Protein 4KQD (pdb70)

B-factor: mean 27.86, std 11.09, range [12.79, 81.85]

Secondary structure (DSSP, 8-state):
--HHHHHHHHHTT-SS-EEEEETTS-EEEE-HHHHHHH-TT---HHHHHHH-SS-HHHHHHHHHHHT-S----EEEEEEEEETTEEEEEEEEEEEETTEEEEEEEEESEEEEE-/-HHHHHHHHHHT-SS-EEEEETTS-EEEE-HHHHHHH-TTS--HHHHHHH-HHHHHHHHHHHHHHHHT-TTEEEEEEEEEETTEEEEEEEEEEEETTEEEEEEEEEEGGGEEEEE-/-HHHHHHHHHTTSSS-EEEEETT--EEEE-HHHHHHT-TT---HHHHHHT-HHHHHHHHHHTTT--TT--S-EEEEEEEEETTEEEEEEEEEEEETTEEEEEEEEEE--/--HHHHHHHHHHT-SS-EEEEETTS-EEEE-HHHHHHH-TTS--HHHHHHH-HHHHHHHHHHHHHHHSTT----EEEEEEEETTEEEEEEEEEEEETTEEEEEEEEEEGGGEEE-

CATH classification: 3.30.450.20

Nearest PDB structures (foldseek):
  4kqd-assembly2_D  TM=8.932E-01  e=5.109E-17  Escherichia coli K-12
  4kqd-assembly2_C  TM=9.236E-01  e=4.089E-16  Escherichia coli K-12
  4ew7-assembly1_A-2  TM=6.986E-01  e=2.524E-05  Salmonella enterica subsp. enterica serovar Typhimurium str. 14028S
  3olo-assembly1_A  TM=5.684E-01  e=9.234E-03  Nostoc sp. PCC 7120 = FACHB-418
  3mfx-assembly1_A  TM=5.101E-01  e=8.748E-02  Shewanella oneidensis

Solvent-accessible surface area: 22658 Å² total; per-residue (Å²): 205,70,24,44,108,19,7,28,45,9,3,64,119,8,47,1,6,0,0,0,25,36,54,120,28,118,18,59,43,16,0,54,52,0,85,109,38,15,12,102,151,140,53,47,8,70,144,17,24,140,54,34,220,41,2,102,47,0,86,47,2,12,105,102,5,7,136,75,147,68,23,20,9,4,5,0,0,41,70,0,90,4,147,101,86,110,17,4,0,0,0,8,4,14,89,35,60,186,180,10,5,1,5,1,16,0,4,59,40,28,63,48,27,150,104,24,42,124,31,3,26,22,7,2,111,108,10,51,20,2,0,0,0,17,11,100,116,25,129,31,49,53,17,3,91,60,0,88,113,19,2,18,86,143,152,44,46,10,66,126,8,8,112,77,55,176,104,4,26,92,51,1,43,87,1,12,84,45,1,25,146,114,25,29,42,59,7,2,0,0,22,60,15,116,2,101,130,103,86,2,3,0,6,1,13,0,12,93,59,61,181,116,16,1,1,8,0,19,0,2,47,16,73,46,16,104,75,48,102,38,95,21,42,122,28,8,30,43,5,3,62,115,8,55,2,9,0,0,0,15,21,83,110,26,114,20,56,42,12,0,46,56,0,86,114,29,3,5,80,151,136,61,53,7,61,135,9,21,119,79,48,166,111,8,34,77,60,26,81,124,23,113,0,26,27,171,84,126,65,34,27,9,5,0,1,2,71,84,8,126,3,84,131,114,104,21,1,0,2,2,7,1,16,97,18,56,179,161,22,4,4,8,0,25,1,10,36,23,87,131,75,33,26,82,10,4,28,23,6,3,97,113,9,53,8,8,0,0,0,18,9,104,116,24,126,32,48,51,17,1,87,60,0,90,114,23,2,20,82,146,150,44,62,10,76,143,6,8,109,79,51,174,104,5,23,94,95,2,59,82,20,15,124,65,12,68,142,126,144,63,43,72,35,29,40,8,101,92,15,113,2,90,130,112,105,4,4,0,9,4,27,21,11,108,19,60,181,87,46,0,0,9,0,22,0,3,42,15,81,74,16,80,92,100

Structure (mmCIF, N/CA/C/O backbone):
data_4KQD
#
_entry.id   4KQD
#
_cell.length_a   95.228
_cell.length_b   95.228
_cell.length_c   102.041
_cell.angle_alpha   90.00
_cell.angle_beta   90.00
_cell.angle_gamma   120.00
#
_symmetry.space_group_name_H-M   'P 61'
#
loop_
_entity.id
_entity.type
_entity.pdbx_description
1 polymer 'Protein TraJ'
2 non-polymer 2,3-DIHYDROXY-1,4-DITHIOBUTANE
3 non-polymer 'DITHIANE DIOL'
4 non-polymer GLYCEROL
5 water water
#
loop_
_atom_site.group_PDB
_atom_site.id
_atom_site.type_symbol
_atom_site.label_atom_id
_atom_site.label_alt_id
_atom_site.label_comp_id
_atom_site.label_asym_id
_atom_site.label_entity_id
_atom_site.label_seq_id
_atom_site.pdbx_PDB_ins_code
_atom_site.Cartn_x
_atom_site.Cartn_y
_atom_site.Cartn_z
_atom_site.occupancy
_atom_site.B_iso_or_equiv
_atom_site.auth_seq_id
_atom_site.auth_comp_id
_atom_site.auth_asym_id
_atom_site.auth_atom_id
_atom_site.pdbx_PDB_model_num
ATOM 1 N N . ILE A 1 3 ? 103.194 26.406 55.008 1.00 48.66 12 ILE A N 1
ATOM 2 C CA . ILE A 1 3 ? 101.881 25.667 55.075 1.00 46.29 12 ILE A CA 1
ATOM 3 C C . ILE A 1 3 ? 100.633 26.529 54.766 1.00 47.88 12 ILE A C 1
ATOM 4 O O . ILE A 1 3 ? 99.554 25.983 54.506 1.00 55.63 12 ILE A O 1
ATOM 9 N N . ASP A 1 4 ? 100.771 27.855 54.796 1.00 47.14 13 ASP A N 1
ATOM 10 C CA . ASP A 1 4 ? 99.750 28.748 54.240 1.00 45.20 13 ASP A CA 1
ATOM 11 C C . ASP A 1 4 ? 99.594 28.513 52.743 1.00 37.08 13 ASP A C 1
ATOM 12 O O . ASP A 1 4 ? 100.588 28.328 52.061 1.00 39.02 13 ASP A O 1
ATOM 17 N N . LEU A 1 5 ? 98.368 28.562 52.227 1.00 34.54 14 LEU A N 1
ATOM 18 C CA . LEU A 1 5 ? 98.182 28.734 50.787 1.00 32.18 14 LEU A CA 1
ATOM 19 C C . LEU A 1 5 ? 98.885 30.015 50.370 1.00 29.08 14 LEU A C 1
ATOM 20 O O . LEU A 1 5 ? 99.631 30.032 49.392 1.00 27.72 14 LEU A O 1
ATOM 25 N N . LEU A 1 6 ? 98.655 31.092 51.124 1.00 28.23 15 LEU A N 1
ATOM 26 C CA . LEU A 1 6 ? 99.277 32.381 50.822 1.00 26.74 15 LEU A CA 1
ATOM 27 C C . LEU A 1 6 ? 100.812 32.271 50.753 1.00 25.84 15 LEU A C 1
ATOM 28 O O . LEU A 1 6 ? 101.433 32.793 49.835 1.00 27.48 15 LEU A O 1
ATOM 33 N N . GLU A 1 7 ? 101.414 31.566 51.702 1.00 27.46 16 GLU A N 1
ATOM 34 C CA . GLU A 1 7 ? 102.864 31.388 51.733 1.00 29.41 16 GLU A CA 1
ATOM 35 C C . GLU A 1 7 ? 103.382 30.584 50.532 1.00 27.16 16 GLU A C 1
ATOM 36 O O . GLU A 1 7 ? 104.390 30.942 49.929 1.00 26.18 16 GLU A O 1
ATOM 42 N N . ASN A 1 8 ? 102.698 29.499 50.199 1.00 25.90 17 ASN A N 1
ATOM 43 C CA . ASN A 1 8 ? 103.079 28.701 49.036 1.00 23.82 17 ASN A CA 1
ATOM 44 C C . ASN A 1 8 ? 102.938 29.509 47.739 1.00 22.30 17 ASN A C 1
ATOM 45 O O . ASN A 1 8 ? 103.805 29.433 46.866 1.00 22.13 17 ASN A O 1
ATOM 50 N N . LEU A 1 9 ? 101.844 30.262 47.605 1.00 22.11 18 LEU A N 1
ATOM 51 C CA . LEU A 1 9 ? 101.605 31.057 46.398 1.00 20.70 18 LEU A CA 1
ATOM 52 C C . LEU A 1 9 ? 102.645 32.163 46.263 1.00 19.76 18 LEU A C 1
ATOM 53 O O . LEU A 1 9 ? 103.150 32.419 45.173 1.00 19.86 18 LEU A O 1
ATOM 58 N N . THR A 1 10 ? 102.957 32.819 47.380 1.00 21.08 19 THR A N 1
ATOM 59 C CA . THR A 1 10 ? 103.994 33.835 47.406 1.00 21.78 19 THR A CA 1
ATOM 60 C C . THR A 1 10 ? 105.315 33.257 46.879 1.00 21.69 19 THR A C 1
ATOM 61 O O . THR A 1 10 ? 105.955 33.861 46.024 1.00 22.08 19 THR A O 1
ATOM 65 N N . ALA A 1 11 ? 105.687 32.064 47.356 1.00 21.75 20 ALA A N 1
ATOM 66 C CA . ALA A 1 11 ? 106.936 31.422 46.928 1.00 22.92 20 ALA A CA 1
ATOM 67 C C . ALA A 1 11 ? 106.955 31.114 45.429 1.00 22.64 20 ALA A C 1
ATOM 68 O O . ALA A 1 11 ? 107.976 31.271 44.775 1.00 25.84 20 ALA A O 1
ATOM 70 N N . VAL A 1 12 ? 105.829 30.661 44.896 1.00 21.42 21 VAL A N 1
ATOM 71 C CA . VAL A 1 12 ? 105.712 30.365 43.463 1.00 22.72 21 VAL A CA 1
ATOM 72 C C . VAL A 1 12 ? 105.930 31.618 42.596 1.00 22.36 21 VAL A C 1
ATOM 73 O O . VAL A 1 12 ? 106.658 31.586 41.597 1.00 23.97 21 VAL A O 1
ATOM 77 N N . ILE A 1 13 ? 105.310 32.729 42.977 1.00 21.12 22 ILE A N 1
ATOM 78 C CA . ILE A 1 13 ? 105.369 33.935 42.132 1.00 22.26 22 ILE A CA 1
ATOM 79 C C . ILE A 1 13 ? 106.553 34.854 42.393 1.00 22.09 22 ILE A C 1
ATOM 80 O O . ILE A 1 13 ? 106.832 35.715 41.569 1.00 22.22 22 ILE A O 1
ATOM 85 N N . GLN A 1 14 ? 107.270 34.655 43.499 1.00 23.01 23 GLN A N 1
ATOM 86 C CA . GLN A 1 14 ? 108.341 35.569 43.911 1.00 26.24 23 GLN A CA 1
ATOM 87 C C . GLN A 1 14 ? 109.309 36.002 42.800 1.00 26.24 23 GLN A C 1
ATOM 88 O O . GLN A 1 14 ? 109.552 37.203 42.618 1.00 27.90 23 GLN A O 1
ATOM 94 N N . ASP A 1 15 ? 109.868 35.031 42.079 1.00 27.29 24 ASP A N 1
ATOM 95 C CA . ASP A 1 15 ? 110.886 35.303 41.057 1.00 29.76 24 ASP A CA 1
ATOM 96 C C . ASP A 1 15 ? 110.426 34.828 39.682 1.00 29.80 24 ASP A C 1
ATOM 97 O O . ASP A 1 15 ? 111.224 34.536 38.797 1.00 33.73 24 ASP A O 1
ATOM 102 N N . TYR A 1 16 ? 109.113 34.800 39.512 1.00 29.69 25 TYR A N 1
ATOM 103 C CA . TYR A 1 16 ? 108.476 34.363 38.282 1.00 31.94 25 TYR A CA 1
ATOM 104 C C . TYR A 1 16 ? 108.568 35.565 37.311 1.00 31.35 25 TYR A C 1
ATOM 105 O O . TYR A 1 16 ? 108.548 36.714 37.754 1.00 32.62 25 TYR A O 1
ATOM 114 N N . PRO A 1 17 ? 108.729 35.318 35.996 1.00 31.58 26 PRO A N 1
ATOM 115 C CA . PRO A 1 17 ? 109.146 36.407 35.119 1.00 30.80 26 PRO A CA 1
ATOM 116 C C . PRO A 1 17 ? 108.019 37.290 34.587 1.00 30.85 26 PRO A C 1
ATOM 117 O O . PRO A 1 17 ? 108.191 37.920 33.551 1.00 36.07 26 PRO A O 1
ATOM 121 N N . ASN A 1 18 ? 106.893 37.345 35.303 1.00 25.82 27 ASN A N 1
ATOM 122 C CA . ASN A 1 18 ? 105.840 38.324 35.049 1.00 24.33 27 ASN A CA 1
ATOM 123 C C . ASN A 1 18 ? 105.633 39.098 36.346 1.00 21.31 27 ASN A C 1
ATOM 124 O O . ASN A 1 18 ? 105.706 38.498 37.420 1.00 20.31 27 ASN A O 1
ATOM 129 N N . PRO A 1 19 ? 105.342 40.417 36.261 1.00 18.48 28 PRO A N 1
ATOM 130 C CA . PRO A 1 19 ? 104.850 41.071 37.468 1.00 15.95 28 PRO A CA 1
ATOM 131 C C . PRO A 1 19 ? 103.610 40.355 37.990 1.00 15.04 28 PRO A C 1
ATOM 132 O O . PRO A 1 19 ? 102.749 39.938 37.198 1.00 15.64 28 PRO A O 1
ATOM 136 N N . ALA A 1 20 ? 103.530 40.220 39.301 1.00 14.33 29 ALA A N 1
ATOM 137 C CA . ALA A 1 20 ? 102.359 39.610 39.947 1.00 14.15 29 ALA A CA 1
ATOM 138 C C . ALA A 1 20 ? 102.238 40.126 41.363 1.00 14.52 29 ALA A C 1
ATOM 139 O O . ALA A 1 20 ? 103.248 40.465 42.012 1.00 15.46 29 ALA A O 1
ATOM 141 N N . CYS A 1 21 ? 101.002 40.206 41.840 1.00 14.44 30 CYS A N 1
ATOM 142 C CA . CYS A 1 21 ? 100.751 40.649 43.194 1.00 14.07 30 CYS A CA 1
ATOM 143 C C . CYS A 1 21 ? 99.534 39.936 43.753 1.00 14.04 30 CYS A C 1
ATOM 144 O O . CYS A 1 21 ? 98.669 39.440 43.013 1.00 14.85 30 CYS A O 1
ATOM 147 N N . ILE A 1 22 ? 99.454 39.976 45.067 1.00 14.63 31 ILE A N 1
ATOM 148 C CA . ILE A 1 22 ? 98.353 39.383 45.814 1.00 14.56 31 ILE A CA 1
ATOM 149 C C . ILE A 1 22 ? 97.739 40.454 46.697 1.00 15.43 31 ILE A C 1
ATOM 150 O O . ILE A 1 22 ? 98.460 41.195 47.358 1.00 16.70 31 ILE A O 1
ATOM 155 N N . ARG A 1 23 ? 96.409 40.546 46.647 1.00 15.73 32 ARG A N 1
ATOM 156 C CA . ARG A 1 23 ? 95.629 41.473 47.442 1.00 15.59 32 ARG A CA 1
ATOM 157 C C . ARG A 1 23 ? 94.702 40.670 48.345 1.00 16.47 32 ARG A C 1
ATOM 158 O O . ARG A 1 23 ? 94.277 39.557 48.004 1.00 17.28 32 ARG A O 1
ATOM 166 N N . ASP A 1 24 ? 94.375 41.231 49.497 1.00 17.04 33 ASP A N 1
ATOM 167 C CA . ASP A 1 24 ? 93.398 40.585 50.350 1.00 17.95 33 ASP A CA 1
ATOM 168 C C . ASP A 1 24 ? 91.989 41.023 49.940 1.00 18.57 33 ASP A C 1
ATOM 169 O O . ASP A 1 24 ? 91.810 41.798 49.010 1.00 17.97 33 ASP A O 1
ATOM 174 N N . GLU A 1 25 ? 90.999 40.467 50.617 1.00 19.50 34 GLU A N 1
ATOM 175 C CA . GLU A 1 25 ? 89.606 40.659 50.268 1.00 20.18 34 GLU A CA 1
ATOM 176 C C . GLU A 1 25 ? 89.137 42.095 50.492 1.00 20.85 34 GLU A C 1
ATOM 177 O O . GLU A 1 25 ? 88.112 42.506 49.956 1.00 22.74 34 GLU A O 1
ATOM 183 N N . THR A 1 26 ? 89.891 42.857 51.277 1.00 21.42 35 THR A N 1
ATOM 184 C CA . THR A 1 26 ? 89.554 44.246 51.525 1.00 22.32 35 THR A CA 1
ATOM 185 C C . THR A 1 26 ? 90.185 45.195 50.517 1.00 21.82 35 THR A C 1
ATOM 186 O O . THR A 1 26 ? 89.869 46.378 50.525 1.00 22.61 35 THR A O 1
ATOM 190 N N . GLY A 1 27 ? 91.096 44.695 49.685 1.00 20.60 36 GLY A N 1
ATOM 191 C CA . GLY A 1 27 ? 91.808 45.529 48.714 1.00 21.32 36 GLY A CA 1
ATOM 192 C C . GLY A 1 27 ? 93.195 45.994 49.118 1.00 22.02 36 GLY A C 1
ATOM 193 O O . GLY A 1 27 ? 93.784 46.842 48.456 1.00 27.25 36 GLY A O 1
ATOM 194 N N . LYS A 1 28 ? 93.726 45.447 50.192 1.00 19.98 37 LYS A N 1
ATOM 195 C CA . LYS A 1 28 ? 95.104 45.717 50.565 1.00 21.43 37 LYS A CA 1
ATOM 196 C C . LYS A 1 28 ? 96.069 44.860 49.759 1.00 19.84 37 LYS A C 1
ATOM 197 O O . LYS A 1 28 ? 95.837 43.658 49.602 1.00 20.59 37 LYS A O 1
ATOM 203 N N . PHE A 1 29 ? 97.163 45.458 49.281 1.00 20.59 38 PHE A N 1
ATOM 204 C CA . PHE A 1 29 ? 98.246 44.678 48.695 1.00 19.26 38 PHE A CA 1
ATOM 205 C C . PHE A 1 29 ? 98.962 43.951 49.813 1.00 21.03 38 PHE A C 1
ATOM 206 O O . PHE A 1 29 ? 99.430 44.588 50.744 1.00 26.93 38 PHE A O 1
ATOM 214 N N . ILE A 1 30 ? 99.018 42.623 49.752 1.00 19.11 39 ILE A N 1
ATOM 215 C CA . ILE A 1 30 ? 99.745 41.873 50.775 1.00 21.17 39 ILE A CA 1
ATOM 216 C C . ILE A 1 30 ? 101.099 41.333 50.311 1.00 21.53 39 ILE A C 1
ATOM 217 O O . ILE A 1 30 ? 101.966 41.064 51.145 1.00 23.45 39 ILE A O 1
ATOM 222 N N . PHE A 1 31 ? 101.297 41.223 49.001 1.00 18.81 40 PHE A N 1
ATOM 223 C CA . PHE A 1 31 ? 102.597 40.845 48.446 1.00 18.98 40 PHE A CA 1
ATOM 224 C C . PHE A 1 31 ? 102.706 41.253 46.982 1.00 16.69 40 PHE A C 1
ATOM 225 O O . PHE A 1 31 ? 101.770 41.059 46.213 1.00 17.37 40 PHE A O 1
ATOM 233 N N . CYS A 1 32 ? 103.849 41.821 46.602 1.00 17.06 41 CYS A N 1
ATOM 234 C CA . CYS A 1 32 ? 104.166 42.130 45.211 1.00 17.05 41 CYS A CA 1
ATOM 235 C C . CYS A 1 32 ? 105.491 41.459 44.887 1.00 17.21 41 CYS A C 1
ATOM 236 O O . CYS A 1 32 ? 106.426 41.570 45.666 1.00 19.41 41 CYS A O 1
ATOM 239 N N . ASN A 1 33 ? 105.580 40.743 43.763 1.00 16.47 42 ASN A N 1
ATOM 240 C CA . ASN A 1 33 ? 106.822 40.036 43.448 1.00 17.63 42 ASN A CA 1
ATOM 241 C C . ASN A 1 33 ? 107.928 40.967 42.944 1.00 19.36 42 ASN A C 1
ATOM 242 O O . ASN A 1 33 ? 107.716 42.160 42.755 1.00 18.55 42 ASN A O 1
ATOM 247 N N . THR A 1 34 ? 109.108 40.402 42.744 1.00 20.57 43 THR A N 1
ATOM 248 C CA . THR A 1 34 ? 110.256 41.186 42.346 1.00 21.89 43 THR A CA 1
ATOM 249 C C . THR A 1 34 ? 109.998 41.988 41.076 1.00 21.30 43 THR A C 1
ATOM 250 O O . THR A 1 34 ? 110.288 43.170 41.040 1.00 21.98 43 THR A O 1
ATOM 254 N N . LEU A 1 35 ? 109.466 41.348 40.050 1.00 20.47 44 LEU A N 1
ATOM 255 C CA . LEU A 1 35 ? 109.228 42.022 38.783 1.00 20.98 44 LEU A CA 1
ATOM 256 C C . LEU A 1 35 ? 108.168 43.116 38.914 1.00 19.54 44 LEU A C 1
ATOM 257 O O . LEU A 1 35 ? 108.211 44.097 38.184 1.00 21.25 44 LEU A O 1
ATOM 262 N N . PH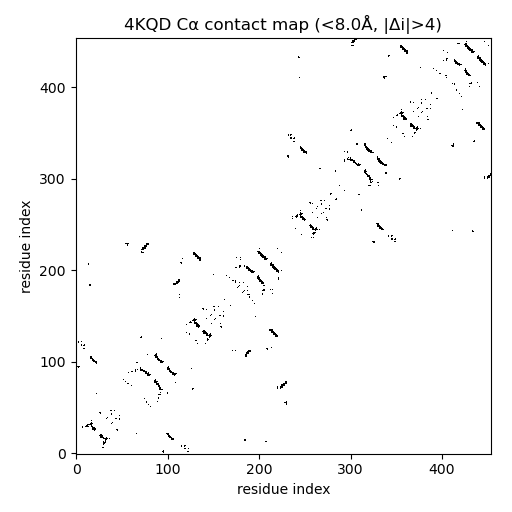E A 1 36 ? 107.203 42.935 39.816 1.00 18.05 45 PHE A N 1
ATOM 263 C CA . PHE A 1 36 ? 106.213 43.983 40.082 1.00 16.98 45 PHE A CA 1
ATOM 264 C C . PHE A 1 36 ? 106.913 45.234 40.626 1.00 17.79 45 PHE A C 1
ATOM 265 O O . PHE A 1 36 ? 106.696 46.351 40.148 1.00 19.41 45 PHE A O 1
ATOM 273 N N . HIS A 1 37 ? 107.757 45.046 41.623 1.00 19.10 46 HIS A N 1
ATOM 274 C CA . HIS A 1 37 ? 108.535 46.153 42.173 1.00 21.58 46 HIS A CA 1
ATOM 275 C C . HIS A 1 37 ? 109.353 46.836 41.078 1.00 21.79 46 HIS A C 1
ATOM 276 O O . HIS A 1 37 ? 109.321 48.066 40.951 1.00 23.07 46 HIS A O 1
ATOM 283 N N . GLU A 1 38 ? 110.042 46.040 40.264 1.00 22.48 47 GLU A N 1
ATOM 284 C CA . GLU A 1 38 ? 110.925 46.581 39.218 1.00 23.47 47 GLU A CA 1
ATOM 285 C C . GLU A 1 38 ? 110.186 47.315 38.102 1.00 24.24 47 GLU A C 1
ATOM 286 O O . GLU A 1 38 ? 110.676 48.344 37.601 1.00 28.15 47 GLU A O 1
ATOM 292 N N . SER A 1 39 ? 109.030 46.790 37.709 1.00 22.55 48 SER A N 1
ATOM 293 C CA . SER A 1 39 ? 108.245 47.343 36.607 1.00 21.06 48 SER A CA 1
ATOM 294 C C . SER A 1 39 ? 107.415 48.546 37.027 1.00 22.71 48 SER A C 1
ATOM 295 O O . SER A 1 39 ? 107.216 49.469 36.227 1.00 28.86 48 SER A O 1
ATOM 298 N N . PHE A 1 40 ? 106.939 48.536 38.270 1.00 20.52 49 PHE A N 1
ATOM 299 C CA . PHE A 1 40 ? 105.903 49.475 38.713 1.00 20.18 49 PHE A CA 1
ATOM 300 C C . PHE A 1 40 ? 106.252 50.342 39.920 1.00 23.85 49 PHE A C 1
ATOM 301 O O . PHE A 1 40 ? 105.748 51.457 40.021 1.00 30.89 49 PHE A O 1
ATOM 309 N N . LEU A 1 41 ? 107.057 49.830 40.850 1.00 25.08 50 LEU A N 1
ATOM 310 C CA . LEU A 1 41 ? 107.329 50.534 42.121 1.00 27.93 50 LEU A CA 1
ATOM 311 C C . LEU A 1 41 ? 108.777 51.016 42.177 0.50 28.58 50 LEU A C 1
ATOM 312 O O . LEU A 1 41 ? 109.478 50.843 43.168 0.50 27.21 50 LEU A O 1
ATOM 317 N N . THR A 1 42 ? 109.197 51.647 41.101 1.00 30.95 51 THR A N 1
ATOM 318 C CA . THR A 1 42 ? 110.599 52.061 40.933 0.50 34.99 51 THR A CA 1
ATOM 319 C C . THR A 1 42 ? 111.095 53.159 41.888 0.50 40.34 51 THR A C 1
ATOM 320 O O . THR A 1 42 ? 112.304 53.385 41.987 1.00 44.38 51 THR A O 1
ATOM 324 N N . GLN A 1 43 ? 110.179 53.828 42.584 1.00 42.18 52 GLN A N 1
ATOM 325 C CA A GLN A 1 43 ? 110.521 54.904 43.520 0.50 47.25 52 GLN A CA 1
ATOM 326 C CA B GLN A 1 43 ? 110.554 54.894 43.520 0.50 47.33 52 GLN A CA 1
ATOM 327 C C . GLN A 1 43 ? 110.289 54.470 44.967 1.00 50.16 52 GLN A C 1
ATOM 328 O O . GLN A 1 43 ? 110.273 55.306 45.878 1.00 46.27 52 GLN A O 1
ATOM 339 N N . ASP A 1 44 ? 110.100 53.164 45.173 1.00 50.45 53 ASP A N 1
ATOM 340 C CA . ASP A 1 44 ? 109.729 52.599 46.480 1.00 50.36 53 ASP A CA 1
ATOM 341 C C . ASP A 1 44 ? 108.414 53.173 47.028 1.00 47.45 53 ASP A C 1
ATOM 342 O O . ASP A 1 44 ? 108.186 53.181 48.240 1.00 49.57 53 ASP A O 1
ATOM 347 N N . GLN A 1 45 ? 107.552 53.645 46.128 1.00 46.35 54 GLN A N 1
ATOM 348 C CA . GLN A 1 45 ? 106.204 54.057 46.502 1.00 42.42 54 GLN A CA 1
ATOM 349 C C . GLN A 1 45 ? 105.399 52.811 46.801 0.50 36.85 54 GLN A C 1
ATOM 350 O O . GLN A 1 45 ? 105.731 51.720 46.341 0.50 29.54 54 GLN A O 1
ATOM 356 N N . SER A 1 46 ? 104.333 52.978 47.568 1.00 36.10 55 SER A N 1
ATOM 357 C CA . SER A 1 46 ? 103.465 51.863 47.899 1.00 31.91 55 SER A CA 1
ATOM 358 C C . SER A 1 46 ? 102.734 51.415 46.643 1.00 28.58 55 SER A C 1
ATOM 359 O O . SER A 1 46 ? 102.475 52.219 45.742 1.00 25.53 55 SER A O 1
ATOM 362 N N . ALA A 1 47 ? 102.404 50.126 46.580 1.00 25.92 56 ALA A N 1
ATOM 363 C CA . ALA A 1 47 ? 101.538 49.644 45.517 1.00 22.65 56 ALA A CA 1
ATOM 364 C C . ALA A 1 47 ? 100.190 50.364 45.578 1.00 20.89 56 ALA A C 1
ATOM 365 O O . ALA A 1 47 ? 99.569 50.615 44.552 1.00 19.59 56 ALA A O 1
ATOM 367 N N . GLU A 1 48 ? 99.746 50.714 46.783 1.00 23.42 57 GLU A N 1
ATOM 368 C CA . GLU A 1 48 ? 98.465 51.391 46.954 1.00 23.10 57 GLU A CA 1
ATOM 369 C C . GLU A 1 48 ? 98.434 52.746 46.205 1.00 21.59 57 GLU A C 1
ATOM 370 O O . GLU A 1 48 ? 97.490 53.037 45.471 1.00 20.18 57 GLU A O 1
ATOM 376 N N . LYS A 1 49 ? 99.468 53.559 46.350 1.00 22.99 58 LYS A N 1
ATOM 377 C CA . LYS A 1 49 ? 99.554 54.829 45.619 1.00 23.68 58 LYS A CA 1
ATOM 378 C C . LYS A 1 49 ? 99.667 54.648 44.091 1.00 21.67 58 LYS A C 1
ATOM 379 O O . LYS A 1 49 ? 99.083 55.410 43.308 1.00 21.61 58 LYS A O 1
ATOM 385 N N . TRP A 1 50 ? 100.416 53.640 43.665 1.00 19.23 59 TRP A N 1
ATOM 386 C CA . TRP A 1 50 ? 100.517 53.326 42.254 1.00 17.62 59 TRP A CA 1
ATOM 387 C C . TRP A 1 50 ? 99.145 52.999 41.682 1.00 17.94 59 TRP A C 1
ATOM 388 O O . TRP A 1 50 ? 98.774 53.488 40.611 1.00 18.63 59 TRP A O 1
ATOM 399 N N . LEU A 1 51 ? 98.376 52.180 42.402 1.00 17.40 60 LEU A N 1
ATOM 400 C CA . LEU A 1 51 ? 97.032 51.841 41.937 1.00 16.92 60 LEU A CA 1
ATOM 401 C C . LEU A 1 51 ? 96.166 53.094 41.788 1.00 18.25 60 LEU A C 1
ATOM 402 O O . LEU A 1 51 ? 95.471 53.257 40.787 1.00 18.51 60 LEU A O 1
ATOM 407 N N . LEU A 1 52 ? 96.198 53.965 42.790 1.00 19.01 61 LEU A N 1
ATOM 408 C CA . LEU A 1 52 ? 95.348 55.154 42.801 1.00 20.47 61 LEU A CA 1
ATOM 409 C C . LEU A 1 52 ? 95.622 56.086 41.626 1.00 21.57 61 LEU A C 1
ATOM 410 O O . LEU A 1 52 ? 94.721 56.808 41.185 1.00 23.07 61 LEU A O 1
ATOM 415 N N . SER A 1 53 ? 96.863 56.067 41.128 1.00 20.80 62 SER A N 1
ATOM 416 C CA . SER A 1 53 ? 97.263 56.896 40.004 1.00 20.88 62 SER A CA 1
ATOM 417 C C . SER A 1 53 ? 96.794 56.402 38.638 1.00 20.70 62 SER A C 1
ATOM 418 O O . SER A 1 53 ? 96.855 57.146 37.659 1.00 21.91 62 SER A O 1
ATOM 421 N N . GLN A 1 54 ? 96.368 55.152 38.548 1.00 20.15 63 GLN A N 1
ATOM 422 C CA . GLN A 1 54 ? 96.037 54.569 37.250 1.00 20.01 63 GLN A CA 1
ATOM 423 C C . GLN A 1 54 ? 94.699 55.061 36.727 1.00 20.06 63 GLN A C 1
ATOM 424 O O . GLN A 1 54 ? 93.691 54.935 37.390 1.00 24.52 63 GLN A O 1
ATOM 430 N N . ARG A 1 55 ? 94.706 55.575 35.509 1.00 20.44 64 ARG A N 1
ATOM 431 C CA . ARG A 1 55 ? 93.508 56.015 34.820 1.00 21.89 64 ARG A CA 1
ATOM 432 C C . ARG A 1 55 ? 92.852 54.964 33.954 1.00 21.39 64 ARG A C 1
ATOM 433 O O . ARG A 1 55 ? 91.721 55.170 33.507 1.00 22.36 64 ARG A O 1
ATOM 441 N N . ASP A 1 56 ? 93.531 53.842 33.700 1.00 19.00 65 ASP A N 1
ATOM 442 C CA . ASP A 1 56 ? 92.965 52.784 32.854 1.00 18.86 65 ASP A CA 1
ATOM 443 C C .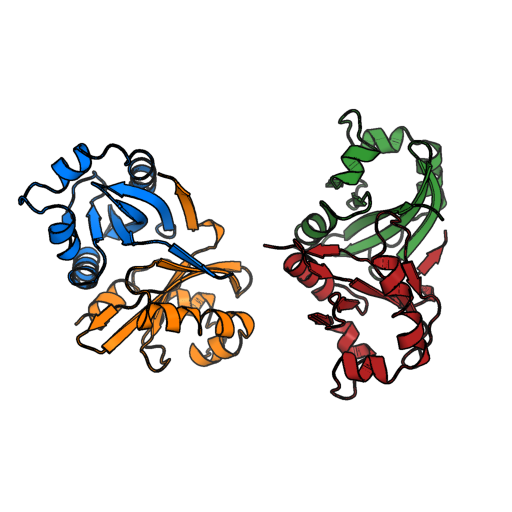 ASP A 1 56 ? 92.566 51.548 33.648 1.00 18.60 65 ASP A C 1
ATOM 444 O O . ASP A 1 56 ? 92.559 50.448 33.091 1.00 18.97 65 ASP A O 1
ATOM 449 N N . PHE A 1 57 ? 92.188 51.729 34.917 1.00 18.56 66 PHE A N 1
ATOM 450 C CA . PHE A 1 57 ? 91.891 50.600 35.817 1.00 17.99 66 PHE A CA 1
ATOM 451 C C . PHE A 1 57 ? 90.413 50.336 36.097 1.00 19.28 66 PHE A C 1
ATOM 452 O O . PHE A 1 57 ? 90.107 49.491 36.922 1.00 19.12 66 PHE A O 1
ATOM 460 N N . CYS A 1 58 ? 89.487 51.007 35.410 1.00 20.58 67 CYS A N 1
ATOM 461 C CA A CYS A 1 58 ? 88.063 50.853 35.687 0.50 21.67 67 CYS A CA 1
ATOM 462 C CA B CYS A 1 58 ? 88.098 50.838 35.804 0.50 21.91 67 CYS A CA 1
ATOM 463 C C . CYS A 1 58 ? 87.631 49.392 35.666 1.00 21.25 67 CYS A C 1
ATOM 464 O O . CYS A 1 58 ? 87.031 48.885 36.600 1.00 20.86 67 CYS A O 1
ATOM 469 N N . GLU A 1 59 ? 87.941 48.712 34.558 1.00 19.95 68 GLU A N 1
ATOM 470 C CA . GLU A 1 59 ? 87.536 47.309 34.406 1.00 21.13 68 GLU A CA 1
ATOM 471 C C . GLU A 1 59 ? 88.262 46.392 35.396 1.00 18.95 68 GLU A C 1
ATOM 472 O O . GLU A 1 59 ? 87.640 45.518 36.040 1.00 19.88 68 GLU A O 1
ATOM 478 N N . LEU A 1 60 ? 89.573 46.581 35.528 1.00 16.98 69 LEU A N 1
ATOM 479 C CA . LEU A 1 60 ? 90.354 45.783 36.475 1.00 16.62 69 LEU A CA 1
ATOM 480 C C . LEU A 1 60 ? 89.763 45.888 37.892 1.00 16.57 69 LEU A C 1
ATOM 481 O O . LEU A 1 60 ? 89.586 44.885 38.578 1.00 17.58 69 LEU A O 1
ATOM 486 N N . ILE A 1 61 ? 89.438 47.106 38.320 1.00 16.62 70 ILE A N 1
ATOM 487 C CA . ILE A 1 61 ? 88.888 47.316 39.647 1.00 17.60 70 ILE A CA 1
ATOM 488 C C . ILE A 1 61 ? 87.505 46.666 39.797 1.00 18.03 70 ILE A C 1
ATOM 489 O O . ILE A 1 61 ? 87.233 45.984 40.803 1.00 18.37 70 ILE A O 1
ATOM 494 N N . SER A 1 62 ? 86.650 46.843 38.787 1.00 17.90 71 SER A N 1
ATOM 495 C CA A SER A 1 62 ? 85.307 46.254 38.793 0.50 19.69 71 SER A CA 1
ATOM 496 C CA B SER A 1 62 ? 85.311 46.255 38.791 0.50 19.84 71 SER A CA 1
ATOM 497 C C . SER A 1 62 ? 85.365 44.738 38.892 1.00 19.82 71 SER A C 1
ATOM 498 O O . SER A 1 62 ? 84.666 44.130 39.720 1.00 21.03 71 SER A O 1
ATOM 503 N N . VAL A 1 63 ? 86.203 44.129 38.054 1.00 20.06 72 VAL A N 1
ATOM 504 C CA . VAL A 1 63 ? 86.364 42.674 38.031 1.00 20.36 72 VAL A CA 1
ATOM 505 C C . VAL A 1 63 ? 86.916 42.156 39.356 1.00 18.83 72 VAL A C 1
ATOM 506 O O . VAL A 1 63 ? 86.488 41.121 39.868 1.00 20.42 72 VAL A O 1
ATOM 510 N N . THR A 1 64 ? 87.873 42.878 39.911 1.00 17.86 73 THR A N 1
ATOM 511 C CA . THR A 1 64 ? 88.471 42.487 41.174 1.00 17.46 73 THR A CA 1
ATOM 512 C C . THR A 1 64 ? 87.481 42.512 42.322 1.00 17.68 73 THR A C 1
ATOM 513 O O . THR A 1 64 ? 87.518 41.636 43.169 1.00 18.90 73 THR A O 1
ATOM 517 N N . GLU A 1 65 ? 86.607 43.520 42.358 1.00 18.11 74 GLU A N 1
ATOM 518 C CA . GLU A 1 65 ? 85.610 43.603 43.415 1.00 19.31 74 GLU A CA 1
ATOM 519 C C . GLU A 1 65 ? 84.705 42.386 43.353 1.00 21.08 74 GLU A C 1
ATOM 520 O O . GLU A 1 65 ? 84.419 41.754 44.379 1.00 21.65 74 GLU A O 1
ATOM 526 N N . MET A 1 66 ? 84.253 42.044 42.151 1.00 22.24 75 MET A N 1
ATOM 527 C CA . MET A 1 66 ? 83.366 40.882 41.998 1.00 23.55 75 MET A CA 1
ATOM 528 C C . MET A 1 66 ? 84.075 39.600 42.465 1.00 22.95 75 MET A C 1
ATOM 529 O O . MET A 1 66 ? 83.512 38.791 43.196 1.00 25.42 75 MET A O 1
ATOM 534 N N . GLU A 1 67 ? 85.334 39.435 42.081 1.00 22.25 76 GLU A N 1
ATOM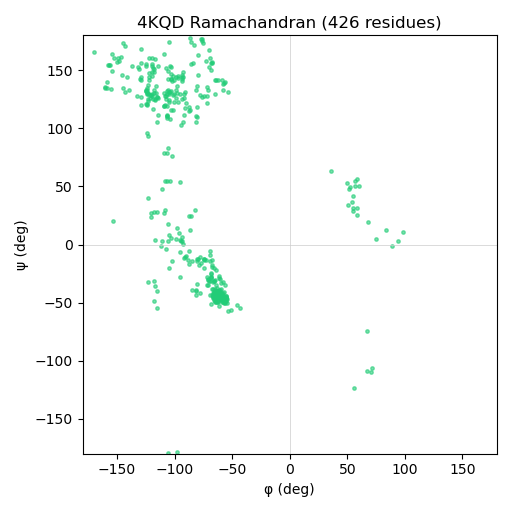 535 C CA . GLU A 1 67 ? 86.086 38.251 42.486 1.00 23.17 76 GLU A CA 1
ATOM 536 C C . GLU A 1 67 ? 86.410 38.205 43.979 1.00 22.28 76 GLU A C 1
ATOM 537 O O . GLU A 1 67 ? 86.470 37.113 44.567 1.00 23.87 76 GLU A O 1
ATOM 543 N N . ALA A 1 68 ? 86.600 39.373 44.593 1.00 21.46 77 ALA A N 1
ATOM 544 C CA . ALA A 1 68 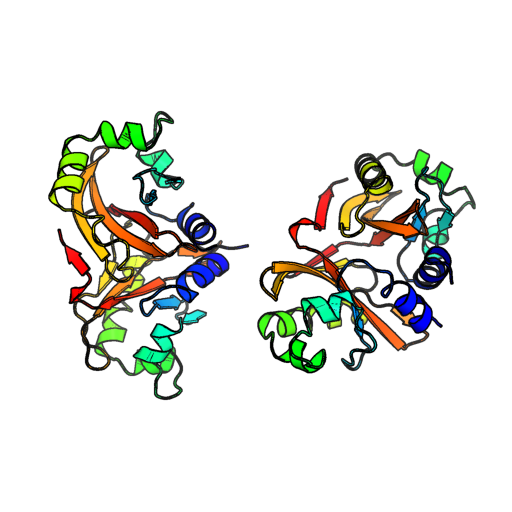? 86.951 39.439 46.007 1.00 21.81 77 ALA A CA 1
ATOM 545 C C . ALA A 1 68 ? 85.887 38.804 46.894 1.00 23.01 77 ALA A C 1
ATOM 546 O O . ALA A 1 68 ? 86.213 38.246 47.947 1.00 24.73 77 ALA A O 1
ATOM 548 N N . TYR A 1 69 ? 84.628 38.846 46.458 1.00 23.27 78 TYR A N 1
ATOM 549 C CA . TYR A 1 69 ? 83.524 38.313 47.260 1.00 25.51 78 TYR A CA 1
ATOM 550 C C . TYR A 1 69 ? 82.951 36.992 46.765 1.00 24.74 78 TYR A C 1
ATOM 551 O O . TYR A 1 69 ? 82.015 36.451 47.363 1.00 26.38 78 TYR A O 1
ATOM 560 N N . ARG A 1 70 ? 83.533 36.431 45.713 1.00 24.82 79 ARG A N 1
ATOM 561 C CA . ARG A 1 70 ? 83.030 35.149 45.184 1.00 26.97 79 ARG A CA 1
ATOM 562 C C . ARG A 1 70 ? 83.192 33.982 46.161 1.00 26.14 79 ARG A C 1
ATOM 563 O O . ARG A 1 70 ? 84.199 33.878 46.844 1.00 27.77 79 ARG A O 1
ATOM 571 N N . ASN A 1 71 ? 82.197 33.094 46.216 1.00 24.94 80 ASN A N 1
ATOM 572 C CA . ASN A 1 71 ? 82.279 31.913 47.070 0.50 26.01 80 ASN A CA 1
ATOM 573 C C . ASN A 1 71 ? 82.875 30.703 46.376 0.50 27.95 80 ASN A C 1
ATOM 574 O O . ASN A 1 71 ? 83.188 29.698 47.016 0.50 31.78 80 ASN A O 1
ATOM 579 N N . GLU A 1 72 ? 83.027 30.806 45.066 1.00 26.12 81 GLU A N 1
ATOM 580 C CA . GLU A 1 72 ? 83.683 29.769 44.289 1.00 28.33 81 GLU A CA 1
ATOM 581 C C . GLU A 1 72 ? 84.919 30.365 43.583 1.00 26.27 81 GLU A C 1
ATOM 582 O O . GLU A 1 72 ? 84.975 31.546 43.271 1.00 26.17 81 GLU A O 1
ATOM 588 N N . HIS A 1 73 ? 85.932 29.540 43.389 1.00 22.30 82 HIS A N 1
ATOM 589 C CA . HIS A 1 73 ? 87.289 30.010 43.071 1.00 21.02 82 HIS A CA 1
ATOM 590 C C . HIS A 1 73 ? 87.804 29.433 41.788 1.00 20.24 82 HIS A C 1
ATOM 591 O O . HIS A 1 73 ? 89.008 29.151 41.640 1.00 22.23 82 HIS A O 1
ATOM 598 N N . THR A 1 74 ? 86.903 29.352 40.817 1.00 22.03 83 THR A N 1
ATOM 599 C CA . THR A 1 74 ? 87.179 28.659 39.568 1.00 23.68 83 THR A CA 1
ATOM 600 C C . THR A 1 74 ? 87.158 29.561 38.339 1.00 23.23 83 THR A C 1
ATOM 601 O O . THR A 1 74 ? 87.315 29.066 37.229 1.00 25.57 83 THR A O 1
ATOM 605 N N . HIS A 1 75 ? 86.973 30.874 38.513 1.00 21.17 84 HIS A N 1
ATOM 606 C CA . HIS A 1 75 ? 86.884 31.764 37.367 1.00 22.45 84 HIS A CA 1
ATOM 607 C C . HIS A 1 75 ? 88.254 32.336 37.042 1.00 22.57 84 HIS A C 1
ATOM 608 O O . HIS A 1 75 ? 89.089 32.511 37.928 1.00 23.77 84 HIS A O 1
ATOM 615 N N . LEU A 1 76 ? 88.471 32.593 35.760 1.00 21.38 85 LEU A N 1
ATOM 616 C CA . LEU A 1 76 ? 89.625 33.354 35.306 1.00 20.84 85 LEU A CA 1
ATOM 617 C C . LEU A 1 76 ? 89.098 34.543 34.510 1.00 22.51 85 LEU A C 1
ATOM 618 O O . LEU A 1 76 ? 88.351 34.368 33.543 1.00 23.95 85 LEU A O 1
ATOM 623 N N . ASN A 1 77 ? 89.494 35.742 34.897 1.00 22.07 86 ASN A N 1
ATOM 624 C CA . ASN A 1 77 ? 89.099 36.937 34.181 1.00 22.77 86 ASN A CA 1
ATOM 625 C C . ASN A 1 77 ? 90.349 37.560 33.598 1.00 21.07 86 ASN A C 1
ATOM 626 O O . ASN A 1 77 ? 91.330 37.739 34.304 1.00 23.14 86 ASN A O 1
ATOM 631 N N . LEU A 1 78 ? 90.329 37.821 32.296 1.00 21.53 87 LEU A N 1
ATOM 632 C CA . LEU A 1 78 ? 91.436 38.442 31.608 1.00 21.57 87 LEU A CA 1
ATOM 633 C C . LEU A 1 78 ? 91.023 39.859 31.258 1.00 22.14 87 LEU A C 1
ATOM 634 O O . LEU A 1 78 ? 90.033 40.064 30.565 1.00 25.88 87 LEU A O 1
ATOM 639 N N . VAL A 1 79 ? 91.764 40.829 31.777 1.00 18.85 88 VAL A N 1
ATOM 640 C CA . VAL A 1 79 ? 91.511 42.228 31.487 1.00 18.74 88 VAL A CA 1
ATOM 641 C C . VAL A 1 79 ? 92.571 42.655 30.493 1.00 18.12 88 VAL A C 1
ATOM 642 O O . VAL A 1 79 ? 93.744 42.761 30.835 1.00 18.34 88 VAL A O 1
ATOM 646 N N . GLU A 1 80 ? 92.158 42.856 29.247 1.00 20.49 89 GLU A N 1
ATOM 647 C CA . GLU A 1 80 ? 93.097 42.938 28.144 1.00 22.24 89 GLU A CA 1
ATOM 648 C C . GLU A 1 80 ? 93.441 44.373 27.796 1.00 22.07 89 GLU A C 1
ATOM 649 O O . GLU A 1 80 ? 92.596 45.250 27.906 1.00 23.53 89 GLU A O 1
ATOM 655 N N . ASP A 1 81 ? 94.694 44.594 27.399 1.00 21.91 90 ASP A N 1
ATOM 656 C CA . ASP A 1 81 ? 95.127 45.893 26.884 1.00 23.46 90 ASP A CA 1
ATOM 657 C C . ASP A 1 81 ? 94.860 47.033 27.874 1.00 20.69 90 ASP A C 1
ATOM 658 O O . ASP A 1 81 ? 94.214 48.039 27.559 1.00 21.56 90 ASP A O 1
ATOM 663 N N . VAL A 1 82 ? 95.389 46.846 29.076 1.00 18.40 91 VAL A N 1
ATOM 664 C CA . VAL A 1 82 ? 95.419 47.869 30.115 1.00 17.86 91 VAL A CA 1
ATOM 665 C C . VAL A 1 82 ? 96.716 48.651 29.950 1.00 17.76 91 VAL A C 1
ATOM 666 O O . VAL A 1 82 ? 97.819 48.084 29.956 1.00 17.33 91 VAL A O 1
ATOM 670 N N . PHE A 1 83 ? 96.575 49.959 29.762 1.00 17.68 92 PHE A N 1
ATOM 671 C CA . PHE A 1 83 ? 97.718 50.833 29.507 1.00 17.69 92 PHE A CA 1
ATOM 672 C C . PHE A 1 83 ? 98.230 51.357 30.829 1.00 17.64 92 PHE A C 1
ATOM 673 O O . PHE A 1 83 ? 97.507 52.050 31.552 1.00 18.12 92 PHE A O 1
ATOM 681 N N . ILE A 1 84 ? 99.471 51.008 31.152 1.00 16.61 93 ILE A N 1
ATOM 682 C CA . ILE A 1 84 ? 100.124 51.460 32.372 1.00 16.88 93 ILE A CA 1
ATOM 683 C C . ILE A 1 84 ? 101.434 52.157 31.996 1.00 17.39 93 ILE A C 1
ATOM 684 O O . ILE A 1 84 ? 102.282 51.558 31.347 1.00 17.51 93 ILE A O 1
ATOM 689 N N . GLN A 1 85 ? 101.540 53.433 32.379 1.00 18.34 94 GLN A N 1
ATOM 690 C CA . GLN A 1 85 ? 102.694 54.304 32.122 1.00 18.71 94 GLN A CA 1
ATOM 691 C C . GLN A 1 85 ? 102.845 54.603 30.635 1.00 18.51 94 GLN A C 1
ATOM 692 O O . GLN A 1 85 ? 102.544 55.707 30.189 1.00 20.25 94 GLN A O 1
ATOM 698 N N . ASN A 1 86 ? 103.318 53.612 29.884 1.00 18.93 95 ASN A N 1
ATOM 699 C CA . ASN A 1 86 ? 103.581 53.759 28.458 1.00 19.48 95 ASN A CA 1
ATOM 700 C C . ASN A 1 86 ? 103.490 52.458 27.677 1.00 19.17 95 ASN A C 1
ATOM 701 O O . ASN A 1 86 ? 104.019 52.354 26.578 1.00 19.95 95 ASN A O 1
ATOM 706 N N . ARG A 1 87 ? 102.812 51.452 28.233 1.00 18.49 96 ARG A N 1
ATOM 707 C CA . ARG A 1 87 ? 102.667 50.195 27.513 1.00 19.01 96 ARG A CA 1
ATOM 708 C C . ARG A 1 87 ? 101.451 49.448 27.947 1.00 18.39 96 ARG A C 1
ATOM 709 O O . ARG A 1 87 ? 100.912 49.697 29.015 1.00 17.67 96 ARG A O 1
ATOM 717 N N . PHE A 1 88 ? 101.080 48.482 27.114 1.00 18.46 97 PHE A N 1
ATOM 718 C CA . PHE A 1 88 ? 99.927 47.639 27.371 1.00 17.56 97 PHE A CA 1
ATOM 719 C C . PHE A 1 88 ? 100.314 46.342 28.093 1.00 17.53 97 PHE A C 1
ATOM 720 O O . PHE A 1 88 ? 101.347 45.732 27.832 1.00 18.87 97 PHE A O 1
ATOM 728 N N . TRP A 1 89 ? 99.420 45.928 28.981 1.00 16.65 98 TRP A N 1
ATOM 729 C CA . TRP A 1 89 ? 99.478 44.653 29.685 1.00 16.63 98 TRP A CA 1
ATOM 730 C C . TRP A 1 89 ? 98.122 43.963 29.589 1.00 17.57 98 TRP A C 1
ATOM 731 O O . TRP A 1 89 ? 97.082 44.625 29.523 1.00 18.57 98 TRP A O 1
ATOM 742 N N . THR A 1 90 ? 98.140 42.633 29.614 1.00 17.22 99 THR A N 1
ATOM 743 C CA . THR A 1 90 ? 96.932 41.877 29.857 1.00 17.56 99 THR A CA 1
ATOM 744 C C . THR A 1 90 ? 97.062 41.322 31.272 1.00 16.28 99 THR A C 1
ATOM 745 O O . THR A 1 90 ? 98.104 40.751 31.640 1.00 18.31 99 THR A O 1
ATOM 749 N N . ILE A 1 91 ? 96.032 41.530 32.082 1.00 15.99 100 ILE A N 1
ATOM 750 C CA . ILE A 1 91 ? 96.092 41.187 33.493 1.00 15.83 100 ILE A CA 1
ATOM 751 C C . ILE A 1 91 ? 95.057 40.108 33.787 1.00 16.93 100 ILE A C 1
ATOM 752 O O . ILE A 1 91 ? 93.877 40.301 33.512 1.00 18.34 100 ILE A O 1
ATOM 757 N N . SER A 1 92 ? 95.507 38.986 34.343 1.00 16.68 101 SER A N 1
ATOM 758 C CA . SER A 1 92 ? 94.575 37.949 34.759 1.00 16.99 101 SER A CA 1
ATOM 759 C C . SER A 1 92 ? 94.251 38.158 36.221 1.00 16.70 101 SER A C 1
ATOM 760 O O . SER A 1 92 ? 95.084 38.608 36.998 1.00 16.64 101 SER A O 1
ATOM 763 N N . VAL A 1 93 ? 93.015 37.839 36.570 1.00 17.05 102 VAL A N 1
ATOM 764 C CA . VAL A 1 93 ? 92.513 38.015 37.911 1.00 16.86 102 VAL A CA 1
ATOM 765 C C . VAL A 1 93 ? 91.891 36.689 38.342 1.00 17.16 102 VAL A C 1
ATOM 766 O O . VAL A 1 93 ? 91.030 36.149 37.632 1.00 19.75 102 VAL A O 1
ATOM 770 N N . GLN A 1 94 ? 92.335 36.188 39.492 1.00 17.01 103 GLN A N 1
ATOM 771 C CA . GLN A 1 94 ? 91.892 34.902 40.047 1.00 18.16 103 GLN A CA 1
ATOM 772 C C . GLN A 1 94 ? 91.761 35.064 41.534 1.00 18.05 103 GLN A C 1
ATOM 773 O O . GLN A 1 94 ? 92.556 35.758 42.148 1.00 18.91 103 GLN A O 1
ATOM 779 N N . SER A 1 95 ? 90.763 34.397 42.109 1.00 21.55 104 SER A N 1
ATOM 780 C CA . SER A 1 95 ? 90.541 34.374 43.546 1.00 20.55 104 SER A CA 1
ATOM 781 C C . SER A 1 95 ? 90.985 32.994 44.075 1.00 21.93 104 SER A C 1
ATOM 782 O O . SER A 1 95 ? 90.780 31.954 43.419 1.00 25.87 104 SER A O 1
ATOM 785 N N . PHE A 1 96 ? 91.583 32.992 45.264 1.00 19.22 105 PHE A N 1
ATOM 786 C CA . PHE A 1 96 ? 91.983 31.773 45.948 1.00 20.48 105 PHE A CA 1
ATOM 787 C C . PHE A 1 96 ? 91.437 31.836 47.344 1.00 20.59 105 PHE A C 1
ATOM 788 O O . PHE A 1 96 ? 91.390 32.927 47.949 1.00 19.33 105 PHE A O 1
ATOM 796 N N . LEU A 1 97 ? 91.026 30.676 47.849 1.00 21.34 106 LEU A N 1
ATOM 797 C CA . LEU A 1 97 ? 90.632 30.563 49.229 1.00 22.23 106 LEU A CA 1
ATOM 798 C C . LEU A 1 97 ? 91.895 30.506 50.085 1.00 22.75 106 LEU A C 1
ATOM 799 O O . LEU A 1 97 ? 92.793 29.721 49.821 1.00 26.03 106 LEU A O 1
ATOM 804 N N . ASN A 1 98 ? 91.950 31.358 51.102 1.00 22.43 107 ASN A N 1
ATOM 805 C CA . ASN A 1 98 ? 92.990 31.303 52.120 1.00 23.92 107 ASN A CA 1
ATOM 806 C C . ASN A 1 98 ? 92.286 31.185 53.480 1.00 25.76 107 ASN A C 1
ATOM 807 O O . ASN A 1 98 ? 91.857 32.188 54.055 1.00 27.84 107 ASN A O 1
ATOM 812 N N . GLY A 1 99 ? 92.144 29.961 53.984 1.00 28.34 108 GLY A N 1
ATOM 813 C CA . GLY A 1 99 ? 91.308 29.717 55.172 1.00 31.59 108 GLY A CA 1
ATOM 814 C C . GLY A 1 99 ? 89.829 29.894 54.844 1.00 31.50 108 GLY A C 1
ATOM 815 O O . GLY A 1 99 ? 89.262 29.089 54.116 1.00 35.18 108 GLY A O 1
ATOM 816 N N . HIS A 1 100 ? 89.208 30.954 55.366 1.00 33.07 109 HIS A N 1
ATOM 817 C CA . HIS A 1 100 ? 87.801 31.274 55.060 1.00 33.16 109 HIS A CA 1
ATOM 818 C C . HIS A 1 100 ? 87.664 32.546 54.237 1.00 31.05 109 HIS A C 1
ATOM 819 O O . HIS A 1 100 ? 86.556 32.941 53.884 1.00 27.97 109 HIS A O 1
ATOM 826 N N . ARG A 1 101 ? 88.792 33.189 53.940 1.00 25.57 110 ARG A N 1
ATOM 827 C CA . ARG A 1 101 ? 88.786 34.457 53.231 1.00 26.02 110 ARG A CA 1
ATOM 828 C C . ARG A 1 101 ? 89.321 34.274 51.819 1.00 23.88 110 ARG A C 1
ATOM 829 O O . ARG A 1 101 ? 89.916 33.258 51.492 1.00 24.86 110 ARG A O 1
ATOM 837 N N . ASN A 1 102 ? 89.070 35.264 50.971 1.00 20.14 111 ASN A N 1
ATOM 838 C CA . ASN A 1 102 ? 89.589 35.249 49.624 1.00 18.83 111 ASN A CA 1
ATOM 839 C C . ASN A 1 102 ? 90.843 36.114 49.533 1.00 18.03 111 ASN A C 1
ATOM 840 O O . ASN A 1 102 ? 90.962 37.156 50.203 1.00 18.88 111 ASN A O 1
ATOM 845 N N . ILE A 1 103 ? 91.781 35.658 48.713 1.00 16.92 112 ILE A N 1
ATOM 846 C CA . ILE A 1 103 ? 92.870 36.504 48.241 1.00 17.87 112 ILE A CA 1
ATOM 847 C C . ILE A 1 103 ? 92.770 36.564 46.726 1.00 17.56 112 ILE A C 1
ATOM 848 O O . ILE A 1 103 ? 92.242 35.638 46.099 1.00 18.47 112 ILE A O 1
ATOM 853 N N . ILE A 1 104 ? 93.275 37.657 46.149 1.00 15.89 113 ILE A N 1
ATOM 854 C CA . ILE A 1 104 ? 93.146 37.914 44.726 1.00 15.70 113 ILE A CA 1
ATOM 855 C C . ILE A 1 104 ? 94.552 37.987 44.162 1.00 15.31 113 ILE A C 1
ATOM 856 O O . ILE A 1 104 ? 95.398 38.745 44.678 1.00 17.67 113 ILE A O 1
ATOM 861 N N . LEU A 1 105 ? 94.791 37.216 43.109 1.00 13.96 114 LEU A N 1
ATOM 862 C CA . LEU A 1 105 ? 96.061 37.225 42.377 1.00 13.45 114 LEU A CA 1
ATOM 863 C C . LEU A 1 105 ? 95.883 37.951 41.077 1.00 13.42 114 LEU A C 1
ATOM 864 O O . LEU A 1 105 ? 94.979 37.611 40.292 1.00 14.69 114 LEU A O 1
ATOM 869 N N . TRP A 1 106 ? 96.725 38.977 40.865 1.00 13.82 115 TRP A N 1
ATOM 870 C CA . TRP A 1 106 ? 96.871 39.624 39.572 1.00 13.77 115 TRP A CA 1
ATOM 871 C C . TRP A 1 106 ? 98.189 39.161 38.978 1.00 14.07 115 TRP A C 1
ATOM 872 O O . TRP A 1 106 ? 99.217 39.219 39.643 1.00 14.88 115 TRP A O 1
ATOM 883 N N . GLN A 1 107 ? 98.148 38.737 37.725 1.00 15.26 116 GLN A N 1
ATOM 884 C CA . GLN A 1 107 ? 99.345 38.425 36.964 1.00 15.82 116 GLN A CA 1
ATOM 885 C C . GLN A 1 107 ? 99.347 39.251 35.696 1.00 15.83 116 GLN A C 1
ATOM 886 O O . GLN A 1 107 ? 98.328 39.326 35.010 1.00 16.63 116 GLN A O 1
ATOM 892 N N . PHE A 1 108 ? 100.500 39.843 35.384 1.00 15.17 117 PHE A N 1
ATOM 893 C CA . PHE A 1 108 ? 100.623 40.810 34.298 1.00 15.22 117 PHE A CA 1
ATOM 894 C C . PHE A 1 108 ? 101.411 40.209 33.140 1.00 16.98 117 PHE A C 1
ATOM 895 O O . PHE A 1 108 ? 102.600 39.876 33.283 1.00 21.25 117 PHE A O 1
ATOM 903 N N . TYR A 1 109 ? 100.768 40.124 31.985 1.00 16.60 118 TYR A N 1
ATOM 904 C CA . TYR A 1 109 ? 101.348 39.536 30.793 1.00 18.37 118 TYR A CA 1
ATOM 905 C C . TYR A 1 109 ? 101.488 40.555 29.682 1.00 19.93 118 TYR A C 1
ATOM 906 O O . TYR A 1 109 ? 100.791 41.566 29.664 1.00 19.66 118 TYR A O 1
ATOM 915 N N . ASP A 1 110 ? 102.355 40.264 28.727 1.00 23.05 119 ASP A N 1
ATOM 916 C CA . ASP A 1 110 ? 102.465 41.094 27.536 1.00 27.02 119 ASP A CA 1
ATOM 917 C C . ASP A 1 110 ? 101.192 40.977 26.692 1.00 30.07 119 ASP A C 1
ATOM 918 O O . ASP A 1 110 ? 100.698 41.965 26.136 1.00 36.69 119 ASP A O 1
ATOM 923 N N . ALA A 1 111 ? 100.649 39.768 26.630 1.00 32.62 120 ALA A N 1
ATOM 924 C CA . ALA A 1 111 ? 99.422 39.495 25.884 1.00 34.19 120 ALA A CA 1
ATOM 925 C C . ALA A 1 111 ? 98.935 38.092 26.214 1.00 33.90 120 ALA A C 1
ATOM 926 O O . ALA A 1 111 ? 99.673 37.305 26.808 1.00 27.13 120 ALA A O 1
ATOM 928 N N . ALA A 1 112 ? 97.690 37.800 25.845 0.50 35.65 121 ALA A N 1
ATOM 929 C CA . ALA A 1 112 ? 97.168 36.439 25.889 1.00 37.23 121 ALA A CA 1
ATOM 930 C C . ALA A 1 112 ? 97.266 35.835 24.492 1.00 40.02 121 ALA A C 1
ATOM 931 O O . ALA A 1 112 ? 96.962 36.501 23.499 1.00 42.65 121 ALA A O 1
ATOM 933 N N . HIS A 1 113 ? 97.714 34.583 24.415 1.00 39.05 122 HIS A N 1
ATOM 934 C CA . HIS A 1 113 ? 97.783 33.858 23.153 1.00 41.56 122 HIS A CA 1
ATOM 935 C C . HIS A 1 113 ? 96.800 32.692 23.226 1.00 40.96 122 HIS A C 1
ATOM 936 O O . HIS A 1 113 ? 96.985 31.752 23.997 1.00 32.37 122 HIS A O 1
ATOM 943 N N . VAL A 1 114 ? 95.738 32.779 22.434 1.00 44.41 123 VAL A N 1
ATOM 944 C CA . VAL A 1 114 ? 94.673 31.781 22.446 1.00 45.48 123 VAL A CA 1
ATOM 945 C C . VAL A 1 114 ? 94.799 30.845 21.243 1.00 48.44 123 VAL A C 1
ATOM 946 O O . VAL A 1 114 ? 94.987 31.306 20.113 1.00 47.85 123 VAL A O 1
ATOM 950 N N . ARG A 1 115 ? 94.705 29.537 21.494 1.00 45.79 124 ARG A N 1
ATOM 951 C CA . ARG A 1 115 ? 94.594 28.541 20.425 1.00 46.48 124 ARG A CA 1
ATOM 952 C C . ARG A 1 115 ? 93.275 27.781 20.580 1.00 50.09 124 ARG A C 1
ATOM 953 O O . ARG A 1 115 ? 92.822 27.537 21.701 1.00 42.20 124 ARG A O 1
ATOM 961 N N . HIS A 1 116 ? 92.673 27.416 19.448 1.00 54.27 125 HIS A N 1
ATOM 962 C CA . HIS A 1 116 ? 91.388 26.711 19.419 1.00 52.14 125 HIS A CA 1
ATOM 963 C C . HIS A 1 116 ? 91.573 25.315 18.850 1.00 54.63 125 HIS A C 1
ATOM 964 O O . HIS A 1 116 ? 92.091 25.159 17.746 1.00 56.52 125 HIS A O 1
ATOM 971 N N . ASP B 1 4 ? 111.279 23.646 47.823 1.00 48.55 13 ASP B N 1
ATOM 972 C CA . ASP B 1 4 ? 111.571 24.212 46.476 1.00 44.21 13 ASP B CA 1
ATOM 973 C C . ASP B 1 4 ? 110.283 24.599 45.729 1.00 38.66 13 ASP B C 1
ATOM 974 O O . ASP B 1 4 ? 109.171 24.422 46.238 1.00 34.85 13 ASP B O 1
ATOM 979 N N . LEU B 1 5 ? 110.448 25.117 44.517 1.00 35.06 14 LEU B N 1
ATOM 980 C CA . LEU B 1 5 ? 109.325 25.542 43.688 1.00 31.50 14 LEU B CA 1
ATOM 981 C C . LEU B 1 5 ? 108.306 24.429 43.461 1.00 27.82 14 LEU B C 1
ATOM 982 O O . LEU B 1 5 ? 107.114 24.663 43.559 1.00 27.12 14 LEU B O 1
ATOM 987 N N . LEU B 1 6 ? 108.770 23.219 43.154 1.00 29.49 15 LEU B N 1
ATOM 988 C CA . LEU B 1 6 ? 107.848 22.118 42.914 1.00 26.33 15 LEU B CA 1
ATOM 989 C C . LEU B 1 6 ? 106.935 21.830 44.116 1.00 27.96 15 LEU B C 1
ATOM 990 O O . LEU B 1 6 ? 105.729 21.654 43.939 1.00 25.36 15 LEU B O 1
ATOM 995 N N . GLU B 1 7 ? 107.513 21.794 45.319 1.00 26.12 16 GLU B N 1
ATOM 996 C CA . GLU B 1 7 ? 106.744 21.566 46.544 1.00 29.03 16 GLU B CA 1
ATOM 997 C C . GLU B 1 7 ? 105.706 22.675 46.751 1.00 27.45 16 GLU B C 1
ATOM 998 O O . GLU B 1 7 ? 104.549 22.407 47.079 1.00 25.85 16 GLU B O 1
ATOM 1004 N N . ASN B 1 8 ? 106.122 23.916 46.544 1.00 25.52 17 ASN B N 1
ATOM 1005 C CA . ASN B 1 8 ? 105.208 25.044 46.721 1.00 24.05 17 ASN B CA 1
ATOM 1006 C C . ASN B 1 8 ? 104.081 25.008 45.705 1.00 22.18 17 ASN B C 1
ATOM 1007 O O . ASN B 1 8 ? 102.915 25.226 46.057 1.00 22.57 17 ASN B O 1
ATOM 1012 N N . LEU B 1 9 ? 104.424 24.753 44.440 1.00 20.68 18 LEU B N 1
ATOM 1013 C CA . LEU B 1 9 ? 103.418 24.709 43.385 1.00 20.72 18 LEU B CA 1
ATOM 1014 C C . LEU B 1 9 ? 102.441 23.556 43.606 1.00 21.53 18 LEU B C 1
ATOM 1015 O O . LEU B 1 9 ? 101.237 23.705 43.406 1.00 22.96 18 LEU B O 1
ATOM 1020 N N . THR B 1 10 ? 102.963 22.412 44.026 1.00 22.69 19 THR B N 1
ATOM 1021 C CA . THR B 1 10 ? 102.131 21.263 44.342 1.00 23.24 19 THR B CA 1
ATOM 1022 C C . THR B 1 10 ? 101.134 21.595 45.456 1.00 23.92 19 THR B C 1
ATOM 1023 O O . THR B 1 10 ? 99.949 21.280 45.346 1.00 25.17 19 THR B O 1
ATOM 1027 N N . ALA B 1 11 ? 101.616 22.259 46.503 1.00 24.15 20 ALA B N 1
ATOM 1028 C CA . ALA B 1 11 ? 100.760 22.679 47.618 1.00 24.97 20 ALA B CA 1
ATOM 1029 C C . ALA B 1 11 ? 99.644 23.597 47.137 1.00 24.17 20 ALA B C 1
ATOM 1030 O O . ALA B 1 11 ? 98.505 23.475 47.588 1.00 27.01 20 ALA B O 1
ATOM 1032 N N . VAL B 1 12 ? 99.960 24.529 46.240 1.00 22.45 21 VAL B N 1
ATOM 1033 C CA . VAL B 1 12 ? 98.942 25.433 45.725 1.00 23.08 21 VAL B CA 1
ATOM 1034 C C . VAL B 1 12 ? 97.888 24.644 44.957 1.00 24.40 21 VAL B C 1
ATOM 1035 O O . VAL B 1 12 ? 96.689 24.816 45.198 1.00 26.76 21 VAL B O 1
ATOM 1039 N N . ILE B 1 13 ? 98.334 23.782 44.046 1.00 23.97 22 ILE B N 1
ATOM 1040 C CA A ILE B 1 13 ? 97.485 23.022 43.122 0.50 24.33 22 ILE B CA 1
ATOM 1041 C CA B ILE B 1 13 ? 97.310 23.174 43.203 0.50 24.46 22 ILE B CA 1
ATOM 1042 C C . ILE B 1 13 ? 96.614 21.994 43.860 1.00 27.33 22 ILE B C 1
ATOM 1043 O O . ILE B 1 13 ? 95.520 21.641 43.436 1.00 28.42 22 ILE B O 1
ATOM 1052 N N . GLN B 1 14 ? 97.149 21.462 44.943 1.00 26.04 23 GLN B N 1
ATOM 1053 C CA . GLN B 1 14 ? 96.370 20.464 45.660 1.00 28.99 23 GLN B CA 1
ATOM 1054 C C . GLN B 1 14 ? 95.281 21.102 46.516 1.00 33.36 23 GLN B C 1
ATOM 1055 O O . GLN B 1 14 ? 94.387 20.412 46.993 0.50 31.78 23 GLN B O 1
ATOM 1061 N N . ASP B 1 15 ? 95.327 22.429 46.664 1.00 33.14 24 ASP B N 1
ATOM 1062 C CA A ASP B 1 15 ? 94.244 23.199 47.262 0.50 30.05 24 ASP B CA 1
ATOM 1063 C CA B ASP B 1 15 ? 94.223 23.172 47.254 0.50 30.34 24 ASP B CA 1
ATOM 1064 C C . ASP B 1 15 ? 93.466 23.942 46.182 1.00 31.11 24 ASP B C 1
ATOM 1065 O O . ASP B 1 15 ? 92.711 24.849 46.469 1.00 37.80 24 ASP B O 1
ATOM 1074 N N . TYR B 1 16 ? 93.660 23.545 44.933 1.00 33.34 25 TYR B N 1
ATOM 1075 C CA . TYR B 1 16 ? 93.058 24.251 43.829 1.00 29.55 25 TYR B CA 1
ATOM 1076 C C . TYR B 1 16 ? 91.744 23.593 43.367 1.00 29.03 25 TYR B C 1
ATOM 1077 O O . TYR B 1 16 ? 91.740 22.404 43.019 1.00 28.78 25 TYR B O 1
ATOM 1086 N N . PRO B 1 17 ? 90.626 24.355 43.369 1.00 25.09 26 PRO B N 1
ATOM 1087 C CA . PRO B 1 17 ? 89.316 23.749 43.091 1.00 24.09 26 PRO B CA 1
ATOM 1088 C C . PRO B 1 17 ? 88.949 23.545 41.620 1.00 23.64 26 PRO B C 1
ATOM 1089 O O . PRO B 1 17 ? 87.789 23.521 41.264 1.00 24.60 26 PRO B O 1
ATOM 1093 N N . ASN B 1 18 ? 89.925 23.330 40.748 1.00 25.90 27 ASN B N 1
ATOM 1094 C CA . ASN B 1 18 ? 89.575 22.698 39.496 1.00 24.80 27 ASN B CA 1
ATOM 1095 C C . ASN B 1 18 ? 90.715 21.786 39.121 1.00 22.18 27 ASN B C 1
ATOM 1096 O O . ASN B 1 18 ? 91.758 21.812 39.769 1.00 22.77 27 ASN B O 1
ATOM 1101 N N . PRO B 1 19 ? 90.502 20.971 38.091 1.00 20.31 28 PRO B N 1
ATOM 1102 C CA . PRO B 1 19 ? 91.579 20.086 37.668 1.00 18.88 28 PRO B CA 1
ATOM 1103 C C . PRO B 1 19 ? 92.847 20.852 37.321 1.00 16.56 28 PRO B C 1
ATOM 1104 O O . PRO B 1 19 ? 92.803 21.891 36.659 1.00 16.53 28 PRO B O 1
ATOM 1108 N N . ALA B 1 20 ? 93.982 20.305 37.744 1.00 16.10 29 ALA B N 1
ATOM 1109 C CA . ALA B 1 20 ? 95.270 20.888 37.405 1.00 14.57 29 ALA B CA 1
ATOM 1110 C C . ALA B 1 20 ? 96.334 19.819 37.530 1.00 14.82 29 ALA B C 1
ATOM 1111 O O . ALA B 1 20 ? 96.198 18.888 38.317 1.00 15.49 29 ALA B O 1
ATOM 1113 N N . CYS B 1 21 ? 97.409 20.001 36.783 1.00 15.19 30 CYS B N 1
ATOM 1114 C CA . CYS B 1 21 ? 98.525 19.072 36.834 1.00 15.21 30 CYS B CA 1
ATOM 1115 C C . CYS B 1 21 ? 99.826 19.795 36.546 1.00 15.26 30 CYS B C 1
ATOM 1116 O O . CYS B 1 21 ? 99.835 20.893 35.960 1.00 16.12 30 CYS B O 1
ATOM 1119 N N . ILE B 1 22 ? 100.910 19.155 36.964 1.00 15.56 31 ILE B N 1
ATOM 1120 C CA . ILE B 1 22 ? 102.272 19.663 36.793 1.00 15.51 31 ILE B CA 1
ATOM 1121 C C . ILE B 1 22 ? 103.056 18.651 35.966 1.00 15.56 31 ILE B C 1
ATOM 1122 O O . ILE B 1 22 ? 103.050 17.450 36.268 1.00 17.25 31 ILE B O 1
ATOM 1127 N N . ARG B 1 23 ? 103.691 19.151 34.912 1.00 16.47 32 ARG B N 1
ATOM 1128 C CA . ARG B 1 23 ? 104.542 18.359 34.033 1.00 17.19 32 ARG B CA 1
ATOM 1129 C C . ARG B 1 23 ? 105.957 18.900 34.029 1.00 17.79 32 ARG B C 1
ATOM 1130 O O . ARG B 1 23 ? 106.174 20.044 34.427 1.00 18.07 32 ARG B O 1
ATOM 1138 N N . ASP B 1 24 ? 106.912 18.075 33.616 1.00 20.02 33 ASP B N 1
ATOM 1139 C CA . ASP B 1 24 ? 108.275 18.555 33.365 1.00 21.24 33 ASP B CA 1
ATOM 1140 C C . ASP B 1 24 ? 108.549 18.643 31.845 1.00 21.25 33 ASP B C 1
ATOM 1141 O O . ASP B 1 24 ? 107.674 18.353 31.026 1.00 20.73 33 ASP B O 1
ATOM 1146 N N . GLU B 1 25 ? 109.766 19.050 31.506 1.00 21.43 34 GLU B N 1
ATOM 1147 C CA A GLU B 1 25 ? 110.176 19.264 30.115 0.50 21.69 34 GLU B CA 1
ATOM 1148 C CA B GLU B 1 25 ? 110.192 19.255 30.117 0.50 21.17 34 GLU B CA 1
ATOM 1149 C C . GLU B 1 25 ? 110.198 17.964 29.307 1.00 21.04 34 GLU B C 1
ATOM 1150 O O . GLU B 1 25 ? 110.254 17.998 28.073 1.00 23.01 34 GLU B O 1
ATOM 1161 N N . THR B 1 26 ? 110.165 16.834 30.005 1.00 21.10 35 THR B N 1
ATOM 1162 C CA . THR B 1 26 ? 110.233 15.510 29.361 1.00 22.00 35 THR B CA 1
ATOM 1163 C C . THR B 1 26 ? 108.870 14.903 29.042 1.00 21.45 35 THR B C 1
ATOM 1164 O O . THR B 1 26 ? 108.786 13.785 28.542 1.00 22.51 35 THR B O 1
ATOM 1168 N N . GLY B 1 27 ? 107.804 15.621 29.366 1.00 20.73 36 GLY B N 1
ATOM 1169 C CA . GLY B 1 27 ? 106.451 15.108 29.177 1.00 21.11 36 GLY B CA 1
ATOM 1170 C C . GLY B 1 27 ? 105.881 14.326 30.349 1.00 21.50 36 GLY B C 1
ATOM 1171 O O . GLY B 1 27 ? 104.735 13.862 30.300 1.00 25.95 36 GLY B O 1
ATOM 1172 N N . LYS B 1 28 ? 106.656 14.153 31.406 1.00 21.03 37 LYS B N 1
ATOM 1173 C CA . LYS B 1 28 ? 106.195 13.409 32.565 1.00 20.59 37 LYS B CA 1
ATOM 1174 C C . LYS B 1 28 ? 105.163 14.209 33.313 1.00 19.42 37 LYS B C 1
ATOM 1175 O O . LYS B 1 28 ? 105.349 15.407 33.533 1.00 19.73 37 LYS B O 1
ATOM 1181 N N . PHE B 1 29 ? 104.087 13.548 33.707 1.00 19.72 38 PHE B N 1
ATOM 1182 C CA . PHE B 1 29 ? 103.172 14.133 34.690 1.00 19.03 38 PHE B CA 1
ATOM 1183 C C . PHE B 1 29 ? 103.773 13.906 36.083 1.00 20.15 38 PHE B C 1
ATOM 1184 O O . PHE B 1 29 ? 103.804 12.774 36.577 1.00 24.56 38 PHE B O 1
ATOM 1192 N N . ILE B 1 30 ? 104.228 14.989 36.702 1.00 18.92 39 ILE B N 1
ATOM 1193 C CA A ILE B 1 30 ? 104.817 14.972 38.037 0.50 21.01 39 ILE B CA 1
ATOM 1194 C CA B ILE B 1 30 ? 104.830 14.954 38.041 0.50 20.98 39 ILE B CA 1
ATOM 1195 C C . ILE B 1 30 ? 103.736 14.857 39.104 1.00 20.88 39 ILE B C 1
ATOM 1196 O O . ILE B 1 30 ? 103.910 14.160 40.084 1.00 22.17 39 ILE B O 1
ATOM 1205 N N . PHE B 1 31 ? 102.623 15.552 38.916 1.00 18.93 40 PHE B N 1
ATOM 1206 C CA . PHE B 1 31 ? 101.555 15.580 39.905 1.00 18.56 40 PHE B CA 1
ATOM 1207 C C . PHE B 1 31 ? 100.243 15.979 39.246 1.00 17.38 40 PHE B C 1
ATOM 1208 O O . PHE B 1 31 ? 100.217 16.915 38.445 1.00 17.10 40 PHE B O 1
ATOM 1216 N N . CYS B 1 32 ? 99.173 15.261 39.577 1.00 17.98 41 CYS B N 1
ATOM 1217 C CA . CYS B 1 32 ? 97.823 15.616 39.144 1.00 18.03 41 CYS B CA 1
ATOM 1218 C C . CYS B 1 32 ? 96.981 15.750 40.395 1.00 17.67 41 CYS B C 1
ATOM 1219 O O . CYS B 1 32 ? 97.001 14.851 41.247 1.00 19.05 41 CYS B O 1
ATOM 1222 N N . ASN B 1 33 ? 96.233 16.849 40.527 1.00 16.57 42 ASN B N 1
ATOM 1223 C CA . ASN B 1 33 ? 95.456 17.048 41.761 1.00 17.23 42 ASN B CA 1
ATOM 1224 C C . ASN B 1 33 ? 94.211 16.162 41.811 1.00 17.76 42 ASN B C 1
ATOM 1225 O O . ASN B 1 33 ? 93.921 15.445 40.856 1.00 17.37 42 ASN B O 1
ATOM 1230 N N . THR B 1 34 ? 93.522 16.171 42.942 1.00 18.75 43 THR B N 1
ATOM 1231 C CA . THR B 1 34 ? 92.345 15.335 43.144 1.00 19.63 43 THR B CA 1
ATOM 1232 C C . THR B 1 34 ? 91.307 15.548 42.055 1.00 18.79 43 THR B C 1
ATOM 1233 O O . THR B 1 34 ? 90.762 14.600 41.494 1.00 18.65 43 THR B O 1
ATOM 1237 N N . LEU B 1 35 ? 91.018 16.800 41.741 1.00 17.89 44 LEU B N 1
ATOM 1238 C CA . LEU B 1 35 ? 89.981 17.045 40.748 1.00 18.47 44 LEU B CA 1
ATOM 1239 C C . LEU B 1 35 ? 90.360 16.606 39.330 1.00 17.72 44 LEU B C 1
ATOM 1240 O O . LEU B 1 35 ? 89.493 16.248 38.532 1.00 18.76 44 LEU B O 1
ATOM 1245 N N . PHE B 1 36 ? 91.656 16.616 39.017 1.00 16.95 45 PHE B N 1
ATOM 1246 C CA . PHE B 1 36 ? 92.128 16.079 37.756 1.00 16.82 45 PHE B CA 1
ATOM 1247 C C . PHE B 1 36 ? 91.841 14.569 37.709 1.00 17.42 45 PHE B C 1
ATOM 1248 O O . PHE B 1 36 ? 91.317 14.057 36.722 1.00 18.75 45 PHE B O 1
ATOM 1256 N N . HIS B 1 37 ? 92.154 13.864 38.788 1.00 17.82 46 HIS B N 1
ATOM 1257 C CA . HIS B 1 37 ? 91.813 12.441 38.871 1.00 19.09 46 HIS B CA 1
ATOM 1258 C C . HIS B 1 37 ? 90.328 12.185 38.709 1.00 19.70 46 HIS B C 1
ATOM 1259 O O . HIS B 1 37 ? 89.913 11.320 37.931 1.00 20.49 46 HIS B O 1
ATOM 1266 N N . GLU B 1 38 ? 89.519 12.936 39.452 1.00 20.07 47 GLU B N 1
ATOM 1267 C CA . GLU B 1 38 ? 88.071 12.697 39.448 1.00 21.52 47 GLU B CA 1
ATOM 1268 C C . GLU B 1 38 ? 87.423 13.061 38.107 1.00 21.60 47 GLU B C 1
ATOM 1269 O O . GLU B 1 38 ? 86.423 12.457 37.717 1.00 23.89 47 GLU B O 1
ATOM 1275 N N . SER B 1 39 ? 87.990 14.020 37.387 1.00 21.51 48 SER B N 1
ATOM 1276 C CA . SER B 1 39 ? 87.398 14.456 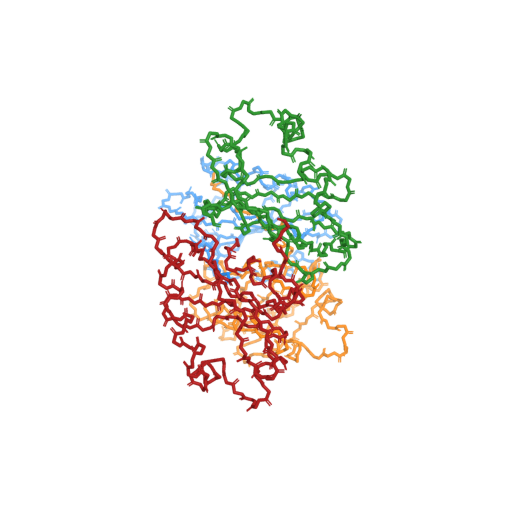36.118 1.00 22.32 48 SER B CA 1
ATOM 1277 C C . SER B 1 39 ? 87.831 13.571 34.964 1.00 23.36 48 SER B C 1
ATOM 1278 O O . SER B 1 39 ? 87.028 13.262 34.090 1.00 26.03 48 SER B O 1
ATOM 1281 N N . PHE B 1 40 ? 89.100 13.165 34.974 1.00 21.83 49 PHE B N 1
ATOM 1282 C CA . PHE B 1 40 ? 89.734 12.557 33.809 1.00 22.27 49 PHE B CA 1
ATOM 1283 C C . PHE B 1 40 ? 90.218 11.123 33.988 1.00 24.00 49 PHE B C 1
ATOM 1284 O O . PHE B 1 40 ? 90.251 10.358 33.014 1.00 29.21 49 PHE B O 1
ATOM 1292 N N . LEU B 1 41 ? 90.636 10.756 35.198 1.00 23.88 50 LEU B N 1
ATOM 1293 C CA . LEU B 1 41 ? 91.304 9.479 35.409 1.00 24.57 50 LEU B CA 1
ATOM 1294 C C . LEU B 1 41 ? 90.383 8.484 36.123 1.00 27.21 50 LEU B C 1
ATOM 1295 O O . LEU B 1 41 ? 90.734 7.938 37.150 1.00 30.33 50 LEU B O 1
ATOM 1300 N N . THR B 1 42 ? 89.207 8.273 35.540 1.00 29.30 51 THR B N 1
ATOM 1301 C CA . THR B 1 42 ? 88.148 7.432 36.120 1.00 31.90 51 THR B CA 1
ATOM 1302 C C . THR B 1 42 ? 88.144 5.994 35.590 1.00 35.27 51 THR B C 1
ATOM 1303 O O . THR B 1 42 ? 87.214 5.235 35.861 1.00 37.94 51 THR B O 1
ATOM 1307 N N . GLN B 1 43 ? 89.182 5.619 34.848 1.00 35.11 52 GLN B N 1
ATOM 1308 C CA . GLN B 1 43 ? 89.348 4.227 34.398 1.00 40.80 52 GLN B CA 1
ATOM 1309 C C . GLN B 1 43 ? 90.589 3.599 35.014 1.00 40.40 52 GLN B C 1
ATOM 1310 O O . GLN B 1 43 ? 91.183 2.703 34.418 1.00 42.73 52 GLN B O 1
ATOM 1316 N N . ASP B 1 44 ? 90.982 4.073 36.192 1.00 42.43 53 ASP B N 1
ATOM 1317 C CA . ASP B 1 44 ? 92.233 3.662 36.833 1.00 43.91 53 ASP B CA 1
ATOM 1318 C C . ASP B 1 44 ? 93.432 3.773 35.881 0.50 41.98 53 ASP B C 1
ATOM 1319 O O . ASP B 1 44 ? 94.366 2.973 35.948 0.50 40.88 53 ASP B O 1
ATOM 1324 N N . GLN B 1 45 ? 93.402 4.774 35.003 1.00 38.16 54 GLN B N 1
ATOM 1325 C CA . GLN B 1 45 ? 94.440 4.943 33.996 1.00 34.03 54 GLN B CA 1
ATOM 1326 C C . GLN B 1 45 ? 95.397 6.068 34.393 1.00 31.29 54 GLN B C 1
ATOM 1327 O O . GLN B 1 45 ? 95.034 6.988 35.137 1.00 31.74 54 GLN B O 1
ATOM 1333 N N . SER B 1 46 ? 96.626 5.960 33.907 1.00 28.99 55 SER B N 1
ATOM 1334 C CA . SER B 1 46 ? 97.634 6.989 34.098 1.00 26.53 55 SER B CA 1
ATOM 1335 C C . SER B 1 46 ? 97.260 8.244 33.317 1.00 24.72 55 SER B C 1
ATOM 1336 O O . SER B 1 46 ? 96.525 8.190 32.323 1.00 23.78 55 SER B O 1
ATOM 1339 N N . ALA B 1 47 ? 97.782 9.380 33.761 1.00 23.83 56 ALA B N 1
ATOM 1340 C CA . ALA B 1 47 ? 97.575 10.626 33.046 1.00 22.00 56 ALA B CA 1
ATOM 1341 C C . ALA B 1 47 ? 98.116 10.556 31.612 1.00 21.00 56 ALA B C 1
ATOM 1342 O O . ALA B 1 47 ? 97.492 11.080 30.691 1.00 20.33 56 ALA B O 1
ATOM 1344 N N . GLU B 1 48 ? 99.251 9.889 31.415 1.00 21.13 57 GLU B N 1
ATOM 1345 C CA . GLU B 1 48 ? 99.812 9.785 30.074 1.00 22.41 57 GLU B CA 1
ATOM 1346 C C . GLU B 1 48 ? 98.875 8.973 29.183 1.00 22.94 57 GLU B C 1
ATOM 1347 O O . GLU B 1 48 ? 98.616 9.354 28.045 1.00 23.14 57 GLU B O 1
ATOM 1353 N N . LYS B 1 49 ? 98.350 7.860 29.690 1.00 23.45 58 LYS B N 1
ATOM 1354 C CA . LYS B 1 49 ? 97.450 7.048 28.873 1.00 26.78 58 LYS B CA 1
ATOM 1355 C C . LYS B 1 49 ? 96.192 7.828 28.527 1.00 25.01 58 LYS B C 1
ATOM 1356 O O . LYS B 1 49 ? 95.709 7.786 27.403 1.00 25.07 58 LYS B O 1
ATOM 1362 N N . TRP B 1 50 ? 95.659 8.560 29.499 1.00 22.64 59 TRP B N 1
ATOM 1363 C CA . TRP B 1 50 ? 94.536 9.443 29.241 1.00 22.87 59 TRP B CA 1
ATOM 1364 C C . TRP B 1 50 ? 94.843 10.453 28.144 1.00 22.82 59 TRP B C 1
ATOM 1365 O O . TRP B 1 50 ? 94.065 10.653 27.219 1.00 23.17 59 TRP B O 1
ATOM 1376 N N . LEU B 1 51 ? 95.985 11.107 28.261 1.00 21.36 60 LEU B N 1
ATOM 1377 C CA . LEU B 1 51 ? 96.339 12.142 27.312 1.00 21.10 60 LEU B CA 1
ATOM 1378 C C . LEU B 1 51 ? 96.409 11.584 25.907 1.00 21.73 60 LEU B C 1
ATOM 1379 O O . LEU B 1 51 ? 95.848 12.159 24.978 1.00 22.52 60 LEU B O 1
ATOM 1384 N N . LEU B 1 52 ? 97.082 10.448 25.765 1.00 22.44 61 LEU B N 1
ATOM 1385 C CA . LEU B 1 52 ? 97.263 9.825 24.457 1.00 23.09 61 LEU B CA 1
ATOM 1386 C C . LEU B 1 52 ? 95.950 9.329 23.842 1.00 26.22 61 LEU B C 1
ATOM 1387 O O . LEU B 1 52 ? 95.872 9.149 22.631 1.00 28.64 61 LEU B O 1
ATOM 1392 N N . SER B 1 53 ? 94.935 9.130 24.681 1.00 25.73 62 SER B N 1
ATOM 1393 C CA . SER B 1 53 ? 93.598 8.705 24.229 1.00 28.84 62 SER B CA 1
ATOM 1394 C C . SER B 1 53 ? 92.757 9.858 23.692 1.00 30.07 62 SER B C 1
ATOM 1395 O O . SER B 1 53 ? 91.723 9.638 23.059 1.00 32.98 62 SER B O 1
ATOM 1398 N N . GLN B 1 54 ? 93.199 11.083 23.974 1.00 30.76 63 GLN B N 1
ATOM 1399 C CA . GLN B 1 54 ? 92.491 12.300 23.579 1.00 33.96 63 GLN B CA 1
ATOM 1400 C C . GLN B 1 54 ? 93.269 12.922 22.429 1.00 32.86 63 GLN B C 1
ATOM 1401 O O . GLN B 1 54 ? 94.046 13.866 22.615 1.00 30.47 63 GLN B O 1
ATOM 1407 N N . ARG B 1 55 ? 93.074 12.363 21.241 1.00 34.01 64 ARG B N 1
ATOM 1408 C CA . ARG B 1 55 ? 93.866 12.733 20.071 1.00 35.28 64 ARG B CA 1
ATOM 1409 C C . ARG B 1 55 ? 93.928 14.233 19.817 1.00 34.92 64 ARG B C 1
ATOM 1410 O O . ARG B 1 55 ? 95.009 14.797 19.728 1.00 32.83 64 ARG B O 1
ATOM 1418 N N . ASP B 1 56 ? 92.767 14.872 19.679 1.00 33.75 65 ASP B N 1
ATOM 1419 C CA . ASP B 1 56 ? 92.743 16.272 19.267 1.00 34.53 65 ASP B CA 1
ATOM 1420 C C . ASP B 1 56 ? 93.346 17.163 20.338 1.00 29.43 65 ASP B C 1
ATOM 1421 O O . ASP B 1 56 ? 94.104 18.077 20.033 1.00 30.83 65 ASP B O 1
ATOM 1426 N N . PHE B 1 57 ? 93.017 16.873 21.589 1.00 28.90 66 PHE B N 1
ATOM 1427 C CA . PHE B 1 57 ? 93.526 17.633 22.709 1.00 27.66 66 PHE B CA 1
ATOM 1428 C C . PHE B 1 57 ? 95.034 17.446 22.859 1.00 25.27 66 PHE B C 1
ATOM 1429 O O . PHE B 1 57 ? 95.768 18.398 23.094 1.00 22.45 66 PHE B O 1
ATOM 1437 N N . CYS B 1 58 ? 95.496 16.211 22.749 1.00 24.59 67 CYS B N 1
ATOM 1438 C CA . CYS B 1 58 ? 96.930 15.962 22.878 1.00 22.68 67 CYS B CA 1
ATOM 1439 C C . CYS B 1 58 ? 97.709 16.753 21.838 1.00 22.98 67 CYS B C 1
ATOM 1440 O O . CYS B 1 58 ? 98.720 17.362 22.151 1.00 23.22 67 CYS B O 1
ATOM 1443 N N . GLU B 1 59 ? 97.230 16.734 20.600 1.00 25.55 68 GLU B N 1
ATOM 1444 C CA . GLU B 1 59 ? 97.862 17.469 19.509 1.00 29.38 68 GLU B CA 1
ATOM 1445 C C . GLU B 1 59 ? 97.903 18.983 19.807 1.00 28.58 68 GLU B C 1
ATOM 1446 O O . GLU B 1 59 ? 98.918 19.635 19.612 1.00 28.68 68 GLU B O 1
ATOM 1452 N N . LEU B 1 60 ? 96.809 19.523 20.334 1.00 27.90 69 LEU B N 1
ATOM 1453 C CA . LEU B 1 60 ? 96.738 20.943 20.675 1.00 28.17 69 LEU B CA 1
ATOM 1454 C C . LEU B 1 60 ? 97.633 21.327 21.844 1.00 24.15 69 LEU B C 1
ATOM 1455 O O . LEU B 1 60 ? 98.395 22.285 21.756 1.00 25.11 69 LEU B O 1
ATOM 1460 N N . ILE B 1 61 ? 97.519 20.600 22.947 1.00 23.12 70 ILE B N 1
ATOM 1461 C CA . ILE B 1 61 ? 98.232 20.979 24.168 1.00 23.84 70 ILE B CA 1
ATOM 1462 C C . ILE B 1 61 ? 99.740 20.722 24.028 1.00 24.43 70 ILE B C 1
ATOM 1463 O O . ILE B 1 61 ? 100.550 21.411 24.638 1.00 23.98 70 ILE B O 1
ATOM 1468 N N . SER B 1 62 ? 100.112 19.745 23.208 1.00 24.52 71 SER B N 1
ATOM 1469 C CA A SER B 1 62 ? 101.524 19.450 22.953 0.50 24.71 71 SER B CA 1
ATOM 1470 C CA B SER B 1 62 ? 101.527 19.471 22.977 0.50 25.07 71 SER B CA 1
ATOM 1471 C C . SER B 1 62 ? 102.228 20.682 22.383 1.00 25.33 71 SER B C 1
ATOM 1472 O O . SER B 1 62 ? 103.294 21.080 22.860 1.00 25.60 71 SER B O 1
ATOM 1477 N N . VAL B 1 63 ? 101.623 21.287 21.366 1.00 27.29 72 VAL B N 1
ATOM 1478 C CA . VAL B 1 63 ? 102.175 22.488 20.729 1.00 28.19 72 VAL B CA 1
ATOM 1479 C C . VAL B 1 63 ? 102.097 23.698 21.666 1.00 26.60 72 VAL B C 1
ATOM 1480 O O . VAL B 1 63 ? 103.048 24.454 21.787 1.00 26.23 72 VAL B O 1
ATOM 1484 N N . THR B 1 64 ? 100.964 23.871 22.344 1.00 26.10 73 THR B N 1
ATOM 1485 C CA . THR B 1 64 ? 100.821 24.984 23.272 1.00 26.28 73 THR B CA 1
ATOM 1486 C C . THR B 1 64 ? 101.850 24.911 24.381 1.00 24.74 73 THR B C 1
ATOM 1487 O O . THR B 1 64 ? 102.443 25.912 24.755 1.00 23.32 73 THR B O 1
ATOM 1491 N N . GLU B 1 65 ? 102.066 23.711 24.901 1.00 23.65 74 GLU B N 1
ATOM 1492 C CA . GLU B 1 65 ? 103.011 23.539 25.974 1.00 24.27 74 GLU B CA 1
ATOM 1493 C C . GLU B 1 65 ? 104.430 23.876 25.501 1.00 23.98 74 GLU B C 1
ATOM 1494 O O . GLU B 1 65 ? 105.179 24.534 26.211 1.00 24.72 74 GLU B O 1
ATOM 1500 N N . MET B 1 66 ? 104.787 23.483 24.284 1.00 25.31 75 MET B N 1
ATOM 1501 C CA . MET B 1 66 ? 106.113 23.801 23.766 1.00 27.95 75 MET B CA 1
ATOM 1502 C C . MET B 1 66 ? 106.267 25.316 23.578 1.00 28.60 75 MET B C 1
ATOM 1503 O O . MET B 1 66 ? 107.289 25.900 23.943 1.00 29.37 75 MET B O 1
ATOM 1508 N N . GLU B 1 67 ? 105.229 25.963 23.060 1.00 30.08 76 GLU B N 1
ATOM 1509 C CA . GLU B 1 67 ? 105.226 27.430 22.939 1.00 30.34 76 GLU B CA 1
ATOM 1510 C C . GLU B 1 67 ? 105.331 28.146 24.291 1.00 27.48 76 GLU B C 1
ATOM 1511 O O . GLU B 1 67 ? 106.033 29.158 24.430 1.00 29.27 76 GLU B O 1
ATOM 1517 N N . ALA B 1 68 ? 104.645 27.608 25.288 1.00 24.35 77 ALA B N 1
ATOM 1518 C CA . ALA B 1 68 ? 104.576 28.216 26.601 1.00 26.69 77 ALA B CA 1
ATOM 1519 C C . ALA B 1 68 ? 105.914 28.237 27.297 1.00 28.17 77 ALA B C 1
ATOM 1520 O O . ALA B 1 68 ? 106.289 29.240 27.874 1.00 29.71 77 ALA B O 1
ATOM 1522 N N . TYR B 1 69 ? 106.635 27.123 27.267 1.00 30.21 78 TYR B N 1
ATOM 1523 C CA . TYR B 1 69 ? 107.812 27.015 28.112 1.00 31.51 78 TYR B CA 1
ATOM 1524 C C . TYR B 1 69 ? 109.083 27.398 27.351 1.00 30.49 78 TYR B C 1
ATOM 1525 O O . TYR B 1 69 ? 110.044 27.902 27.948 1.00 34.95 78 TYR B O 1
ATOM 1534 N N . ARG B 1 70 ? 109.081 27.215 26.033 1.00 32.05 79 ARG B N 1
ATOM 1535 C CA . ARG B 1 70 ? 110.252 27.575 25.221 1.00 35.85 79 ARG B CA 1
ATOM 1536 C C . ARG B 1 70 ? 110.314 29.068 24.877 1.00 38.45 79 ARG B C 1
ATOM 1537 O O . ARG B 1 70 ? 111.391 29.662 24.874 0.50 37.84 79 ARG B O 1
ATOM 1545 N N . ASN B 1 71 ? 109.155 29.654 24.586 1.00 38.87 80 ASN B N 1
ATOM 1546 C CA . ASN B 1 71 ? 109.059 30.987 23.989 1.00 41.66 80 ASN B CA 1
ATOM 1547 C C . ASN B 1 71 ? 108.407 32.014 24.888 1.00 44.49 80 ASN B C 1
ATOM 1548 O O . ASN B 1 71 ? 108.959 33.089 25.147 1.00 50.23 80 ASN B O 1
ATOM 1553 N N . GLU B 1 72 ? 107.204 31.662 25.331 1.00 43.23 81 GLU B N 1
ATOM 1554 C CA . GLU B 1 72 ? 106.189 32.623 25.740 0.50 39.35 81 GLU B CA 1
ATOM 1555 C C . GLU B 1 72 ? 105.980 32.628 27.256 0.50 40.40 81 GLU B C 1
ATOM 1556 O O . GLU B 1 72 ? 104.850 32.476 27.725 1.00 41.58 81 GLU B O 1
ATOM 1562 N N . HIS B 1 73 ? 107.067 32.816 28.012 1.00 44.93 82 HIS B N 1
ATOM 1563 C CA . HIS B 1 73 ? 107.011 32.830 29.497 1.00 40.20 82 HIS B CA 1
ATOM 1564 C C . HIS B 1 73 ? 106.269 34.040 30.055 1.00 38.52 82 HIS B C 1
ATOM 1565 O O . HIS B 1 73 ? 105.754 33.988 31.185 1.00 36.81 82 HIS B O 1
ATOM 1572 N N . THR B 1 74 ? 106.240 35.122 29.274 1.00 35.94 83 THR B N 1
ATOM 1573 C CA . THR B 1 74 ? 105.499 36.332 29.628 1.00 34.25 83 THR B CA 1
ATOM 1574 C C . THR B 1 74 ? 104.170 36.505 28.875 1.00 32.42 83 THR B C 1
ATOM 1575 O O . THR B 1 74 ? 103.506 37.540 29.008 1.00 31.44 83 THR B O 1
ATOM 1579 N N . HIS B 1 75 ? 103.783 35.509 28.084 1.00 30.49 84 HIS B N 1
ATOM 1580 C CA . HIS B 1 75 ? 102.484 35.526 27.425 1.00 30.48 84 HIS B CA 1
ATOM 1581 C C . HIS B 1 75 ? 101.572 34.534 28.126 1.00 26.90 84 HIS B C 1
ATOM 1582 O O . HIS B 1 75 ? 102.032 33.528 28.663 1.00 27.24 84 HIS B O 1
ATOM 1589 N N . LEU B 1 76 ? 100.282 34.824 28.124 1.00 26.38 85 LEU B N 1
ATOM 1590 C CA . LEU B 1 76 ? 99.312 33.913 28.698 1.00 27.05 85 LEU B CA 1
ATOM 1591 C C . LEU B 1 76 ? 98.914 32.948 27.594 1.00 26.14 85 LEU B C 1
ATOM 1592 O O . LEU B 1 76 ? 98.388 33.362 26.567 0.50 26.52 85 LEU B O 1
ATOM 1597 N N . ASN B 1 77 ? 99.188 31.665 27.816 1.00 22.03 86 ASN B N 1
ATOM 1598 C CA . ASN B 1 77 ? 98.936 30.629 26.852 1.00 23.34 86 ASN B CA 1
ATOM 1599 C C . ASN B 1 77 ? 97.687 29.841 27.221 1.00 23.41 86 ASN B C 1
ATOM 1600 O O . ASN B 1 77 ? 97.652 29.191 28.268 1.00 23.28 86 ASN B O 1
ATOM 1605 N N . LEU B 1 78 ? 96.668 29.929 26.367 1.00 24.35 87 LEU B N 1
ATOM 1606 C CA . LEU B 1 78 ? 95.398 29.250 26.593 1.00 24.15 87 LEU B CA 1
ATOM 1607 C C . LEU B 1 78 ? 95.050 28.312 25.451 1.00 25.17 87 LEU B C 1
ATOM 1608 O O . LEU B 1 78 ? 95.268 28.627 24.280 1.00 28.88 87 LEU B O 1
ATOM 1613 N N . VAL B 1 79 ? 94.488 27.163 25.811 1.00 24.37 88 VAL B N 1
ATOM 1614 C CA . VAL B 1 79 ? 93.796 26.300 24.864 1.00 26.13 88 VAL B CA 1
ATOM 1615 C C . VAL B 1 79 ? 92.314 26.461 25.190 1.00 26.28 88 VAL B C 1
ATOM 1616 O O . VAL B 1 79 ? 91.867 26.056 26.251 1.00 26.01 88 VAL B O 1
ATOM 1620 N N . GLU B 1 80 ? 91.560 27.089 24.297 1.00 28.05 89 GLU B N 1
ATOM 1621 C CA . GLU B 1 80 ? 90.191 27.494 24.617 1.00 30.58 89 GLU B CA 1
ATOM 1622 C C . GLU B 1 80 ? 89.124 26.578 24.018 1.00 31.20 89 GLU B C 1
ATOM 1623 O O . GLU B 1 80 ? 89.244 26.133 22.874 1.00 32.02 89 GLU B O 1
ATOM 1629 N N . ASP B 1 81 ? 88.082 26.327 24.808 1.00 31.03 90 ASP B N 1
ATOM 1630 C CA . ASP B 1 81 ? 86.845 25.677 24.345 1.00 32.40 90 ASP B CA 1
ATOM 1631 C C . ASP B 1 81 ? 87.082 24.284 23.779 1.00 30.99 90 ASP B C 1
ATOM 1632 O O . ASP B 1 81 ? 86.624 23.968 22.675 1.00 35.09 90 ASP B O 1
ATOM 1637 N N . VAL B 1 82 ? 87.798 23.459 24.539 1.00 29.84 91 VAL B N 1
ATOM 1638 C CA . VAL B 1 82 ? 88.117 22.096 24.116 1.00 30.50 91 VAL B CA 1
ATOM 1639 C C . VAL B 1 82 ? 87.186 21.122 24.828 1.00 29.36 91 VAL B C 1
ATOM 1640 O O . VAL B 1 82 ? 87.039 21.167 26.047 1.00 27.27 91 VAL B O 1
ATOM 1644 N N . PHE B 1 83 ? 86.547 20.249 24.050 1.00 30.05 92 PHE B N 1
ATOM 1645 C CA . PHE B 1 83 ? 85.652 19.249 24.600 1.00 32.25 92 PHE B CA 1
ATOM 1646 C C . PHE B 1 83 ? 86.449 18.063 25.147 1.00 30.59 92 PHE B C 1
ATOM 1647 O O . PHE B 1 83 ? 87.185 17.408 24.409 1.00 32.42 92 PHE B O 1
ATOM 1655 N N . ILE B 1 84 ? 86.317 17.821 26.450 1.00 30.74 93 ILE B N 1
ATOM 1656 C CA . ILE B 1 84 ? 86.882 16.648 27.117 1.00 31.81 93 ILE B CA 1
ATOM 1657 C C . ILE B 1 84 ? 85.905 16.161 28.195 1.00 34.60 93 ILE B C 1
ATOM 1658 O O . ILE B 1 84 ? 85.427 16.954 29.017 1.00 37.91 93 ILE B O 1
ATOM 1663 N N . GLN B 1 85 ? 85.621 14.865 28.209 1.00 39.61 94 GLN B N 1
ATOM 1664 C CA . GLN B 1 85 ? 84.774 14.257 29.252 1.00 45.98 94 GLN B CA 1
ATOM 1665 C C . GLN B 1 85 ? 83.422 14.965 29.427 1.00 47.52 94 GLN B C 1
ATOM 1666 O O . GLN B 1 85 ? 83.017 15.322 30.539 1.00 49.95 94 GLN B O 1
ATOM 1672 N N . ASN B 1 86 ? 82.733 15.177 28.313 1.00 48.82 95 ASN B N 1
ATOM 1673 C CA . ASN B 1 86 ? 81.377 15.723 28.321 1.00 51.22 95 ASN B CA 1
ATOM 1674 C C . ASN B 1 86 ? 81.266 17.185 28.777 1.00 49.28 95 ASN B C 1
ATOM 1675 O O . ASN B 1 86 ? 80.190 17.639 29.140 1.00 50.02 95 ASN B O 1
ATOM 1680 N N . ARG B 1 87 ? 82.369 17.933 28.741 1.00 43.77 96 ARG B N 1
ATOM 1681 C CA . ARG B 1 87 ? 82.299 19.375 28.995 1.00 43.37 96 ARG B CA 1
ATOM 1682 C C . ARG B 1 87 ? 83.354 20.126 28.204 1.00 38.35 96 ARG B C 1
ATOM 1683 O O . ARG B 1 87 ? 84.337 19.534 27.764 1.00 33.35 96 ARG B O 1
ATOM 1691 N N . PHE B 1 88 ? 83.109 21.418 27.998 1.00 34.87 97 PHE B N 1
ATOM 1692 C CA . PHE B 1 88 ? 84.070 22.298 27.352 1.00 32.47 97 PHE B CA 1
ATOM 1693 C C . PHE B 1 88 ? 84.963 22.954 28.392 1.00 29.91 97 PHE B C 1
ATOM 1694 O O . PHE B 1 88 ? 84.478 23.519 29.385 1.00 30.59 97 PHE B O 1
ATOM 1702 N N . TRP B 1 89 ? 86.268 22.864 28.149 1.00 25.78 98 TRP B N 1
ATOM 1703 C CA . TRP B 1 89 ? 87.266 23.410 29.053 1.00 23.97 98 TRP B CA 1
ATOM 1704 C C . TRP B 1 89 ? 88.100 24.460 28.359 1.00 23.79 98 TRP B C 1
ATOM 1705 O O . TRP B 1 89 ? 88.276 24.429 27.141 1.00 26.21 98 TRP B O 1
ATOM 1716 N N . THR B 1 90 ? 88.657 25.355 29.155 1.00 22.48 99 THR B N 1
ATOM 1717 C CA . THR B 1 90 ? 89.750 26.213 28.720 1.00 23.05 99 THR B CA 1
ATOM 1718 C C . THR B 1 90 ? 90.938 26.000 29.671 1.00 22.04 99 THR B C 1
ATOM 1719 O O . THR B 1 90 ? 90.780 26.021 30.896 1.00 21.93 99 THR B O 1
ATOM 1723 N N . ILE B 1 91 ? 92.111 25.774 29.088 1.00 19.68 100 ILE B N 1
ATOM 1724 C CA . ILE B 1 91 ? 93.287 25.361 29.843 1.00 19.81 100 ILE B CA 1
ATOM 1725 C C . ILE B 1 91 ? 94.373 26.435 29.735 1.00 19.12 100 ILE B C 1
ATOM 1726 O O . ILE B 1 91 ? 94.747 26.830 28.637 1.00 19.51 100 ILE B O 1
ATOM 1731 N N . SER B 1 92 ? 94.863 26.913 30.872 1.00 17.63 101 SER B N 1
ATOM 1732 C CA . SER B 1 92 ? 96.041 27.788 30.870 1.00 17.87 101 SER B CA 1
ATOM 1733 C C . SER B 1 92 ? 97.282 26.950 31.083 1.00 17.77 101 SER B C 1
ATOM 1734 O O . SER B 1 92 ? 97.273 26.007 31.863 1.00 18.50 101 SER B O 1
ATOM 1737 N N . VAL B 1 93 ? 98.341 27.296 30.367 1.00 18.47 102 VAL B N 1
ATOM 1738 C CA . VAL B 1 93 ? 99.610 26.589 30.444 1.00 18.22 102 VAL B CA 1
ATOM 1739 C C . VAL B 1 93 ? 100.691 27.610 30.788 1.00 18.53 102 VAL B C 1
ATOM 1740 O O . VAL B 1 93 ? 100.892 28.584 30.051 1.00 21.38 102 VAL B O 1
ATOM 1744 N N . GLN B 1 94 ? 101.364 27.383 31.913 1.00 17.79 103 GLN B N 1
ATOM 1745 C CA A GLN B 1 94 ? 102.411 28.300 32.400 0.50 18.41 103 GLN B CA 1
ATOM 1746 C CA B GLN B 1 94 ? 102.398 28.292 32.416 0.50 18.54 103 GLN B CA 1
ATOM 1747 C C . GLN B 1 94 ? 103.644 27.520 32.839 1.00 19.03 103 GLN B C 1
ATOM 1748 O O . GLN B 1 94 ? 103.546 26.491 33.503 1.00 21.27 103 GLN B O 1
ATOM 1759 N N . SER B 1 95 ? 104.824 28.026 32.489 1.00 18.61 104 SER B N 1
ATOM 1760 C CA A SER B 1 95 ? 106.052 27.389 32.930 0.50 19.82 104 SER B CA 1
ATOM 1761 C CA B SER B 1 95 ? 106.069 27.399 32.902 0.50 19.91 104 SER B CA 1
ATOM 1762 C C . SER B 1 95 ? 106.712 28.179 34.049 1.00 19.23 104 SER B C 1
ATOM 1763 O O . SER B 1 95 ? 106.626 29.410 34.104 1.00 19.72 104 SER B O 1
ATOM 1768 N N . PHE B 1 96 ? 107.355 27.448 34.945 1.00 21.07 105 PHE B N 1
ATOM 1769 C CA . PHE B 1 96 ? 108.056 28.005 36.081 1.00 22.06 105 PHE B CA 1
ATOM 1770 C C . PHE B 1 96 ? 109.450 27.392 36.086 1.00 23.77 105 PHE B C 1
ATOM 1771 O O . PHE B 1 96 ? 109.637 26.228 35.737 1.00 26.43 105 PHE B O 1
ATOM 1779 N N . LEU B 1 97 ? 110.445 28.195 36.437 1.00 22.80 106 LEU B N 1
ATOM 1780 C CA . LEU B 1 97 ? 111.822 27.721 36.459 1.00 24.39 106 LEU B CA 1
ATOM 1781 C C . LEU B 1 97 ? 112.314 27.512 37.877 1.00 27.14 106 LEU B C 1
ATOM 1782 O O . LEU B 1 97 ? 112.124 28.363 38.752 1.00 29.99 106 LEU B O 1
ATOM 1787 N N . ASN B 1 98 ? 112.932 26.362 38.099 1.00 29.49 107 ASN B N 1
ATOM 1788 C CA . ASN B 1 98 ? 113.825 26.170 39.232 1.00 31.20 107 ASN B CA 1
ATOM 1789 C C . ASN B 1 98 ? 115.203 25.939 38.622 1.00 30.33 107 ASN B C 1
ATOM 1790 O O . ASN B 1 98 ? 115.450 24.888 38.048 1.00 30.65 107 ASN B O 1
ATOM 1795 N N . GLY B 1 99 ? 116.082 26.940 38.703 1.00 30.60 108 GLY B N 1
ATOM 1796 C CA . GLY B 1 99 ? 117.291 26.948 37.888 1.00 28.99 108 GLY B CA 1
ATOM 1797 C C . GLY B 1 99 ? 116.908 26.832 36.423 1.00 27.45 108 GLY B C 1
ATOM 1798 O O . GLY B 1 99 ? 116.111 27.632 35.924 1.00 25.92 108 GLY B O 1
ATOM 1799 N N . HIS B 1 100 ? 117.434 25.813 35.743 1.00 25.47 109 HIS B N 1
ATOM 1800 C CA . HIS B 1 100 ? 117.120 25.601 34.335 1.00 24.10 109 HIS B CA 1
ATOM 1801 C C . HIS B 1 100 ? 116.046 24.545 34.113 1.00 24.99 109 HIS B C 1
ATOM 1802 O O . HIS B 1 100 ? 115.751 24.215 32.975 1.00 25.21 109 HIS B O 1
ATOM 1809 N N . ARG B 1 101 ? 115.468 24.041 35.201 1.00 25.98 110 ARG B N 1
ATOM 1810 C CA . ARG B 1 101 ? 114.444 23.003 35.148 1.00 27.05 110 ARG B CA 1
ATOM 1811 C C . ARG B 1 101 ? 113.077 23.668 34.977 1.00 26.44 110 ARG B C 1
ATOM 1812 O O . ARG B 1 101 ? 112.647 24.403 35.865 1.00 24.98 110 ARG B O 1
ATOM 1820 N N . ASN B 1 102 ? 112.413 23.424 33.840 1.00 25.52 111 ASN B N 1
ATOM 1821 C CA . ASN B 1 102 ? 111.063 23.929 33.626 1.00 24.87 111 ASN B CA 1
ATOM 1822 C C . ASN B 1 102 ? 110.056 23.014 34.298 1.00 26.40 111 ASN B C 1
ATOM 1823 O O . ASN B 1 102 ? 110.135 21.789 34.166 1.00 30.19 111 ASN B O 1
ATOM 1828 N N . ILE B 1 103 ? 109.143 23.644 35.021 1.00 25.53 112 ILE B N 1
ATOM 1829 C CA . ILE B 1 103 ? 108.017 23.004 35.683 1.00 26.26 112 ILE B CA 1
ATOM 1830 C C . ILE B 1 103 ? 106.775 23.628 35.068 1.00 25.08 112 ILE B C 1
ATOM 1831 O O . ILE B 1 103 ? 106.543 24.840 35.240 0.50 22.17 112 ILE B O 1
ATOM 1836 N N . ILE B 1 104 ? 105.962 22.811 34.391 1.00 20.32 113 ILE B N 1
ATOM 1837 C CA . ILE B 1 104 ? 104.868 23.320 33.578 1.00 18.79 113 ILE B CA 1
ATOM 1838 C C . ILE B 1 104 ? 103.526 23.026 34.248 1.00 16.73 113 ILE B C 1
ATOM 1839 O O . ILE B 1 104 ? 103.253 21.899 34.619 1.00 17.05 113 ILE B O 1
ATOM 1844 N N . LEU B 1 105 ? 102.707 24.058 34.410 1.00 15.46 114 LEU B N 1
ATOM 1845 C CA . LEU B 1 105 ? 101.394 23.928 35.045 1.00 14.64 114 LEU B CA 1
ATOM 1846 C C . LEU B 1 105 ? 100.289 23.984 33.998 1.00 14.82 114 LEU B C 1
ATOM 1847 O O . LEU B 1 105 ? 100.248 24.914 33.203 1.00 16.32 114 LEU B O 1
ATOM 1852 N N . TRP B 1 106 ? 99.380 23.009 34.031 1.00 14.59 115 TRP B N 1
ATOM 1853 C CA . TRP B 1 106 ? 98.108 23.086 33.298 1.00 15.15 115 TRP B CA 1
ATOM 1854 C C . TRP B 1 106 ? 96.997 23.316 34.305 1.00 15.59 115 TRP B C 1
ATOM 1855 O O . TRP B 1 106 ? 96.885 22.559 35.268 1.00 16.12 115 TRP B O 1
ATOM 1866 N N . GLN B 1 107 ? 96.206 24.370 34.100 1.00 16.13 116 GLN B N 1
ATOM 1867 C CA . GLN B 1 107 ? 95.039 24.655 34.931 1.00 16.25 116 GLN B CA 1
ATOM 1868 C C . GLN B 1 107 ? 93.807 24.615 34.054 1.00 16.59 116 GLN B C 1
ATOM 1869 O O . GLN B 1 107 ? 93.745 25.339 33.069 1.00 17.49 116 GLN B O 1
ATOM 1875 N N . PHE B 1 108 ? 92.832 23.791 34.439 1.00 17.05 117 PHE B N 1
ATOM 1876 C CA . PHE B 1 108 ? 91.606 23.577 33.664 1.00 18.02 117 PHE B CA 1
ATOM 1877 C C . PHE B 1 108 ? 90.491 24.423 34.240 1.00 20.41 117 PHE B C 1
ATOM 1878 O O . PHE B 1 108 ? 90.194 24.318 35.419 1.00 23.62 117 PHE B O 1
ATOM 1886 N N . TYR B 1 109 ? 89.865 25.229 33.389 1.00 19.72 118 TYR B N 1
ATOM 1887 C CA . TYR B 1 109 ? 88.686 25.991 33.753 1.00 21.64 118 TYR B CA 1
ATOM 1888 C C . TYR B 1 109 ? 87.516 25.560 32.896 1.00 22.56 118 TYR B C 1
ATOM 1889 O O . TYR B 1 109 ? 87.710 25.161 31.758 1.00 22.16 118 TYR B O 1
ATOM 1898 N N . ASP B 1 110 ? 86.292 25.610 33.427 1.00 25.18 119 ASP B N 1
ATOM 1899 C CA A ASP B 1 110 ? 85.096 25.533 32.589 0.50 27.03 119 ASP B CA 1
ATOM 1900 C CA B ASP B 1 110 ? 85.135 25.513 32.558 0.50 27.07 119 ASP B CA 1
ATOM 1901 C C . ASP B 1 110 ? 85.227 26.648 31.562 1.00 26.35 119 ASP B C 1
ATOM 1902 O O . ASP B 1 110 ? 85.518 27.773 31.932 1.00 26.39 119 ASP B O 1
ATOM 1911 N N . ALA B 1 111 ? 85.012 26.341 30.283 1.00 26.50 120 ALA B N 1
ATOM 1912 C CA . ALA B 1 111 ? 85.214 27.341 29.234 1.00 27.28 120 ALA B CA 1
ATOM 1913 C C . ALA B 1 111 ? 84.369 28.605 29.482 1.00 28.52 120 ALA B C 1
ATOM 1914 O O . ALA B 1 111 ? 84.826 29.717 29.208 1.00 31.22 120 ALA B O 1
ATOM 1916 N N . ALA B 1 112 ? 83.170 28.433 30.039 1.00 29.17 121 ALA B N 1
ATOM 1917 C CA . ALA B 1 112 ? 82.287 29.560 30.364 1.00 32.49 121 ALA B CA 1
ATOM 1918 C C . ALA B 1 112 ? 82.767 30.378 31.565 1.00 32.62 121 ALA B C 1
ATOM 1919 O O . ALA B 1 112 ? 82.261 31.472 31.801 1.00 36.76 121 ALA B O 1
ATOM 1921 N N . HIS B 1 113 ? 83.730 29.846 32.316 1.00 30.84 122 HIS B N 1
ATOM 1922 C CA . HIS B 1 113 ? 84.292 30.536 33.485 1.00 30.32 122 HIS B CA 1
ATOM 1923 C C . HIS B 1 113 ? 85.558 31.342 33.170 1.00 28.41 122 HIS B C 1
ATOM 1924 O O . HIS B 1 113 ? 86.163 31.910 34.075 1.00 27.02 122 HIS B O 1
ATOM 1931 N N . VAL B 1 114 ? 85.964 31.381 31.899 1.00 27.95 123 VAL B N 1
ATOM 1932 C CA . VAL B 1 114 ? 87.051 32.263 31.465 1.00 28.08 123 VAL B CA 1
ATOM 1933 C C . VAL B 1 114 ? 86.462 33.431 30.668 1.00 31.73 123 VAL B C 1
ATOM 1934 O O . VAL B 1 114 ? 85.826 33.222 29.624 1.00 35.66 123 VAL B O 1
ATOM 1938 N N . ARG B 1 115 ? 86.670 34.654 31.161 1.00 31.01 124 ARG B N 1
ATOM 1939 C CA . ARG B 1 115 ? 86.075 35.846 30.553 1.00 34.28 124 ARG B CA 1
ATOM 1940 C C . ARG B 1 115 ? 87.171 36.783 30.055 1.00 35.54 124 ARG B C 1
ATOM 1941 O O . ARG B 1 115 ? 88.125 37.035 30.773 1.00 30.79 124 ARG B O 1
ATOM 1949 N N . HIS B 1 116 ? 87.024 37.275 28.826 1.00 37.96 125 HIS B N 1
ATOM 1950 C CA . HIS B 1 116 ? 87.896 38.306 28.260 1.00 41.14 125 HIS B CA 1
ATOM 1951 C C . HIS B 1 116 ? 87.175 39.645 28.288 1.00 46.01 125 HIS B C 1
ATOM 1952 O O . HIS B 1 116 ? 85.971 39.711 28.046 1.00 49.04 125 HIS B O 1
ATOM 1959 N N . LYS B 1 117 ? 87.905 40.719 28.563 1.00 46.69 126 LYS B N 1
ATOM 1960 C CA . LYS B 1 117 ? 87.313 42.057 28.514 1.00 50.51 126 LYS B CA 1
ATOM 1961 C C . LYS B 1 117 ? 88.373 43.127 28.350 1.00 48.40 126 LYS B C 1
ATOM 1962 O O . LYS B 1 117 ? 89.416 43.046 28.963 1.00 40.44 126 LYS B O 1
ATOM 1968 N N . ASP B 1 118 ? 88.097 44.138 27.528 1.00 53.72 127 ASP B N 1
ATOM 1969 C CA . ASP B 1 118 ? 89.038 45.252 27.357 1.00 58.22 127 ASP B CA 1
ATOM 1970 C C . ASP B 1 118 ? 89.066 46.095 28.643 1.00 59.70 127 ASP B C 1
ATOM 1971 O O . ASP B 1 118 ? 88.212 45.933 29.520 1.00 59.34 127 ASP B O 1
ATOM 1976 N N . SER B 1 119 ? 90.046 46.987 28.757 1.00 56.16 128 SER B N 1
ATOM 1977 C CA . SER B 1 119 ? 90.201 47.812 29.961 1.00 51.82 128 SER B CA 1
ATOM 1978 C C . SER B 1 119 ? 89.056 48.825 30.106 1.00 52.65 128 SER B C 1
ATOM 1979 O O . SER B 1 119 ? 88.770 49.311 31.207 1.00 48.81 128 SER B O 1
ATOM 1982 N N . ASP C 1 4 ? 74.216 20.224 22.641 1.00 39.41 13 ASP C N 1
ATOM 1983 C CA . ASP C 1 4 ? 73.377 19.131 22.070 1.00 36.73 13 ASP C CA 1
ATOM 1984 C C . ASP C 1 4 ? 73.168 19.322 20.564 1.00 30.42 13 ASP C C 1
ATOM 1985 O O . ASP C 1 4 ? 73.619 20.312 19.982 1.00 31.79 13 ASP C O 1
ATOM 1990 N N . LEU C 1 5 ? 72.490 18.364 19.943 1.00 28.12 14 LEU C N 1
ATOM 1991 C CA . LEU C 1 5 ? 72.305 18.354 18.503 1.00 25.16 14 LEU C CA 1
ATOM 1992 C C . LEU C 1 5 ? 71.587 19.613 18.035 1.00 22.68 14 LEU C C 1
ATOM 1993 O O . LEU C 1 5 ? 71.964 20.200 17.028 1.00 22.72 14 LEU C O 1
ATOM 1998 N N . LEU C 1 6 ? 70.558 20.026 18.766 1.00 21.58 15 LEU C N 1
ATOM 1999 C CA . LEU C 1 6 ? 69.825 21.234 18.409 1.00 20.72 15 LEU C CA 1
ATOM 2000 C C . LEU C 1 6 ? 70.731 22.462 18.302 1.00 20.07 15 LEU C C 1
ATOM 2001 O O . LEU C 1 6 ? 70.649 23.211 17.325 1.00 20.66 15 LEU C O 1
ATOM 2006 N N . GLU C 1 7 ? 71.592 22.669 19.293 1.00 22.50 16 GLU C N 1
ATOM 2007 C CA A GLU C 1 7 ? 72.509 23.809 19.285 0.50 23.36 16 GLU C CA 1
ATOM 2008 C CA B GLU C 1 7 ? 72.515 23.805 19.289 0.50 23.37 16 GLU C CA 1
ATOM 2009 C C . GLU C 1 7 ? 73.450 23.743 18.086 1.00 21.59 16 GLU C C 1
ATOM 2010 O O . GLU C 1 7 ? 73.682 24.747 17.422 1.00 22.46 16 GLU C O 1
ATOM 2021 N N . ASN C 1 8 ? 73.999 22.556 17.813 1.00 20.62 17 ASN C N 1
ATOM 2022 C CA . ASN C 1 8 ? 74.876 22.391 16.652 1.00 19.34 17 ASN C CA 1
ATOM 2023 C C . ASN C 1 8 ? 74.153 22.621 15.323 1.00 17.95 17 ASN C C 1
ATOM 2024 O O . ASN C 1 8 ? 74.672 23.302 14.441 1.00 18.59 17 ASN C O 1
ATOM 2029 N N . LEU C 1 9 ? 72.970 22.033 15.174 1.00 16.94 18 LEU C N 1
ATOM 2030 C CA . LEU C 1 9 ? 72.195 22.183 13.955 1.00 17.22 18 LEU C CA 1
ATOM 2031 C C . LEU C 1 9 ? 71.782 23.655 13.718 1.00 16.97 18 LEU C C 1
ATOM 2032 O O . LEU C 1 9 ? 71.874 24.165 12.600 1.00 16.57 18 LEU C O 1
ATOM 2037 N N . THR C 1 10 ? 71.343 24.325 14.779 1.00 17.26 19 THR C N 1
ATOM 2038 C CA . THR C 1 10 ? 70.980 25.738 14.727 1.00 17.44 19 THR C CA 1
ATOM 2039 C C . THR C 1 10 ? 72.154 26.542 14.217 1.00 17.35 19 THR C C 1
ATOM 2040 O O . THR C 1 10 ? 71.994 27.370 13.326 1.00 17.94 19 THR C O 1
ATOM 2044 N N . ALA C 1 11 ? 73.344 26.259 14.748 1.00 17.82 20 ALA C N 1
ATOM 2045 C CA . ALA C 1 11 ? 74.537 26.995 14.330 1.00 18.98 20 ALA C CA 1
ATOM 2046 C C . ALA C 1 11 ? 74.877 26.781 12.847 1.00 18.93 20 ALA C C 1
ATOM 2047 O O . ALA C 1 11 ? 75.297 27.708 12.164 1.00 21.62 20 ALA C O 1
ATOM 2049 N N . VAL C 1 12 ? 74.677 25.569 12.347 1.00 18.14 21 VAL C N 1
ATOM 2050 C CA . VAL C 1 12 ? 74.938 25.275 10.939 1.00 18.65 21 VAL C CA 1
ATOM 2051 C C . VAL C 1 12 ? 73.989 26.032 10.014 1.00 18.06 21 VAL C C 1
ATOM 2052 O O . VAL C 1 12 ? 74.420 26.642 9.039 1.00 21.22 21 VAL C O 1
ATOM 2056 N N . ILE C 1 13 ? 72.696 26.004 10.316 1.00 16.85 22 ILE C N 1
ATOM 2057 C CA . ILE C 1 13 ? 71.733 26.599 9.401 1.00 16.66 22 ILE C CA 1
ATOM 2058 C C . ILE C 1 13 ? 71.534 28.104 9.585 1.00 17.30 22 ILE C C 1
ATOM 2059 O O . ILE C 1 13 ? 70.988 28.743 8.697 1.00 17.50 22 ILE C O 1
ATOM 2064 N N . GLN C 1 14 ? 72.002 28.670 10.699 1.00 17.70 23 GLN C N 1
ATOM 2065 C CA . GLN C 1 14 ? 71.740 30.078 11.030 1.00 19.92 23 GLN C CA 1
ATOM 2066 C C . GLN C 1 14 ? 71.904 31.021 9.836 1.00 20.41 23 GLN C C 1
ATOM 2067 O O . GLN C 1 14 ? 70.991 31.783 9.508 1.00 21.00 23 GLN C O 1
ATOM 2073 N N . ASP C 1 15 ? 73.069 30.980 9.195 1.00 20.92 24 ASP C N 1
ATOM 2074 C CA . ASP C 1 15 ? 73.372 31.900 8.103 1.00 23.84 24 ASP C CA 1
ATOM 2075 C C . ASP C 1 15 ? 73.664 31.160 6.792 1.00 25.30 24 ASP C C 1
ATOM 2076 O O . ASP C 1 15 ? 74.307 31.705 5.887 1.00 28.11 24 ASP C O 1
ATOM 2081 N N . TYR C 1 16 ? 73.155 29.933 6.676 1.00 25.63 25 TYR C N 1
ATOM 2082 C CA . TYR C 1 16 ? 73.439 29.114 5.497 1.00 25.51 25 TYR C CA 1
ATOM 2083 C C . TYR C 1 16 ? 72.461 29.528 4.376 1.00 26.38 25 TYR C C 1
ATOM 2084 O O . TYR C 1 16 ? 71.577 30.345 4.605 1.00 27.34 25 TYR C O 1
ATOM 2093 N N . PRO C 1 17 ? 72.664 29.023 3.142 1.00 28.01 26 PRO C N 1
ATOM 2094 C CA . PRO C 1 17 ? 72.066 29.775 2.031 1.00 26.94 26 PRO C CA 1
ATOM 2095 C C . PRO C 1 17 ? 70.612 29.489 1.617 1.00 24.51 26 PRO C C 1
ATOM 2096 O O . PRO C 1 17 ? 70.191 29.941 0.558 1.00 25.21 26 PRO C O 1
ATOM 2100 N N . ASN C 1 18 ? 69.870 28.757 2.445 1.00 23.22 27 ASN C N 1
ATOM 2101 C CA . ASN C 1 18 ? 68.438 28.476 2.230 1.00 20.00 27 ASN C CA 1
ATOM 2102 C C . ASN C 1 18 ? 67.636 28.972 3.438 1.00 17.57 27 ASN C C 1
ATOM 2103 O O . ASN C 1 18 ? 68.146 28.903 4.546 1.00 18.15 27 ASN C O 1
ATOM 2108 N N . PRO C 1 19 ? 66.380 29.438 3.249 1.00 16.87 28 PRO C N 1
ATOM 2109 C CA . PRO C 1 19 ? 65.520 29.491 4.456 1.00 15.43 28 PRO C CA 1
ATOM 2110 C C . PRO C 1 19 ? 65.382 28.099 5.052 1.00 14.10 28 PRO C C 1
ATOM 2111 O O . PRO C 1 19 ? 65.279 27.105 4.314 1.00 14.41 28 PRO C O 1
ATOM 2115 N N . ALA C 1 20 ? 65.391 28.031 6.372 1.00 13.74 29 ALA C N 1
ATOM 2116 C CA . ALA C 1 20 ? 65.255 26.767 7.077 1.00 13.09 29 ALA C CA 1
ATOM 2117 C C . ALA C 1 20 ? 64.729 27.001 8.477 1.00 13.33 29 ALA C C 1
ATOM 2118 O O . ALA C 1 20 ? 64.937 28.057 9.070 1.00 13.56 29 ALA C O 1
ATOM 2120 N N . CYS C 1 21 ? 64.084 25.992 9.027 1.00 13.83 30 CYS C N 1
ATOM 2121 C CA . CYS C 1 21 ? 63.551 26.095 10.371 1.00 14.10 30 CYS C CA 1
ATOM 2122 C C . CYS C 1 21 ? 63.475 24.727 11.034 1.00 13.83 30 CYS C C 1
ATOM 2123 O O . CYS C 1 21 ? 63.519 23.694 10.356 1.00 14.54 30 CYS C O 1
ATOM 2126 N N . ILE C 1 22 ? 63.396 24.758 12.366 1.00 14.25 31 ILE C N 1
ATOM 2127 C CA . ILE C 1 22 ? 63.364 23.571 13.201 1.00 14.60 31 ILE C CA 1
ATOM 2128 C C . ILE C 1 22 ? 62.089 23.628 14.042 1.00 15.37 31 ILE C C 1
ATOM 2129 O O . ILE C 1 22 ? 61.776 24.645 14.679 1.00 16.78 31 ILE C O 1
ATOM 2134 N N . ARG C 1 23 ? 61.356 22.522 14.015 1.00 15.94 32 ARG C N 1
ATOM 2135 C CA . ARG C 1 23 ? 60.115 22.366 14.756 1.00 16.63 32 ARG C CA 1
ATOM 2136 C C . ARG C 1 23 ? 60.227 21.233 15.764 1.00 18.10 32 ARG C C 1
ATOM 2137 O O . ARG C 1 23 ? 60.985 20.293 15.559 1.00 20.11 32 ARG C O 1
ATOM 2145 N N . ASP C 1 24 ? 59.477 21.325 16.855 1.00 18.82 33 ASP C N 1
ATOM 2146 C CA . ASP C 1 24 ? 59.402 20.216 17.813 1.00 19.62 33 ASP C CA 1
ATOM 2147 C C . ASP C 1 24 ? 58.161 19.359 17.580 1.00 21.58 33 ASP C C 1
ATOM 2148 O O . ASP C 1 24 ? 57.409 19.585 16.639 1.00 22.64 33 ASP C O 1
ATOM 2153 N N . GLU C 1 25 ? 57.983 18.345 18.428 1.00 23.72 34 GLU C N 1
ATOM 2154 C CA . GLU C 1 25 ? 56.881 17.397 18.321 1.00 25.04 34 GLU C CA 1
ATOM 2155 C C . GLU C 1 25 ? 55.514 17.991 18.647 1.00 25.14 34 GLU C C 1
ATOM 2156 O O . GLU C 1 25 ? 54.492 17.318 18.507 1.00 28.49 34 GLU C O 1
ATOM 2162 N N . THR C 1 26 ? 55.479 19.244 19.104 1.00 22.22 35 THR C N 1
ATOM 2163 C CA . THR C 1 26 ? 54.214 19.951 19.303 1.00 21.43 35 THR C CA 1
ATOM 2164 C C . THR C 1 26 ? 53.846 20.818 18.099 1.00 18.86 35 THR C C 1
ATOM 2165 O O . THR C 1 26 ? 52.743 21.356 18.045 1.00 20.01 35 THR C O 1
ATOM 2169 N N . GLY C 1 27 ? 54.753 20.924 17.134 1.00 19.04 36 GLY C N 1
ATOM 2170 C CA . GLY C 1 27 ? 54.592 21.806 15.989 1.00 18.21 36 GLY C CA 1
ATOM 2171 C C . GLY C 1 27 ? 55.010 23.241 16.263 1.00 18.52 36 GLY C C 1
ATOM 2172 O O . GLY C 1 27 ? 54.702 24.130 15.482 1.00 19.87 36 GLY C O 1
ATOM 2173 N N . LYS C 1 28 ? 55.689 23.473 17.380 1.00 18.31 37 LYS C N 1
ATOM 2174 C CA A LYS C 1 28 ? 56.260 24.774 17.670 0.50 18.83 37 LYS C CA 1
ATOM 2175 C CA B LYS C 1 28 ? 56.256 24.779 17.664 0.50 18.84 37 LYS C CA 1
ATOM 2176 C C . LYS C 1 28 ? 57.487 24.965 16.790 1.00 17.89 37 LYS C C 1
ATOM 2177 O O . LYS C 1 28 ? 58.294 24.034 16.645 1.00 18.47 37 LYS C O 1
ATOM 2188 N N . PHE C 1 29 ? 57.628 26.149 16.214 1.00 16.93 38 PHE C N 1
ATOM 2189 C CA . PHE C 1 29 ? 58.838 26.502 15.510 1.00 16.48 38 PHE C CA 1
ATOM 2190 C C . PHE C 1 29 ? 59.827 26.945 16.582 1.00 17.86 38 PHE C C 1
ATOM 2191 O O . PHE C 1 29 ? 59.689 28.033 17.159 1.00 20.26 38 PHE C O 1
ATOM 2199 N N . ILE C 1 30 ? 60.813 26.100 16.878 1.00 16.85 39 ILE C N 1
ATOM 2200 C CA . ILE C 1 30 ? 61.734 26.433 17.958 1.00 18.35 39 ILE C CA 1
ATOM 2201 C C . ILE C 1 30 ? 62.905 27.261 17.476 1.00 17.53 39 ILE C C 1
ATOM 2202 O O . ILE C 1 30 ? 63.603 27.881 18.286 1.00 20.87 39 ILE C O 1
ATOM 2207 N N . PHE C 1 31 ? 63.127 27.276 16.165 1.00 17.55 40 PHE C N 1
ATOM 2208 C CA . PHE C 1 31 ? 64.167 28.121 15.563 1.00 16.93 40 PHE C CA 1
ATOM 2209 C C . PHE C 1 31 ? 63.905 28.329 14.076 1.00 15.97 40 PHE C C 1
ATOM 2210 O O . PHE C 1 31 ? 63.620 27.376 13.355 1.00 15.79 40 PHE C O 1
ATOM 2218 N N . CYS C 1 32 ? 64.031 29.574 13.623 1.00 16.07 41 CYS C N 1
ATOM 2219 C CA . CYS C 1 32 ? 63.964 29.896 12.200 1.00 16.00 41 CYS C CA 1
ATOM 2220 C C . CYS C 1 32 ? 65.252 30.655 11.867 1.00 15.57 41 CYS C C 1
ATOM 2221 O O . CYS C 1 32 ? 65.638 31.539 12.619 1.00 17.45 41 CYS C O 1
ATOM 2224 N N . ASN C 1 33 ? 65.928 30.285 10.775 1.00 15.21 42 ASN C N 1
ATOM 2225 C CA . ASN C 1 33 ? 67.209 30.909 10.450 1.00 15.45 42 ASN C CA 1
ATOM 2226 C C . ASN C 1 33 ? 67.038 32.315 9.869 1.00 17.37 42 ASN C C 1
ATOM 2227 O O . ASN C 1 33 ? 65.922 32.792 9.694 1.00 17.13 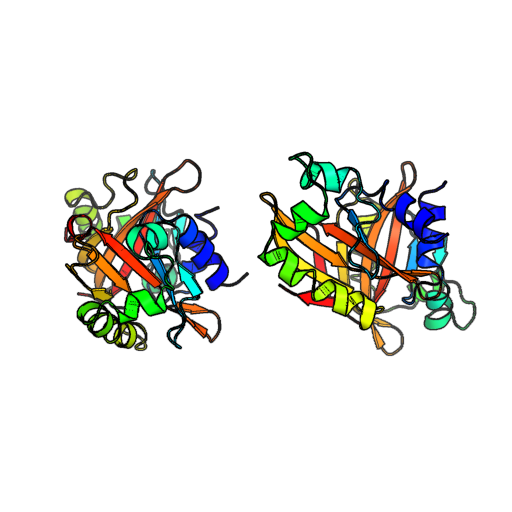42 ASN C O 1
ATOM 2232 N N . THR C 1 34 ? 68.160 32.974 9.601 1.00 18.12 43 THR C N 1
ATOM 2233 C CA . THR C 1 34 ? 68.145 34.355 9.128 1.00 19.65 43 THR C CA 1
ATOM 2234 C C . THR C 1 34 ? 67.307 34.487 7.856 1.00 19.28 43 THR C C 1
ATOM 2235 O O . THR C 1 34 ? 66.438 35.349 7.776 1.00 19.88 43 THR C O 1
ATOM 2239 N N . LEU C 1 35 ? 67.570 33.630 6.870 1.00 18.72 44 LEU C N 1
ATOM 2240 C CA . LEU C 1 35 ? 66.858 33.721 5.589 1.00 18.87 44 LEU C CA 1
ATOM 2241 C C . LEU C 1 35 ? 65.368 33.420 5.729 1.00 17.76 44 LEU C C 1
ATOM 2242 O O . LEU C 1 35 ? 64.551 33.984 5.000 1.00 18.82 44 LEU C O 1
ATOM 2247 N N . PHE C 1 36 ? 65.007 32.561 6.675 1.00 16.24 45 PHE C N 1
ATOM 2248 C CA . PHE C 1 36 ? 63.588 32.308 6.957 1.00 15.72 45 PHE C CA 1
ATOM 2249 C C . PHE C 1 36 ? 62.937 33.584 7.489 1.00 16.47 45 PHE C C 1
ATOM 2250 O O . PHE C 1 36 ? 61.890 33.998 6.996 1.00 17.84 45 PHE C O 1
ATOM 2258 N N . HIS C 1 37 ? 63.568 34.232 8.473 1.00 17.26 46 HIS C N 1
ATOM 2259 C CA . HIS C 1 37 ? 63.047 35.516 8.974 1.00 17.94 46 HIS C CA 1
ATOM 2260 C C . HIS C 1 37 ? 62.945 36.580 7.876 1.00 19.42 46 HIS C C 1
ATOM 2261 O O . HIS C 1 37 ? 61.940 37.284 7.790 1.00 22.33 46 HIS C O 1
ATOM 2268 N N . GLU C 1 38 ? 63.993 36.707 7.060 1.00 20.62 47 GLU C N 1
ATOM 2269 C CA . GLU C 1 38 ? 64.044 37.746 6.031 1.00 22.43 47 GLU C CA 1
ATOM 2270 C C . GLU C 1 38 ? 63.066 37.466 4.891 1.00 21.47 47 GLU C C 1
ATOM 2271 O O . GLU C 1 38 ? 62.519 38.405 4.298 1.00 25.63 47 GLU C O 1
ATOM 2277 N N . SER C 1 39 ? 62.878 36.190 4.564 1.00 21.06 48 SER C N 1
ATOM 2278 C CA . SER C 1 39 ? 62.019 35.807 3.440 1.00 21.37 48 SER C CA 1
ATOM 2279 C C . SER C 1 39 ? 60.539 35.787 3.799 1.00 20.59 48 SER C C 1
ATOM 2280 O O . SER C 1 39 ? 59.700 36.249 3.018 1.00 22.68 48 SER C O 1
ATOM 2283 N N . PHE C 1 40 ? 60.224 35.238 4.964 1.00 19.97 49 PHE C N 1
ATOM 2284 C CA . PHE C 1 40 ? 58.859 34.893 5.320 1.00 19.91 49 PHE C CA 1
ATOM 2285 C C . PHE C 1 40 ? 58.308 35.699 6.491 1.00 18.81 49 PHE C C 1
ATOM 2286 O O . PHE C 1 40 ? 57.143 36.040 6.500 1.00 22.39 49 PHE C O 1
ATOM 2294 N N . LEU C 1 41 ? 59.124 35.952 7.512 1.00 19.21 50 LEU C N 1
ATOM 2295 C CA . LEU C 1 41 ? 58.632 36.638 8.719 1.00 20.13 50 LEU C CA 1
ATOM 2296 C C . LEU C 1 41 ? 58.915 38.147 8.637 1.00 22.18 50 LEU C C 1
ATOM 2297 O O . LEU C 1 41 ? 59.476 38.751 9.558 1.00 24.31 50 LEU C O 1
ATOM 2302 N N . THR C 1 42 ? 58.466 38.750 7.544 1.00 23.45 51 THR C N 1
ATOM 2303 C CA . THR C 1 42 ? 58.861 40.124 7.209 1.00 26.29 51 THR C CA 1
ATOM 2304 C C . THR C 1 42 ? 58.180 41.183 8.076 1.00 29.22 51 THR C C 1
ATOM 2305 O O . THR C 1 42 ? 58.581 42.345 8.053 1.00 34.70 51 THR C O 1
ATOM 2309 N N . GLN C 1 43 ? 57.144 40.793 8.817 1.00 29.09 52 GLN C N 1
ATOM 2310 C CA . GLN C 1 43 ? 56.477 41.684 9.766 1.00 32.10 52 GLN C CA 1
ATOM 2311 C C . GLN C 1 43 ? 56.846 41.333 11.215 1.00 32.64 52 GLN C C 1
ATOM 2312 O O . GLN C 1 43 ? 56.162 41.747 12.151 1.00 33.54 52 GLN C O 1
ATOM 2318 N N . ASP C 1 44 ? 57.932 40.575 11.382 1.00 31.20 53 ASP C N 1
ATOM 2319 C CA . ASP C 1 44 ? 58.393 40.105 12.692 1.00 31.31 53 ASP C CA 1
ATOM 2320 C C . ASP C 1 44 ? 57.292 39.355 13.453 1.00 30.04 53 ASP C C 1
ATOM 2321 O O . ASP C 1 44 ? 57.234 39.377 14.685 1.00 34.24 53 ASP C O 1
ATOM 2326 N N . GLN C 1 45 ? 56.431 38.687 12.691 1.00 26.96 54 GLN C N 1
ATOM 2327 C CA . GLN C 1 45 ? 55.383 37.847 13.237 1.00 24.93 54 GLN C CA 1
ATOM 2328 C C . GLN C 1 45 ? 55.968 36.491 13.641 1.00 23.39 54 GLN C C 1
ATOM 2329 O O . GLN C 1 45 ? 57.072 36.115 13.209 1.00 23.88 54 GLN C O 1
ATOM 2335 N N . SER C 1 46 ? 55.232 35.753 14.463 1.00 21.90 55 SER C N 1
ATOM 2336 C CA . SER C 1 46 ? 55.675 34.418 14.821 1.00 21.06 55 SER C CA 1
ATOM 2337 C C . SER C 1 46 ? 55.552 33.496 13.614 1.00 19.47 55 SER C C 1
ATOM 2338 O O . SER C 1 46 ? 54.705 33.686 12.739 1.00 19.07 55 SER C O 1
ATOM 2341 N N . ALA C 1 47 ? 56.387 32.478 13.590 1.00 19.38 56 ALA C N 1
ATOM 2342 C CA . ALA C 1 47 ? 56.329 31.491 12.521 1.00 17.26 56 ALA C CA 1
ATOM 2343 C C . ALA C 1 47 ? 55.007 30.724 12.555 1.00 17.57 56 ALA C C 1
ATOM 2344 O O . ALA C 1 47 ? 54.504 30.308 11.520 1.00 16.88 56 ALA C O 1
ATOM 2346 N N . GLU C 1 48 ? 54.436 30.562 13.741 1.00 17.94 57 GLU C N 1
ATOM 2347 C CA . GLU C 1 48 ? 53.161 29.841 13.868 1.00 18.62 57 GLU C CA 1
ATOM 2348 C C . GLU C 1 48 ? 52.045 30.633 13.199 1.00 19.09 57 GLU C C 1
ATOM 2349 O O . GLU C 1 48 ? 51.241 30.079 12.431 1.00 18.25 57 GLU C O 1
ATOM 2355 N N . LYS C 1 49 ? 52.001 31.936 13.475 1.00 20.19 58 LYS C N 1
ATOM 2356 C CA . LYS C 1 49 ? 51.015 32.822 12.842 1.00 22.05 58 LYS C CA 1
ATOM 2357 C C . LYS C 1 49 ? 51.260 32.879 11.332 1.00 20.49 58 LYS C C 1
ATOM 2358 O O . LYS C 1 49 ? 50.322 32.805 10.535 1.00 20.82 58 LYS C O 1
ATOM 2364 N N . TRP C 1 50 ? 52.525 32.973 10.928 1.00 18.95 59 TRP C N 1
ATOM 2365 C CA . TRP C 1 50 ? 52.858 32.900 9.511 1.00 18.44 59 TRP C CA 1
ATOM 2366 C C . TRP C 1 50 ? 52.299 31.619 8.878 1.00 16.65 59 TRP C C 1
ATOM 2367 O O . TRP C 1 50 ? 51.658 31.675 7.838 1.00 16.81 59 TRP C O 1
ATOM 2378 N N . LEU C 1 51 ? 52.560 30.463 9.488 1.00 15.92 60 LEU C N 1
ATOM 2379 C CA . LEU C 1 51 ? 52.116 29.195 8.902 1.00 15.38 60 LEU C CA 1
ATOM 2380 C C . LEU C 1 51 ? 50.599 29.155 8.750 1.00 16.36 60 LEU C C 1
ATOM 2381 O O . LEU C 1 51 ? 50.075 28.762 7.704 1.00 16.96 60 LEU C O 1
ATOM 2386 N N . LEU C 1 52 ? 49.901 29.563 9.800 1.00 17.71 61 LEU C N 1
ATOM 2387 C CA . LEU C 1 52 ? 48.448 29.539 9.781 1.00 18.07 61 LEU C CA 1
ATOM 2388 C C . LEU C 1 52 ? 47.872 30.445 8.688 1.00 19.85 61 LEU C C 1
ATOM 2389 O O . LEU C 1 52 ? 46.759 30.190 8.215 1.00 25.03 61 LEU C O 1
ATOM 2394 N N . SER C 1 53 ? 48.605 31.493 8.303 1.00 19.85 62 SER C N 1
ATOM 2395 C CA . SER C 1 53 ? 48.152 32.390 7.230 1.00 20.58 62 SER C CA 1
ATOM 2396 C C . SER C 1 53 ? 48.281 31.756 5.837 1.00 21.17 62 SER C C 1
ATOM 2397 O O . SER C 1 53 ? 47.732 32.282 4.874 1.00 23.88 62 SER C O 1
ATOM 2400 N N . GLN C 1 54 ? 48.998 30.636 5.755 1.00 21.57 63 GLN C N 1
ATOM 2401 C CA . GLN C 1 54 ? 49.293 29.918 4.509 1.00 21.70 63 GLN C CA 1
ATOM 2402 C C . GLN C 1 54 ? 48.364 28.712 4.458 1.00 21.24 63 GLN C C 1
ATOM 2403 O O . GLN C 1 54 ? 48.756 27.589 4.746 1.00 19.47 63 GLN C O 1
ATOM 2409 N N . ARG C 1 55 ? 47.106 28.964 4.133 1.00 22.50 64 ARG C N 1
ATOM 2410 C CA . ARG C 1 55 ? 46.065 27.945 4.185 1.00 23.71 64 ARG C CA 1
ATOM 2411 C C . ARG C 1 55 ? 46.344 26.716 3.335 1.00 22.40 64 ARG C C 1
ATOM 2412 O O . ARG C 1 55 ? 46.190 25.579 3.806 1.00 21.38 64 ARG C O 1
ATOM 2420 N N . ASP C 1 56 ? 46.682 26.932 2.068 1.00 22.44 65 ASP C N 1
ATOM 2421 C CA . ASP C 1 56 ? 46.902 25.820 1.157 1.00 22.33 65 ASP C CA 1
ATOM 2422 C C . ASP C 1 56 ? 48.177 25.062 1.519 1.00 21.14 65 ASP C C 1
ATOM 2423 O O . ASP C 1 56 ? 48.265 23.859 1.320 1.00 22.52 65 ASP C O 1
ATOM 2428 N N . PHE C 1 57 ? 49.166 25.764 2.061 1.00 19.74 66 PHE C N 1
ATOM 2429 C CA . PHE C 1 57 ? 50.374 25.102 2.556 1.00 19.02 66 PHE C CA 1
ATOM 2430 C C . PHE C 1 57 ? 50.032 24.223 3.757 1.00 18.04 66 PHE C C 1
ATOM 2431 O O . PHE C 1 57 ? 50.465 23.079 3.829 1.00 18.36 66 PHE C O 1
ATOM 2439 N N . CYS C 1 58 ? 49.225 24.746 4.681 1.00 18.30 67 CYS C N 1
ATOM 2440 C CA . CYS C 1 58 ? 48.714 23.926 5.794 1.00 17.81 67 CYS C CA 1
ATOM 2441 C C . CYS C 1 58 ? 47.986 22.666 5.308 1.00 18.47 67 CYS C C 1
ATOM 2442 O O . CYS C 1 58 ? 48.212 21.586 5.856 1.00 18.96 67 CYS C O 1
ATOM 2445 N N . GLU C 1 59 ? 47.116 22.811 4.304 1.00 19.31 68 GLU C N 1
ATOM 2446 C CA . GLU C 1 59 ? 46.423 21.664 3.704 1.00 19.87 68 GLU C CA 1
ATOM 2447 C C . GLU C 1 59 ? 47.418 20.649 3.150 1.00 19.84 68 GLU C C 1
ATOM 2448 O O . GLU C 1 59 ? 47.272 19.446 3.363 1.00 21.26 68 GLU C O 1
ATOM 2454 N N . LEU C 1 60 ? 48.437 21.136 2.448 1.00 19.70 69 LEU C N 1
ATOM 2455 C CA . LEU C 1 60 ? 49.462 20.260 1.906 1.00 20.90 69 LEU C CA 1
ATOM 2456 C C . LEU C 1 60 ? 50.175 19.473 3.018 1.00 20.38 69 LEU C C 1
ATOM 2457 O O . LEU C 1 60 ? 50.334 18.260 2.923 1.00 20.76 69 LEU C O 1
ATOM 2462 N N . ILE C 1 61 ? 50.587 20.173 4.068 1.00 19.31 70 ILE C N 1
ATOM 2463 C CA . ILE C 1 61 ? 51.281 19.525 5.189 1.00 19.78 70 ILE C CA 1
ATOM 2464 C C . ILE C 1 61 ? 50.397 18.429 5.790 1.00 19.36 70 ILE C C 1
ATOM 2465 O O . ILE C 1 61 ? 50.850 17.298 6.060 1.00 20.11 70 ILE C O 1
ATOM 2470 N N . SER C 1 62 ? 49.130 18.773 5.989 1.00 20.17 71 SER C N 1
ATOM 2471 C CA . SER C 1 62 ? 48.136 17.879 6.592 1.00 20.36 71 SER C CA 1
ATOM 2472 C C . SER C 1 62 ? 47.920 16.623 5.754 1.00 21.89 71 SER C C 1
ATOM 2473 O O . SER C 1 62 ? 48.008 15.498 6.264 1.00 22.94 71 SER C O 1
ATOM 2476 N N . VAL C 1 63 ? 47.636 16.813 4.469 1.00 22.56 72 VAL C N 1
ATOM 2477 C CA . VAL C 1 63 ? 47.314 15.684 3.588 1.00 25.10 72 VAL C CA 1
ATOM 2478 C C . VAL C 1 63 ? 48.528 14.814 3.245 1.00 25.41 72 VAL C C 1
ATOM 2479 O O . VAL C 1 63 ? 48.397 13.593 3.112 1.00 28.48 72 VAL C O 1
ATOM 2483 N N . THR C 1 64 ? 49.703 15.427 3.113 1.00 25.73 73 THR C N 1
ATOM 2484 C CA . THR C 1 64 ? 50.925 14.684 2.775 1.00 25.52 73 THR C CA 1
ATOM 2485 C C . THR C 1 64 ? 51.523 13.962 3.975 1.00 25.18 73 THR C C 1
ATOM 2486 O O . THR C 1 64 ? 52.348 13.074 3.802 1.00 26.07 73 THR C O 1
ATOM 2490 N N . GLU C 1 65 ? 51.131 14.346 5.188 1.00 25.08 74 GLU C N 1
ATOM 2491 C CA . GLU C 1 65 ? 51.692 13.720 6.396 1.00 25.17 74 GLU C CA 1
ATOM 2492 C C . GLU C 1 65 ? 53.198 13.839 6.355 1.00 25.08 74 GLU C C 1
ATOM 2493 O O . GLU C 1 65 ? 53.911 12.898 6.685 1.00 25.34 74 GLU C O 1
ATOM 2499 N N . MET C 1 66 ? 53.695 15.006 5.940 1.00 26.09 75 MET C N 1
ATOM 2500 C CA . MET C 1 66 ? 55.129 15.122 5.682 1.00 25.47 75 MET C CA 1
ATOM 2501 C C . MET C 1 66 ? 55.991 15.019 6.944 1.00 25.78 75 MET C C 1
ATOM 2502 O O . MET C 1 66 ? 57.203 14.746 6.840 1.00 26.18 75 MET C O 1
ATOM 2507 N N . GLU C 1 67 ? 55.387 15.232 8.115 1.00 23.52 76 GLU C N 1
ATOM 2508 C CA . GLU C 1 67 ? 56.078 15.047 9.403 1.00 22.53 76 GLU C CA 1
ATOM 2509 C C . GLU C 1 67 ? 55.832 13.714 10.108 1.00 24.01 76 GLU C C 1
ATOM 2510 O O . GLU C 1 67 ? 56.174 13.546 11.287 1.00 26.02 76 GLU C O 1
ATOM 2516 N N . ALA C 1 68 ? 55.277 12.747 9.382 1.00 24.34 77 ALA C N 1
ATOM 2517 C CA . ALA C 1 68 ? 54.995 11.435 9.951 1.00 26.12 77 ALA C CA 1
ATOM 2518 C C . ALA C 1 68 ? 56.268 10.667 10.281 1.00 25.92 77 ALA C C 1
ATOM 2519 O O . ALA C 1 68 ? 57.329 10.947 9.718 1.00 26.12 77 ALA C O 1
ATOM 2521 N N . TYR C 1 69 ? 56.133 9.728 11.216 1.00 27.01 78 TYR C N 1
ATOM 2522 C CA . TYR C 1 69 ? 57.194 8.785 11.612 1.00 29.92 78 TYR C CA 1
ATOM 2523 C C . TYR C 1 69 ? 58.464 9.470 12.124 1.00 28.73 78 TYR C C 1
ATOM 2524 O O . TYR C 1 69 ? 59.565 9.236 11.613 1.00 27.61 78 TYR C O 1
ATOM 2533 N N . ARG C 1 70 ? 58.305 10.306 13.151 1.00 29.05 79 ARG C N 1
ATOM 2534 C CA . ARG C 1 70 ? 59.402 11.122 13.678 1.00 27.53 79 ARG C CA 1
ATOM 2535 C C . ARG C 1 70 ? 60.490 10.325 14.393 1.00 26.04 79 ARG C C 1
ATOM 2536 O O . ARG C 1 70 ? 61.588 10.845 14.602 1.00 26.59 79 ARG C O 1
ATOM 2544 N N . ASN C 1 71 ? 60.219 9.062 14.733 1.00 26.42 80 ASN C N 1
ATOM 2545 C CA . ASN C 1 71 ? 61.272 8.196 15.265 1.00 26.32 80 ASN C CA 1
ATOM 2546 C C . ASN C 1 71 ? 62.174 7.633 14.183 1.00 26.70 80 ASN C C 1
ATOM 2547 O O . ASN C 1 71 ? 63.229 7.067 14.489 0.50 22.35 80 ASN C O 1
ATOM 2552 N N . GLU C 1 72 ? 61.753 7.775 12.930 1.00 26.54 81 GLU C N 1
ATOM 2553 C CA . GLU C 1 72 ? 62.534 7.316 11.807 1.00 26.98 81 GLU C CA 1
ATOM 2554 C C . GLU C 1 72 ? 63.367 8.487 11.290 1.00 24.42 81 GLU C C 1
ATOM 2555 O O . GLU C 1 72 ? 62.872 9.365 10.588 1.00 25.72 81 GLU C O 1
ATOM 2561 N N . HIS C 1 73 ? 64.653 8.480 11.638 1.00 21.99 82 HIS C N 1
ATOM 2562 C CA . HIS C 1 73 ? 65.529 9.609 11.389 1.00 20.81 82 HIS C CA 1
ATOM 2563 C C . HIS C 1 73 ? 66.319 9.550 10.090 1.00 19.24 82 HIS C C 1
ATOM 2564 O O . HIS C 1 73 ? 67.128 10.460 9.808 1.00 20.37 82 HIS C O 1
ATOM 2571 N N . THR C 1 74 ? 66.097 8.520 9.288 1.00 19.75 83 THR C N 1
ATOM 2572 C CA . THR C 1 74 ? 66.879 8.316 8.073 1.00 21.18 83 THR C CA 1
ATOM 2573 C C . THR C 1 74 ? 66.162 8.730 6.811 1.00 21.62 83 THR C C 1
ATOM 2574 O O . THR C 1 74 ? 66.788 8.862 5.776 1.00 23.76 83 THR C O 1
ATOM 2578 N N . HIS C 1 75 ? 64.853 8.942 6.869 1.00 21.40 84 HIS C N 1
ATOM 2579 C CA . HIS C 1 75 ? 64.131 9.298 5.655 1.00 21.56 84 HIS C CA 1
ATOM 2580 C C . HIS C 1 75 ? 64.172 10.792 5.392 1.00 20.01 84 HIS C C 1
ATOM 2581 O O . HIS C 1 75 ? 64.311 11.596 6.316 1.00 20.44 84 HIS C O 1
ATOM 2588 N N . LEU C 1 76 ? 64.014 11.126 4.117 1.00 19.56 85 LEU C N 1
ATOM 2589 C CA . LEU C 1 76 ? 63.851 12.492 3.647 1.00 18.80 85 LEU C CA 1
ATOM 2590 C C . LEU C 1 76 ? 62.570 12.596 2.843 1.00 19.84 85 LEU C C 1
ATOM 2591 O O . LEU C 1 76 ? 62.404 11.892 1.855 1.00 21.47 85 LEU C O 1
ATOM 2596 N N . ASN C 1 77 ? 61.655 13.450 3.291 1.00 18.33 86 ASN C N 1
ATOM 2597 C CA . ASN C 1 77 ? 60.427 13.741 2.528 1.00 18.74 86 ASN C CA 1
ATOM 2598 C C . ASN C 1 77 ? 60.603 15.037 1.759 1.00 18.71 86 ASN C C 1
ATOM 2599 O O . ASN C 1 77 ? 61.107 16.015 2.305 1.00 18.58 86 ASN C O 1
ATOM 2604 N N . LEU C 1 78 ? 60.230 15.025 0.480 1.00 20.77 87 LEU C N 1
ATOM 2605 C CA . LEU C 1 78 ? 60.291 16.217 -0.361 1.00 21.49 87 LEU C CA 1
ATOM 2606 C C . LEU C 1 78 ? 58.909 16.616 -0.808 1.00 22.19 87 LEU C C 1
ATOM 2607 O O . LEU C 1 78 ? 58.112 15.773 -1.229 1.00 24.68 87 LEU C O 1
ATOM 2612 N N . VAL C 1 79 ? 58.634 17.910 -0.743 1.00 21.93 88 VAL C N 1
ATOM 2613 C CA . VAL C 1 79 ? 57.384 18.444 -1.274 1.00 23.02 88 VAL C CA 1
ATOM 2614 C C . VAL C 1 79 ? 57.791 19.496 -2.290 1.00 21.76 88 VAL C C 1
ATOM 2615 O O . VAL C 1 79 ? 58.562 20.407 -1.986 1.00 21.78 88 VAL C O 1
ATOM 2619 N N . GLU C 1 80 ? 57.322 19.324 -3.513 1.00 22.15 89 GLU C N 1
ATOM 2620 C CA . GLU C 1 80 ? 57.821 20.111 -4.634 1.00 24.87 89 GLU C CA 1
ATOM 2621 C C . GLU C 1 80 ? 56.798 21.143 -5.103 1.00 24.37 89 GLU C C 1
ATOM 2622 O O . GLU C 1 80 ? 55.603 20.950 -4.947 1.00 24.11 89 GLU C O 1
ATOM 2628 N N . ASP C 1 81 ? 57.293 22.244 -5.659 1.00 24.27 90 ASP C N 1
ATOM 2629 C CA . ASP C 1 81 ? 56.438 23.271 -6.261 1.00 25.43 90 ASP C CA 1
ATOM 2630 C C . ASP C 1 81 ? 55.394 23.816 -5.284 1.00 21.78 90 ASP C C 1
ATOM 2631 O O . ASP C 1 81 ? 54.210 23.903 -5.591 1.00 25.80 90 ASP C O 1
ATOM 2636 N N . VAL C 1 82 ? 55.870 24.210 -4.110 1.00 19.10 91 VAL C N 1
ATOM 2637 C CA . VAL C 1 82 ? 55.045 24.813 -3.081 1.00 18.31 91 VAL C CA 1
ATOM 2638 C C . VAL C 1 82 ? 55.127 26.344 -3.261 1.00 17.72 91 VAL C C 1
ATOM 2639 O O . VAL C 1 82 ? 56.216 26.917 -3.265 1.00 17.56 91 VAL C O 1
ATOM 2643 N N . PHE C 1 83 ? 53.971 26.996 -3.386 1.00 17.88 92 PHE C N 1
ATOM 2644 C CA . PHE C 1 83 ? 53.900 28.440 -3.673 1.00 17.12 92 PHE C CA 1
ATOM 2645 C C . PHE C 1 83 ? 53.825 29.240 -2.376 1.00 16.92 92 PHE C C 1
ATOM 2646 O O . PHE C 1 83 ? 52.848 29.121 -1.617 1.00 19.15 92 PHE C O 1
ATOM 2654 N N . ILE C 1 84 ? 54.889 29.983 -2.075 1.00 17.15 93 ILE C N 1
ATOM 2655 C CA . ILE C 1 84 ? 55.009 30.726 -0.832 1.00 17.13 93 ILE C CA 1
ATOM 2656 C C . ILE C 1 84 ? 55.754 32.036 -1.139 1.00 17.33 93 ILE C C 1
ATOM 2657 O O . ILE C 1 84 ? 56.772 32.019 -1.831 1.00 17.17 93 ILE C O 1
ATOM 2662 N N . GLN C 1 85 ? 55.252 33.159 -0.619 1.00 17.58 94 GLN C N 1
ATOM 2663 C CA . GLN C 1 85 ? 55.935 34.444 -0.745 1.00 18.62 94 GLN C CA 1
ATOM 2664 C C . GLN C 1 85 ? 56.290 34.727 -2.210 1.00 19.12 94 GLN C C 1
ATOM 2665 O O . GLN C 1 85 ? 57.428 35.100 -2.553 1.00 20.39 94 GLN C O 1
ATOM 2671 N N . ASN C 1 86 ? 55.290 34.530 -3.081 1.00 18.35 95 ASN C N 1
ATOM 2672 C CA . ASN C 1 86 ? 55.366 34.926 -4.493 1.00 19.37 95 ASN C CA 1
ATOM 2673 C C . ASN C 1 86 ? 56.237 34.026 -5.378 1.00 18.55 95 ASN C C 1
ATOM 2674 O O . ASN C 1 86 ? 56.431 34.338 -6.539 1.00 18.96 95 ASN C O 1
ATOM 2679 N N . ARG C 1 87 ? 56.761 32.931 -4.840 1.00 19.32 96 ARG C N 1
ATOM 2680 C CA . ARG C 1 87 ? 57.556 32.030 -5.667 1.00 20.28 96 ARG C CA 1
ATOM 2681 C C . ARG C 1 87 ? 57.370 30.574 -5.279 1.00 19.35 96 ARG C C 1
ATOM 2682 O O . ARG C 1 87 ? 56.696 30.257 -4.303 1.00 17.66 96 ARG C O 1
ATOM 2690 N N . PHE C 1 88 ? 57.961 29.690 -6.083 1.00 19.62 97 PHE C N 1
ATOM 2691 C CA . PHE C 1 88 ? 57.847 28.253 -5.856 1.00 18.94 97 PHE C CA 1
ATOM 2692 C C . PHE C 1 88 ? 59.087 27.719 -5.182 1.00 18.67 97 PHE C C 1
ATOM 2693 O O . PHE C 1 88 ? 60.208 28.129 -5.504 1.00 20.37 97 PHE C O 1
ATOM 2701 N N . TRP C 1 89 ? 58.863 26.784 -4.264 1.00 17.69 98 TRP C N 1
ATOM 2702 C CA . TRP C 1 89 ? 59.901 26.185 -3.453 1.00 17.98 98 TRP C CA 1
ATOM 2703 C C . TRP C 1 89 ? 59.777 24.673 -3.465 1.00 18.28 98 TRP C C 1
ATOM 2704 O O . TRP C 1 89 ? 58.681 24.133 -3.632 1.00 19.02 98 TRP C O 1
ATOM 2715 N N . THR C 1 90 ? 60.908 24.001 -3.269 1.00 19.04 99 THR C N 1
ATOM 2716 C CA . THR C 1 90 ? 60.917 22.604 -2.882 1.00 19.33 99 THR C CA 1
ATOM 2717 C C . THR C 1 90 ? 61.334 22.587 -1.424 1.00 17.86 99 THR C C 1
ATOM 2718 O O . THR C 1 90 ? 62.280 23.275 -1.038 1.00 18.44 99 THR C O 1
ATOM 2722 N N . ILE C 1 91 ? 60.597 21.851 -0.605 1.00 16.80 100 ILE C N 1
ATOM 2723 C CA . ILE C 1 91 ? 60.887 21.785 0.816 1.00 16.18 100 ILE C CA 1
ATOM 2724 C C . ILE C 1 91 ? 61.272 20.355 1.161 1.00 15.99 100 ILE C C 1
ATOM 2725 O O . ILE C 1 91 ? 60.557 19.423 0.792 1.00 17.46 100 ILE C O 1
ATOM 2730 N N . SER C 1 92 ? 62.394 20.181 1.864 1.00 16.29 101 SER C N 1
ATOM 2731 C CA . SER C 1 92 ? 62.739 18.876 2.432 1.00 16.63 101 SER C CA 1
ATOM 2732 C C . SER C 1 92 ? 62.451 18.857 3.913 1.00 15.59 101 SER C C 1
ATOM 2733 O O . SER C 1 92 ? 62.580 19.876 4.575 1.00 16.01 101 SER C O 1
ATOM 2736 N N . VAL C 1 93 ? 62.059 17.682 4.406 1.00 15.43 102 VAL C N 1
ATOM 2737 C CA . VAL C 1 93 ? 61.677 17.471 5.787 1.00 16.37 102 VAL C CA 1
ATOM 2738 C C . VAL C 1 93 ? 62.384 16.210 6.297 1.00 16.88 102 VAL C C 1
ATOM 2739 O O . VAL C 1 93 ? 62.267 15.143 5.686 1.00 18.51 102 VAL C O 1
ATOM 2743 N N . GLN C 1 94 ? 63.076 16.334 7.428 1.00 17.09 103 GLN C N 1
ATOM 2744 C CA . GLN C 1 94 ? 63.742 15.200 8.067 1.00 17.61 103 GLN C CA 1
ATOM 2745 C C . GLN C 1 94 ? 63.706 15.354 9.579 1.00 17.78 103 GLN C C 1
ATOM 2746 O O . GLN C 1 94 ? 63.754 16.484 10.090 1.00 18.26 103 GLN C O 1
ATOM 2752 N N . SER C 1 95 ? 63.598 14.216 10.280 1.00 18.16 104 SER C N 1
ATOM 2753 C CA . SER C 1 95 ? 63.572 14.177 11.733 1.00 17.87 104 SER C CA 1
ATOM 2754 C C . SER C 1 95 ? 64.972 13.872 12.250 1.00 18.53 104 SER C C 1
ATOM 2755 O O . SER C 1 95 ? 65.686 13.071 11.658 1.00 21.04 104 SER C O 1
ATOM 2758 N N . PHE C 1 96 ? 65.333 14.494 13.364 1.00 18.43 105 PHE C N 1
ATOM 2759 C CA . PHE C 1 96 ? 66.599 14.257 14.036 1.00 18.92 105 PHE C CA 1
ATOM 2760 C C . PHE C 1 96 ? 66.351 13.980 15.513 1.00 19.19 105 PHE C C 1
ATOM 2761 O O . PHE C 1 96 ? 65.495 14.604 16.125 1.00 19.94 105 PHE C O 1
ATOM 2769 N N . LEU C 1 97 ? 67.098 13.050 16.089 1.00 19.47 106 LEU C N 1
ATOM 2770 C CA . LEU C 1 97 ? 67.092 12.862 17.525 1.00 21.39 106 LEU C CA 1
ATOM 2771 C C . LEU C 1 97 ? 67.876 13.985 18.195 1.00 20.70 106 LEU C C 1
ATOM 2772 O O . LEU C 1 97 ? 69.020 14.254 17.832 1.00 23.58 106 LEU C O 1
ATOM 2777 N N . ASN C 1 98 ? 67.254 14.637 19.172 1.00 22.05 107 ASN C N 1
ATOM 2778 C CA . ASN C 1 98 ? 67.904 15.662 19.977 1.00 24.84 107 ASN C CA 1
ATOM 2779 C C . ASN C 1 98 ? 67.808 15.268 21.444 1.00 28.47 107 ASN C C 1
ATOM 2780 O O . ASN C 1 98 ? 66.820 15.572 22.107 1.00 30.32 107 ASN C O 1
ATOM 2785 N N . GLY C 1 99 ? 68.830 14.594 21.951 1.00 31.96 108 GLY C N 1
ATOM 2786 C CA . GLY C 1 99 ? 68.789 14.084 23.313 1.00 33.25 108 GLY C CA 1
ATOM 2787 C C . GLY C 1 99 ? 67.738 12.995 23.397 1.00 33.65 108 GLY C C 1
ATOM 2788 O O . GLY C 1 99 ? 67.924 11.905 22.853 1.00 38.43 108 GLY C O 1
ATOM 2789 N N . HIS C 1 100 ? 66.625 13.295 24.061 1.00 35.56 109 HIS C N 1
ATOM 2790 C CA . HIS C 1 100 ? 65.541 12.331 24.225 1.00 38.43 109 HIS C CA 1
ATOM 2791 C C . HIS C 1 100 ? 64.323 12.663 23.373 1.00 34.96 109 HIS C C 1
ATOM 2792 O O . HIS C 1 100 ? 63.363 11.908 23.367 1.00 40.86 109 HIS C O 1
ATOM 2799 N N . ARG C 1 101 ? 64.349 13.790 22.661 1.00 30.58 110 ARG C N 1
ATOM 2800 C CA A ARG C 1 101 ? 63.206 14.227 21.868 0.50 29.58 110 ARG C CA 1
ATOM 2801 C CA B ARG C 1 101 ? 63.204 14.220 21.865 0.50 29.63 110 ARG C CA 1
ATOM 2802 C C . ARG C 1 101 ? 63.568 14.287 20.391 1.00 24.72 110 ARG C C 1
ATOM 2803 O O . ARG C 1 101 ? 64.743 14.364 20.034 1.00 28.82 110 ARG C O 1
ATOM 2818 N N . ASN C 1 102 ? 62.547 14.248 19.541 1.00 24.79 111 ASN C N 1
ATOM 2819 C CA . ASN C 1 102 ? 62.715 14.443 18.107 1.00 21.80 111 ASN C CA 1
ATOM 2820 C C . ASN C 1 102 ? 62.487 15.894 17.731 1.00 19.81 111 ASN C C 1
ATOM 2821 O O . ASN C 1 102 ? 61.593 16.545 18.287 1.00 22.03 111 ASN C O 1
ATOM 2826 N N . ILE C 1 103 ? 63.273 16.381 16.775 1.00 18.61 112 ILE C N 1
ATOM 2827 C CA . ILE C 1 103 ? 63.064 17.677 16.148 1.00 18.88 112 ILE C CA 1
ATOM 2828 C C . ILE C 1 103 ? 62.980 17.483 14.634 1.00 18.49 112 ILE C C 1
ATOM 2829 O O . ILE C 1 103 ? 63.497 16.499 14.087 1.00 19.88 112 ILE C O 1
ATOM 2834 N N . ILE C 1 104 ? 62.313 18.415 13.957 1.00 17.09 113 ILE C N 1
ATOM 2835 C CA . ILE C 1 104 ? 62.070 18.313 12.529 1.00 16.51 113 ILE C CA 1
ATOM 2836 C C . ILE C 1 104 ? 62.728 19.506 11.842 1.00 15.78 113 ILE C C 1
ATOM 2837 O O . ILE C 1 104 ? 62.510 20.657 12.253 1.00 15.63 113 ILE C O 1
ATOM 2842 N N . LEU C 1 105 ? 63.524 19.231 10.808 1.00 15.88 114 LEU C N 1
ATOM 2843 C CA . LEU C 1 105 ? 64.175 20.265 10.013 1.00 15.05 114 LEU C CA 1
ATOM 2844 C C . LEU C 1 105 ? 63.481 20.428 8.665 1.00 14.51 114 LEU C C 1
ATOM 2845 O O . LEU C 1 105 ? 63.349 19.460 7.922 1.00 15.83 114 LEU C O 1
ATOM 2850 N N . TRP C 1 106 ? 63.021 21.644 8.373 1.00 14.83 115 TRP C N 1
ATOM 2851 C CA . TRP C 1 106 ? 62.532 22.022 7.047 1.00 13.90 115 TRP C CA 1
ATOM 2852 C C . TRP C 1 106 ? 63.600 22.863 6.365 1.00 13.93 115 TRP C C 1
ATOM 2853 O O . TRP C 1 106 ? 64.106 23.810 6.979 1.00 14.31 115 TRP C O 1
ATOM 2864 N N . GLN C 1 107 ? 63.924 22.522 5.117 1.00 14.40 116 GLN C N 1
ATOM 2865 C CA . GLN C 1 107 ? 64.859 23.312 4.286 1.00 15.19 116 GLN C CA 1
ATOM 2866 C C . GLN C 1 107 ? 64.141 23.688 3.017 1.00 15.10 116 GLN C C 1
ATOM 2867 O O . GLN C 1 107 ? 63.506 22.839 2.404 1.00 15.59 116 GLN C O 1
ATOM 2873 N N . PHE C 1 108 ? 64.246 24.963 2.635 1.00 14.79 117 PHE C N 1
ATOM 2874 C CA . PHE C 1 108 ? 63.515 25.535 1.512 1.00 14.47 117 PHE C CA 1
ATOM 2875 C C . PHE C 1 108 ? 64.469 25.812 0.368 1.00 16.30 117 PHE C C 1
ATOM 2876 O O . PHE C 1 108 ? 65.408 26.595 0.505 1.00 20.24 117 PHE C O 1
ATOM 2884 N N . TYR C 1 109 ? 64.225 25.173 -0.763 1.00 16.90 118 TYR C N 1
ATOM 2885 C CA . TYR C 1 109 ? 65.077 25.303 -1.922 1.00 18.39 118 TYR C CA 1
ATOM 2886 C C . TYR C 1 109 ? 64.338 25.968 -3.059 1.00 19.34 118 TYR C C 1
ATOM 2887 O O . TYR C 1 109 ? 63.123 25.877 -3.181 1.00 20.35 118 TYR C O 1
ATOM 2896 N N . ASP C 1 110 ? 65.084 26.626 -3.926 1.00 22.93 119 ASP C N 1
ATOM 2897 C CA . ASP C 1 110 ? 64.492 27.197 -5.120 1.00 26.50 119 ASP C CA 1
ATOM 2898 C C . ASP C 1 110 ? 63.990 26.047 -5.983 1.00 28.27 119 ASP C C 1
ATOM 2899 O O . ASP C 1 110 ? 64.721 25.089 -6.215 1.00 30.54 119 ASP C O 1
ATOM 2904 N N . ALA C 1 111 ? 62.737 26.120 -6.429 1.00 28.99 120 ALA C N 1
ATOM 2905 C CA . ALA C 1 111 ? 62.117 25.010 -7.162 1.00 34.01 120 ALA C CA 1
ATOM 2906 C C . ALA C 1 111 ? 62.756 24.837 -8.549 1.00 39.09 120 ALA C C 1
ATOM 2907 O O . ALA C 1 111 ? 63.406 25.765 -9.034 1.00 44.36 120 ALA C O 1
ATOM 2909 N N . ALA C 1 112 ? 62.605 23.673 -9.192 1.00 44.75 121 ALA C N 1
ATOM 2910 C CA . ALA C 1 112 ? 61.877 22.498 -8.670 1.00 46.13 121 ALA C CA 1
ATOM 2911 C C . ALA C 1 112 ? 62.838 21.369 -8.301 1.00 50.68 121 ALA C C 1
ATOM 2912 O O . ALA C 1 112 ? 62.764 20.806 -7.203 1.00 55.59 121 ALA C O 1
ATOM 2914 N N . ILE D 1 3 ? 83.242 29.240 17.903 1.00 51.07 12 ILE D N 1
ATOM 2915 C CA . ILE D 1 3 ? 83.306 27.821 17.402 1.00 47.19 12 ILE D CA 1
ATOM 2916 C C . ILE D 1 3 ? 82.578 27.753 16.054 1.00 47.11 12 ILE D C 1
ATOM 2917 O O . ILE D 1 3 ? 81.390 28.080 15.950 1.00 48.58 12 ILE D O 1
ATOM 2922 N N . ASP D 1 4 ? 83.313 27.344 15.023 1.00 42.44 13 ASP D N 1
ATOM 2923 C CA . ASP D 1 4 ? 82.910 27.631 13.661 1.00 37.04 13 ASP D CA 1
ATOM 2924 C C . ASP D 1 4 ? 81.944 26.613 13.075 1.00 32.12 13 ASP D C 1
ATOM 2925 O O . ASP D 1 4 ? 81.628 25.591 13.698 1.00 30.90 13 ASP D O 1
ATOM 2930 N N . LEU D 1 5 ? 81.466 26.927 11.877 1.00 28.10 14 LEU D N 1
ATOM 2931 C CA . LEU D 1 5 ? 80.477 26.106 11.200 1.00 24.47 14 LEU D CA 1
ATOM 2932 C C . LEU D 1 5 ? 80.968 24.670 11.004 1.00 22.51 14 LEU D C 1
ATOM 2933 O O . LEU D 1 5 ? 80.196 23.725 11.183 1.00 21.04 14 LEU D O 1
ATOM 2938 N N . LEU D 1 6 ? 82.227 24.494 10.626 1.00 22.09 15 LEU D N 1
ATOM 2939 C CA . LEU D 1 6 ? 82.761 23.152 10.415 1.00 21.27 15 LEU D CA 1
ATOM 2940 C C . LEU D 1 6 ? 82.671 22.282 11.679 1.00 20.90 15 LEU D C 1
ATOM 2941 O O . LEU D 1 6 ? 82.280 21.111 11.600 1.00 21.88 15 LEU D O 1
ATOM 2946 N N . GLU D 1 7 ? 83.013 22.849 12.836 1.00 22.31 16 GLU D N 1
ATOM 2947 C CA . GLU D 1 7 ? 82.931 22.114 14.103 1.00 23.27 16 GLU D CA 1
ATOM 2948 C C . GLU D 1 7 ? 81.480 21.732 14.405 1.00 21.63 16 GLU D C 1
ATOM 2949 O O . GLU D 1 7 ? 81.199 20.616 14.835 1.00 21.07 16 GLU D O 1
ATOM 2955 N N . ASN D 1 8 ? 80.559 22.663 14.176 1.00 20.40 17 ASN D N 1
ATOM 2956 C CA . ASN D 1 8 ? 79.143 22.394 14.391 1.00 19.47 17 ASN D CA 1
ATOM 2957 C C . ASN D 1 8 ? 78.605 21.347 13.425 1.00 17.86 17 ASN D C 1
ATOM 2958 O O . ASN D 1 8 ? 77.878 20.441 13.829 1.00 18.25 17 ASN D O 1
ATOM 2963 N N . LEU D 1 9 ? 79.006 21.444 12.160 1.00 17.29 18 LEU D N 1
ATOM 2964 C CA . LEU D 1 9 ? 78.562 20.503 11.151 1.00 16.62 18 LEU D CA 1
ATOM 2965 C C . LEU D 1 9 ? 79.103 19.098 11.428 1.00 16.70 18 LEU D C 1
ATOM 2966 O O . LEU D 1 9 ? 78.381 18.116 11.291 1.00 17.66 18 LEU D O 1
ATOM 2971 N N . THR D 1 10 ? 80.353 19.010 11.851 1.00 17.60 19 THR D N 1
ATOM 2972 C CA . THR D 1 10 ? 80.935 17.730 12.220 1.00 17.55 19 THR D CA 1
ATOM 2973 C C . THR D 1 10 ? 80.156 17.122 13.389 1.00 18.60 19 THR D C 1
ATOM 2974 O O . THR D 1 10 ? 79.877 15.916 13.386 1.00 20.14 19 THR D O 1
ATOM 2978 N N . ALA D 1 11 ? 79.810 17.941 14.382 1.00 18.93 20 ALA D N 1
ATOM 2979 C CA . ALA D 1 11 ? 79.035 17.442 15.532 1.00 18.71 20 ALA D CA 1
ATOM 2980 C C . ALA D 1 11 ? 77.689 16.879 15.093 1.00 19.10 20 ALA D C 1
ATOM 2981 O O . ALA D 1 11 ? 77.234 15.856 15.625 1.00 21.25 20 ALA D O 1
ATOM 2983 N N . VAL D 1 12 ? 77.039 17.536 14.128 1.00 18.34 21 VAL D N 1
ATOM 2984 C CA . VAL D 1 12 ? 75.764 17.057 13.603 1.00 17.88 21 VAL D CA 1
ATOM 2985 C C . VAL D 1 12 ? 75.951 15.692 12.921 1.00 18.17 21 VAL D C 1
ATOM 2986 O O . VAL D 1 12 ? 75.222 14.730 13.204 1.00 19.51 21 VAL D O 1
ATOM 2990 N N . ILE D 1 13 ? 76.944 15.632 12.044 1.00 17.65 22 ILE D N 1
ATOM 2991 C CA . ILE D 1 13 ? 77.169 14.491 11.162 1.00 18.32 22 ILE D CA 1
ATOM 2992 C C . ILE D 1 13 ? 77.669 13.275 11.934 1.00 19.57 22 ILE D C 1
ATOM 2993 O O . ILE D 1 13 ? 77.365 12.127 11.575 1.00 19.50 22 ILE D O 1
ATOM 2998 N N . GLN D 1 14 ? 78.398 13.521 13.016 1.00 21.11 23 GLN D N 1
ATOM 2999 C CA . GLN D 1 14 ? 78.920 12.419 13.805 1.00 23.29 23 GLN D CA 1
ATOM 3000 C C . GLN D 1 14 ? 77.801 11.673 14.513 1.00 23.04 23 GLN D C 1
ATOM 3001 O O . GLN D 1 14 ? 77.936 10.482 14.783 1.00 25.84 23 GLN D O 1
ATOM 3007 N N . ASP D 1 15 ? 76.676 12.341 14.748 1.00 22.84 24 ASP D N 1
ATOM 3008 C CA . ASP D 1 15 ? 75.525 11.698 15.360 1.00 26.17 24 ASP D CA 1
ATOM 3009 C C . ASP D 1 15 ? 74.395 11.523 14.350 1.00 23.72 24 ASP D C 1
ATOM 3010 O O . ASP D 1 15 ? 73.234 11.456 14.728 1.00 29.14 24 ASP D O 1
ATOM 3015 N N . TYR D 1 16 ? 74.744 11.429 13.069 1.00 21.11 25 TYR D N 1
ATOM 3016 C CA . TYR D 1 16 ? 73.755 11.345 11.992 1.00 20.01 25 TYR D CA 1
ATOM 3017 C C . TYR D 1 16 ? 73.599 9.879 11.535 1.00 19.51 25 TYR D C 1
ATOM 3018 O O . TYR D 1 16 ? 74.592 9.212 11.286 1.00 19.04 25 TYR D O 1
ATOM 3027 N N . PRO D 1 17 ? 72.356 9.362 11.446 1.00 18.69 26 PRO D N 1
ATOM 3028 C CA . PRO D 1 17 ? 72.137 7.921 11.207 1.00 19.56 26 PRO D CA 1
ATOM 3029 C C . PRO D 1 17 ? 72.098 7.455 9.743 1.00 19.41 26 PRO D C 1
ATOM 3030 O O . PRO D 1 17 ? 71.516 6.408 9.438 1.00 20.26 26 PRO D O 1
ATOM 3034 N N . ASN D 1 18 ? 72.736 8.215 8.855 1.00 21.27 27 ASN D N 1
ATOM 3035 C CA . ASN D 1 18 ? 72.971 7.798 7.479 1.00 21.36 27 ASN D CA 1
ATOM 3036 C C . ASN D 1 18 ? 74.485 8.019 7.228 1.00 18.39 27 ASN D C 1
ATOM 3037 O O . ASN D 1 18 ? 75.107 8.825 7.925 1.00 18.30 27 ASN D O 1
ATOM 3042 N N . PRO D 1 19 ? 75.083 7.300 6.256 1.00 16.85 28 PRO D N 1
ATOM 3043 C CA . PRO D 1 19 ? 76.450 7.674 5.875 1.00 15.92 28 PRO D CA 1
ATOM 3044 C C . PRO D 1 19 ? 76.478 9.123 5.412 1.00 14.43 28 PRO D C 1
ATOM 3045 O O . PRO D 1 19 ? 75.581 9.568 4.688 1.00 15.46 28 PRO D O 1
ATOM 3049 N N . ALA D 1 20 ? 77.511 9.832 5.841 1.00 13.41 29 ALA D N 1
ATOM 3050 C CA . ALA D 1 20 ? 77.697 11.223 5.455 1.00 12.79 29 ALA D CA 1
ATOM 3051 C C . ALA D 1 20 ? 79.151 11.611 5.596 1.00 12.95 29 ALA D C 1
ATOM 3052 O O . ALA D 1 20 ? 79.892 11.050 6.417 1.00 14.22 29 ALA D O 1
ATOM 3054 N N . CYS D 1 21 ? 79.548 12.602 4.819 1.00 12.79 30 CYS D N 1
ATOM 3055 C CA . CYS D 1 21 ? 80.917 13.096 4.883 1.00 13.22 30 CYS D CA 1
ATOM 3056 C C . CYS D 1 21 ? 80.973 14.577 4.519 1.00 13.27 30 CYS D C 1
ATOM 3057 O O . CYS D 1 21 ? 80.082 15.118 3.838 1.00 14.11 30 CYS D O 1
ATOM 3060 N N . ILE D 1 22 ? 82.043 15.207 4.993 1.00 13.51 31 ILE D N 1
ATOM 3061 C CA . ILE D 1 22 ? 82.321 16.599 4.721 1.00 13.06 31 ILE D CA 1
ATOM 3062 C C . ILE D 1 22 ? 83.630 16.686 3.957 1.00 13.84 31 ILE D C 1
ATOM 3063 O O . ILE D 1 22 ? 84.637 16.086 4.358 1.00 15.77 31 ILE D O 1
ATOM 3068 N N . ARG D 1 23 ? 83.598 17.436 2.857 1.00 14.16 32 ARG D N 1
ATOM 3069 C CA . ARG D 1 23 ? 84.750 17.665 2.020 1.00 14.82 32 ARG D CA 1
ATOM 3070 C C . ARG D 1 23 ? 85.007 19.164 1.918 1.00 15.67 32 ARG D C 1
ATOM 3071 O O . ARG D 1 23 ? 84.118 19.977 2.172 1.00 16.12 32 ARG D O 1
ATOM 3079 N N . ASP D 1 24 ? 86.220 19.530 1.531 1.00 17.57 33 ASP D N 1
ATOM 3080 C CA . ASP D 1 24 ? 86.488 20.925 1.176 1.00 18.21 33 ASP D CA 1
ATOM 3081 C C . ASP D 1 24 ? 86.607 21.086 -0.340 1.00 17.40 33 ASP D C 1
ATOM 3082 O O . ASP D 1 24 ? 86.566 20.101 -1.097 1.00 17.42 33 ASP D O 1
ATOM 3087 N N . GLU D 1 25 ? 86.738 22.327 -0.790 1.00 18.15 34 GLU D N 1
ATOM 3088 C CA . GLU D 1 25 ? 86.753 22.604 -2.222 1.00 19.74 34 GLU D CA 1
ATOM 3089 C C . GLU D 1 25 ? 87.996 22.093 -2.934 1.00 19.47 34 GLU D C 1
ATOM 3090 O O . GLU D 1 25 ? 88.040 22.116 -4.152 1.00 21.75 34 GLU D O 1
ATOM 3096 N N . THR D 1 26 ? 88.991 21.631 -2.184 1.00 19.03 35 THR D N 1
ATOM 3097 C CA . THR D 1 26 ? 90.161 21.006 -2.795 1.00 19.45 35 THR D CA 1
ATOM 3098 C C . THR D 1 26 ? 89.986 19.505 -3.023 1.00 18.88 35 THR D C 1
ATOM 3099 O O . THR D 1 26 ? 90.877 18.864 -3.574 1.00 19.74 35 THR D O 1
ATOM 3103 N N . GLY D 1 27 ? 88.870 18.953 -2.549 1.00 17.94 36 GLY D N 1
ATOM 3104 C CA . GLY D 1 27 ? 88.575 17.520 -2.684 1.00 18.51 36 GLY D CA 1
ATOM 3105 C C . GLY D 1 27 ? 88.995 16.687 -1.493 1.00 18.52 36 GLY D C 1
ATOM 3106 O O . GLY D 1 27 ? 88.834 15.466 -1.491 1.00 20.85 36 GLY D O 1
ATOM 3107 N N . LYS D 1 28 ? 89.516 17.338 -0.465 1.00 18.47 37 LYS D N 1
ATOM 3108 C CA . LYS D 1 28 ? 89.885 16.659 0.763 1.00 19.37 37 LYS D CA 1
ATOM 3109 C C . LYS D 1 28 ? 88.639 16.222 1.513 1.00 18.38 37 LYS D C 1
ATOM 3110 O O . LYS D 1 28 ? 87.711 17.014 1.670 1.00 18.61 37 LYS D O 1
ATOM 3116 N N . PHE D 1 29 ? 88.617 14.961 1.968 1.00 17.43 38 PHE D N 1
ATOM 3117 C CA . PHE D 1 29 ? 87.611 14.515 2.924 1.00 17.21 38 PHE D CA 1
ATOM 3118 C C . PHE D 1 29 ? 88.056 14.945 4.318 1.00 17.47 38 PHE D C 1
ATOM 3119 O O . PHE D 1 29 ? 89.064 14.448 4.850 1.00 20.73 38 PHE D O 1
ATOM 3127 N N . ILE D 1 30 ? 87.335 15.906 4.884 1.00 16.02 39 ILE D N 1
ATOM 3128 C CA . ILE D 1 30 ? 87.637 16.441 6.209 1.00 17.84 39 ILE D CA 1
ATOM 3129 C C . ILE D 1 30 ? 87.154 15.483 7.295 1.00 17.20 39 ILE D C 1
ATOM 3130 O O . ILE D 1 30 ? 87.823 15.278 8.297 1.00 19.68 39 ILE D O 1
ATOM 3135 N N . PHE D 1 31 ? 85.962 14.916 7.101 1.00 15.68 40 PHE D N 1
ATOM 3136 C CA . PHE D 1 31 ? 85.344 14.057 8.094 1.00 15.99 40 PHE D CA 1
ATOM 3137 C C . PHE D 1 31 ? 84.370 13.101 7.418 1.00 15.19 40 PHE D C 1
ATOM 3138 O O . PHE D 1 31 ? 83.559 13.526 6.602 1.00 15.58 40 PHE D O 1
ATOM 3146 N N . CYS D 1 32 ? 84.450 11.824 7.785 1.00 15.31 41 CYS D N 1
ATOM 3147 C CA . CYS D 1 32 ? 83.493 10.811 7.365 1.00 15.70 41 CYS D CA 1
ATOM 3148 C C . CYS D 1 32 ? 82.925 10.172 8.620 1.00 15.97 41 CYS D C 1
ATOM 3149 O O . CYS D 1 32 ? 83.688 9.762 9.506 1.00 17.24 41 CYS D O 1
ATOM 3152 N N . ASN D 1 33 ? 81.603 10.088 8.714 1.00 14.93 42 ASN D N 1
ATOM 3153 C CA . ASN D 1 33 ? 81.017 9.576 9.940 1.00 14.84 42 ASN D CA 1
ATOM 3154 C C . ASN D 1 33 ? 81.121 8.051 10.028 1.00 15.60 42 ASN D C 1
ATOM 3155 O O . ASN D 1 33 ? 81.614 7.394 9.108 1.00 16.15 42 ASN D O 1
ATOM 3160 N N . THR D 1 34 ? 80.670 7.505 11.143 1.00 16.17 43 THR D N 1
ATOM 3161 C CA . THR D 1 34 ? 80.775 6.065 11.384 1.00 17.26 43 THR D CA 1
ATOM 3162 C C . THR D 1 34 ? 80.116 5.242 10.294 1.00 17.01 43 THR D C 1
ATOM 3163 O O . THR D 1 34 ? 80.693 4.271 9.808 1.00 17.61 43 THR D O 1
ATOM 3167 N N . LEU D 1 35 ? 78.902 5.611 9.908 1.00 16.14 44 LEU D N 1
ATOM 3168 C CA . LEU D 1 35 ? 78.191 4.816 8.914 1.00 16.79 44 LEU D CA 1
ATOM 3169 C C . LEU D 1 35 ? 78.819 4.896 7.529 1.00 16.17 44 LEU D C 1
ATOM 3170 O O . LEU D 1 35 ? 78.730 3.956 6.738 1.00 17.05 44 LEU D O 1
ATOM 3175 N N . PHE D 1 36 ? 79.476 6.011 7.246 1.00 15.36 45 PHE D N 1
ATOM 3176 C CA . PHE D 1 36 ? 80.256 6.131 6.020 1.00 15.69 45 PHE D CA 1
ATOM 3177 C C . PHE D 1 36 ? 81.385 5.086 6.036 1.00 16.69 45 PHE D C 1
ATOM 3178 O O . PHE D 1 36 ? 81.597 4.345 5.061 1.00 17.61 45 PHE D O 1
ATOM 3186 N N . HIS D 1 37 ? 82.109 5.024 7.147 1.00 16.90 46 HIS D N 1
ATOM 3187 C CA . HIS D 1 37 ? 83.172 4.018 7.295 1.00 17.99 46 HIS D CA 1
ATOM 3188 C C . HIS D 1 37 ? 82.637 2.587 7.137 1.00 18.81 46 HIS D C 1
ATOM 3189 O O . HIS D 1 37 ? 83.179 1.791 6.362 1.00 19.70 46 HIS D O 1
ATOM 3196 N N . GLU D 1 38 ? 81.563 2.270 7.854 1.00 18.92 47 GLU D N 1
ATOM 3197 C CA . GLU D 1 38 ? 81.009 0.905 7.843 1.00 19.85 47 GLU D CA 1
ATOM 3198 C C . GLU D 1 38 ? 80.423 0.511 6.491 1.00 20.69 47 GLU D C 1
ATOM 3199 O O . GLU D 1 38 ? 80.495 -0.648 6.097 1.00 23.54 47 GLU D O 1
ATOM 3205 N N . SER D 1 39 ? 79.874 1.473 5.761 1.00 20.37 48 SER D N 1
ATOM 3206 C CA . SER D 1 39 ? 79.254 1.166 4.472 1.00 22.03 48 SER D CA 1
ATOM 3207 C C . SER D 1 39 ? 80.263 1.049 3.350 1.00 22.48 48 SER D C 1
ATOM 3208 O O . SER D 1 39 ? 80.134 0.180 2.494 1.00 25.98 48 SER D O 1
ATOM 3211 N N . PHE D 1 40 ? 81.262 1.930 3.365 1.00 21.86 49 PHE D N 1
ATOM 3212 C CA . PHE D 1 40 ? 82.128 2.133 2.215 1.00 21.42 49 PHE D CA 1
ATOM 3213 C C . PHE D 1 40 ? 83.584 1.790 2.437 1.00 23.21 49 PHE D C 1
ATOM 3214 O O . PHE D 1 40 ? 84.232 1.340 1.504 1.00 27.58 49 PHE D O 1
ATOM 3222 N N . LEU D 1 41 ? 84.103 2.038 3.640 1.00 23.73 50 LEU D N 1
ATOM 3223 C CA . LEU D 1 41 ? 85.533 1.968 3.896 1.00 24.60 50 LEU D CA 1
ATOM 3224 C C . LEU D 1 41 ? 85.875 0.679 4.649 1.00 27.64 50 LEU D C 1
ATOM 3225 O O . LEU D 1 41 ? 86.505 0.703 5.698 1.00 30.10 50 LEU D O 1
ATOM 3230 N N . THR D 1 42 ? 85.454 -0.435 4.059 1.00 28.70 51 THR D N 1
ATOM 3231 C CA . THR D 1 42 ? 85.602 -1.776 4.639 1.00 30.79 51 THR D CA 1
ATOM 3232 C C . THR D 1 42 ? 86.853 -2.532 4.209 1.00 35.34 51 THR D C 1
ATOM 3233 O O . THR D 1 42 ? 87.005 -3.717 4.547 1.00 39.97 51 THR D O 1
ATOM 3237 N N . GLN D 1 43 ? 87.741 -1.875 3.467 1.00 36.22 52 GLN D N 1
ATOM 3238 C CA . GLN D 1 43 ? 89.032 -2.491 3.098 1.00 40.90 52 GLN D CA 1
ATOM 3239 C C . GLN D 1 43 ? 90.217 -1.701 3.665 1.00 41.29 52 GLN D C 1
ATOM 3240 O O . GLN D 1 43 ? 91.312 -1.720 3.098 1.00 43.02 52 GLN D O 1
ATOM 3246 N N . ASP D 1 44 ? 89.988 -1.021 4.791 1.00 39.72 53 ASP D N 1
ATOM 3247 C CA . ASP D 1 44 ? 91.004 -0.203 5.460 1.00 41.21 53 ASP D CA 1
ATOM 3248 C C . ASP D 1 44 ? 91.525 0.892 4.526 1.00 40.24 53 ASP D C 1
ATOM 3249 O O . ASP D 1 44 ? 92.686 1.308 4.618 1.00 44.19 53 ASP D O 1
ATOM 3254 N N . GLN D 1 45 ? 90.658 1.362 3.630 1.00 34.80 54 GLN D N 1
ATOM 3255 C CA . GLN D 1 45 ? 91.069 2.319 2.634 1.00 32.61 54 GLN D CA 1
ATOM 3256 C C . GLN D 1 45 ? 90.574 3.712 2.985 1.00 28.80 54 GLN D C 1
ATOM 3257 O O . GLN D 1 45 ? 89.579 3.886 3.686 1.00 29.23 54 GLN D O 1
ATOM 3263 N N . SER D 1 46 ? 91.303 4.699 2.494 1.00 27.52 55 SER D N 1
ATOM 3264 C CA . SER D 1 46 ? 90.921 6.091 2.643 1.00 25.03 55 SER D CA 1
ATOM 3265 C C . SER D 1 46 ? 89.664 6.376 1.842 1.00 22.43 55 SER D C 1
ATOM 3266 O O . SER D 1 46 ? 89.345 5.668 0.881 1.00 22.12 55 SER D O 1
ATOM 3269 N N . ALA D 1 47 ? 88.948 7.422 2.243 1.00 20.78 56 ALA D N 1
ATOM 3270 C CA . ALA D 1 47 ? 87.786 7.876 1.495 1.00 19.51 56 ALA D CA 1
ATOM 3271 C C . ALA D 1 47 ? 88.144 8.219 0.043 1.00 19.26 56 ALA D C 1
ATOM 3272 O O . ALA D 1 47 ? 87.395 7.898 -0.874 1.00 19.22 56 ALA D O 1
ATOM 3274 N N . GLU D 1 48 ? 89.295 8.860 -0.168 1.00 20.24 57 GLU D N 1
ATOM 3275 C CA . GLU D 1 48 ? 89.719 9.228 -1.528 1.00 20.44 57 GLU D CA 1
ATOM 3276 C C . GLU D 1 48 ? 89.973 7.997 -2.393 1.00 21.45 57 GLU D C 1
ATOM 3277 O O . GLU D 1 48 ? 89.518 7.933 -3.535 1.00 21.14 57 GLU D O 1
ATOM 3283 N N . LYS D 1 49 ? 90.664 7.007 -1.835 1.00 22.71 58 LYS D N 1
ATOM 3284 C CA . LYS D 1 49 ? 90.918 5.768 -2.574 1.00 25.24 58 LYS D CA 1
ATOM 3285 C C . LYS D 1 49 ? 89.600 5.073 -2.907 1.00 24.32 58 LYS D C 1
ATOM 3286 O O . LYS D 1 49 ? 89.401 4.603 -4.031 1.00 26.35 58 LYS D O 1
ATOM 3292 N N . TRP D 1 50 ? 88.675 5.056 -1.946 1.00 22.51 59 TRP D N 1
ATOM 3293 C CA . TRP D 1 50 ? 87.348 4.506 -2.194 1.00 22.44 59 TRP D CA 1
ATOM 3294 C C . TRP D 1 50 ? 86.664 5.256 -3.332 1.00 22.02 59 TRP D C 1
ATOM 3295 O O . TRP D 1 50 ? 86.164 4.636 -4.274 1.00 24.04 59 TRP D O 1
ATOM 3306 N N . LEU D 1 51 ? 86.665 6.588 -3.263 1.00 20.67 60 LEU D N 1
ATOM 3307 C CA . LEU D 1 51 ? 85.966 7.379 -4.272 1.00 20.40 60 LEU D CA 1
ATOM 3308 C C . LEU D 1 51 ? 86.510 7.081 -5.671 1.00 21.78 60 LEU D C 1
ATOM 3309 O O . LEU D 1 51 ? 85.754 6.852 -6.616 1.00 22.99 60 LEU D O 1
ATOM 3314 N N . LEU D 1 52 ? 87.830 7.071 -5.783 1.00 22.18 61 LEU D N 1
ATOM 3315 C CA . LEU D 1 52 ? 88.494 6.814 -7.075 1.00 23.40 61 LEU D CA 1
ATOM 3316 C C . LEU D 1 52 ? 88.232 5.408 -7.643 1.00 26.26 61 LEU D C 1
ATOM 3317 O O . LEU D 1 52 ? 88.359 5.199 -8.847 1.00 28.52 61 LEU D O 1
ATOM 3322 N N . SER D 1 53 ? 87.864 4.461 -6.781 1.00 25.57 62 SER D N 1
ATOM 3323 C CA . SER D 1 53 ? 87.522 3.095 -7.194 1.00 28.53 62 SER D CA 1
ATOM 3324 C C . SER D 1 53 ? 86.094 2.972 -7.743 1.00 29.91 62 SER D C 1
ATOM 3325 O O . SER D 1 53 ? 85.725 1.928 -8.312 1.00 34.74 62 SER D O 1
ATOM 3328 N N . GLN D 1 54 ? 85.297 4.014 -7.534 1.00 29.03 63 GLN D N 1
ATOM 3329 C CA . GLN D 1 54 ? 83.886 4.045 -7.937 1.00 32.84 63 GLN D CA 1
ATOM 3330 C C . GLN D 1 54 ? 83.760 5.006 -9.108 1.00 32.06 63 GLN D C 1
ATOM 3331 O O . GLN D 1 54 ? 83.340 6.150 -8.942 1.00 31.51 63 GLN D O 1
ATOM 3337 N N . ARG D 1 55 ? 84.136 4.527 -10.292 1.00 34.74 64 ARG D N 1
ATOM 3338 C CA . ARG D 1 55 ? 84.265 5.373 -11.479 1.00 37.71 64 ARG D CA 1
ATOM 3339 C C . ARG D 1 55 ? 83.018 6.192 -11.792 1.00 37.71 64 ARG D C 1
ATOM 3340 O O . ARG D 1 55 ? 83.079 7.412 -11.902 1.00 35.41 64 ARG D O 1
ATOM 3348 N N . ASP D 1 56 ? 81.888 5.514 -11.966 1.00 38.52 65 ASP D N 1
ATOM 3349 C CA . ASP D 1 56 ? 80.674 6.191 -12.401 1.00 38.92 65 ASP D CA 1
ATOM 3350 C C . ASP D 1 56 ? 80.208 7.191 -11.346 1.00 33.43 65 ASP D C 1
ATOM 3351 O O . ASP D 1 56 ? 79.807 8.308 -11.672 1.00 32.65 65 ASP D O 1
ATOM 3356 N N . PHE D 1 57 ? 80.287 6.794 -10.080 1.00 30.48 66 PHE D N 1
ATOM 3357 C CA . PHE D 1 57 ? 79.862 7.661 -8.998 1.00 29.54 66 PHE D CA 1
ATOM 3358 C C . PHE D 1 57 ? 80.785 8.871 -8.866 1.00 28.89 66 PHE D C 1
ATOM 3359 O O . PHE D 1 57 ? 80.329 9.990 -8.674 1.00 26.35 66 PHE D O 1
ATOM 3367 N N . CYS D 1 58 ? 82.084 8.636 -8.962 1.00 27.46 67 CYS D N 1
ATOM 3368 C CA . CYS D 1 58 ? 83.042 9.740 -8.856 1.00 25.89 67 CYS D CA 1
AT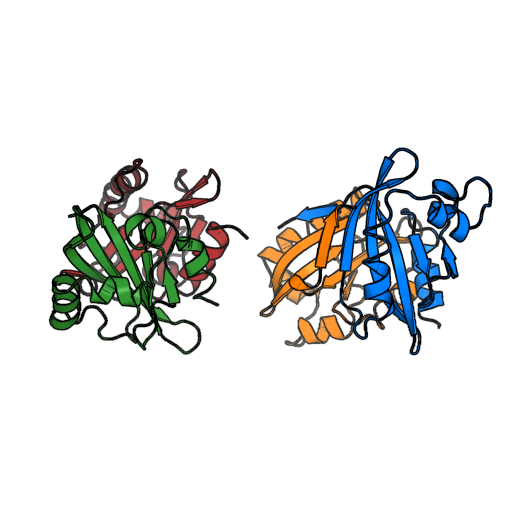OM 3369 C C . CYS D 1 58 ? 82.772 10.780 -9.941 1.00 26.81 67 CYS D C 1
ATOM 3370 O O . CYS D 1 58 ? 82.764 11.975 -9.670 1.00 27.27 67 CYS D O 1
ATOM 3373 N N . GLU D 1 59 ? 82.510 10.310 -11.159 1.00 29.67 68 GLU D N 1
ATOM 3374 C CA . GLU D 1 59 ? 82.187 11.186 -12.283 1.00 33.15 68 GLU D CA 1
ATOM 3375 C C . GLU D 1 59 ? 80.892 11.979 -12.047 1.00 32.53 68 GLU D C 1
ATOM 3376 O O . GLU D 1 59 ? 80.848 13.183 -12.287 1.00 34.62 68 GLU D O 1
ATOM 3382 N N . LEU D 1 60 ? 79.846 11.316 -11.550 1.00 31.47 69 LEU D N 1
ATOM 3383 C CA . LEU D 1 60 ? 78.575 11.991 -11.283 1.00 32.09 69 LEU D CA 1
ATOM 3384 C C . LEU D 1 60 ? 78.689 13.048 -10.194 1.00 27.99 69 LEU D C 1
ATOM 3385 O O . LEU D 1 60 ? 78.243 14.181 -10.375 1.00 29.55 69 LEU D O 1
ATOM 3390 N N . ILE D 1 61 ? 79.282 12.666 -9.068 1.00 28.01 70 ILE D N 1
ATOM 3391 C CA . ILE D 1 61 ? 79.293 13.517 -7.876 1.00 27.45 70 ILE D CA 1
ATOM 3392 C C . ILE D 1 61 ? 80.215 14.731 -8.073 1.00 28.38 70 ILE D C 1
ATOM 3393 O O . ILE D 1 61 ? 79.962 15.797 -7.520 1.00 27.06 70 ILE D O 1
ATOM 3398 N N . SER D 1 62 ? 81.254 14.567 -8.888 1.00 28.91 71 SER D N 1
ATOM 3399 C CA A SER D 1 62 ? 82.161 15.670 -9.201 0.50 29.84 71 SER D CA 1
ATOM 3400 C CA B SER D 1 62 ? 82.172 15.659 -9.215 0.50 29.95 71 SER D CA 1
ATOM 3401 C C . SER D 1 62 ? 81.425 16.797 -9.916 1.00 30.32 71 SER D C 1
ATOM 3402 O O . SER D 1 62 ? 81.578 17.967 -9.566 1.00 31.96 71 SER D O 1
ATOM 3407 N N . VAL D 1 63 ? 80.611 16.448 -10.907 1.00 30.77 72 VAL D N 1
ATOM 3408 C CA . VAL D 1 63 ? 79.771 17.428 -11.591 1.00 33.08 72 VAL D CA 1
ATOM 3409 C C . VAL D 1 63 ? 78.746 18.049 -10.624 1.00 31.08 72 VAL D C 1
ATOM 3410 O O . VAL D 1 63 ? 78.525 19.265 -10.629 1.00 32.18 72 VAL D O 1
ATOM 3414 N N . THR D 1 64 ? 78.121 17.219 -9.794 1.00 29.51 73 THR D N 1
ATOM 3415 C CA . THR D 1 64 ? 77.151 17.717 -8.822 1.00 28.34 73 THR D CA 1
ATOM 3416 C C . THR D 1 64 ? 77.779 18.715 -7.847 1.00 26.72 73 THR D C 1
ATOM 3417 O O . THR D 1 64 ? 77.160 19.715 -7.513 1.00 24.98 73 THR D O 1
ATOM 3421 N N . GLU D 1 65 ? 78.999 18.447 -7.389 1.00 27.29 74 GLU D N 1
ATOM 3422 C CA . GLU D 1 65 ? 79.715 19.407 -6.534 1.00 26.66 74 GLU D CA 1
ATOM 3423 C C . GLU D 1 65 ? 79.910 20.753 -7.210 1.00 28.11 74 GLU D C 1
ATOM 3424 O O . GLU D 1 65 ? 79.694 21.784 -6.591 1.00 26.99 74 GLU D O 1
ATOM 3430 N N . MET D 1 66 ? 80.310 20.746 -8.474 1.00 31.13 75 MET D N 1
ATOM 3431 C CA . MET D 1 66 ? 80.448 22.001 -9.226 1.00 35.19 75 MET D CA 1
ATOM 3432 C C . MET D 1 66 ? 79.142 22.801 -9.203 1.00 36.85 75 MET D C 1
ATOM 3433 O O . MET D 1 66 ? 79.150 24.007 -8.954 1.00 36.28 75 MET D O 1
ATOM 3438 N N . GLU D 1 67 ? 78.019 22.127 -9.443 1.00 37.97 76 GLU D N 1
ATOM 3439 C CA . GLU D 1 67 ? 76.705 22.783 -9.411 1.00 39.37 76 GLU D CA 1
ATOM 3440 C C . GLU D 1 67 ? 76.373 23.301 -8.013 1.00 34.44 76 GLU D C 1
ATOM 3441 O O . GLU D 1 67 ? 75.822 24.385 -7.859 1.00 34.12 76 GLU D O 1
ATOM 3447 N N . ALA D 1 68 ? 76.706 22.520 -6.992 1.00 28.54 77 ALA D N 1
ATOM 3448 C CA . ALA D 1 68 ? 76.403 22.899 -5.614 1.00 29.11 77 ALA D CA 1
ATOM 3449 C C . ALA D 1 68 ? 77.145 24.164 -5.171 1.00 30.82 77 ALA D C 1
ATOM 3450 O O . ALA D 1 68 ? 76.621 24.964 -4.385 1.00 30.92 77 ALA D O 1
ATOM 3452 N N . TYR D 1 69 ? 78.365 24.332 -5.667 1.00 30.66 78 TYR D N 1
ATOM 3453 C CA . TYR D 1 69 ? 79.162 25.525 -5.349 1.00 32.25 78 TYR D CA 1
ATOM 3454 C C . TYR D 1 69 ? 78.702 26.788 -6.076 1.00 36.82 78 TYR D C 1
ATOM 3455 O O . TYR D 1 69 ? 79.042 27.897 -5.652 1.00 38.67 78 TYR D O 1
ATOM 3464 N N . ARG D 1 70 ? 77.957 26.622 -7.169 1.00 38.25 79 ARG D N 1
ATOM 3465 C CA . ARG D 1 70 ? 77.494 27.745 -8.003 1.00 44.36 79 ARG D CA 1
ATOM 3466 C C . ARG D 1 70 ? 76.753 28.800 -7.163 1.00 49.75 79 ARG D C 1
ATOM 3467 O O . ARG D 1 70 ? 75.867 28.462 -6.372 1.00 49.94 79 ARG D O 1
ATOM 3475 N N . ASN D 1 71 ? 77.125 30.070 -7.334 1.00 55.25 80 ASN D N 1
ATOM 3476 C CA . ASN D 1 71 ? 76.543 31.161 -6.548 1.00 60.06 80 ASN D CA 1
ATOM 3477 C C . ASN D 1 71 ? 75.043 31.338 -6.807 1.00 59.18 80 ASN D C 1
ATOM 3478 O O . ASN D 1 71 ? 74.580 31.189 -7.940 1.00 60.24 80 ASN D O 1
ATOM 3483 N N . GLU D 1 72 ? 74.306 31.646 -5.740 1.00 64.93 81 GLU D N 1
ATOM 3484 C CA . GLU D 1 72 ? 72.873 31.967 -5.794 1.00 69.15 81 GLU D CA 1
ATOM 3485 C C . GLU D 1 72 ? 72.069 31.165 -6.828 1.00 66.65 81 GLU D C 1
ATOM 3486 O O . GLU D 1 72 ? 71.527 31.716 -7.791 1.00 73.85 81 GLU D O 1
ATOM 3492 N N . HIS D 1 73 ? 72.027 29.854 -6.620 1.00 64.41 82 HIS D N 1
ATOM 3493 C CA . HIS D 1 73 ? 71.061 28.980 -7.286 1.00 63.53 82 HIS D CA 1
ATOM 3494 C C . HIS D 1 73 ? 70.168 28.334 -6.226 1.00 57.03 82 HIS D C 1
ATOM 3495 O O . HIS D 1 73 ? 68.940 28.345 -6.348 1.00 66.45 82 HIS D O 1
ATOM 3502 N N . THR D 1 74 ? 70.798 27.790 -5.187 1.00 49.71 83 THR D N 1
ATOM 3503 C CA . THR D 1 74 ? 70.105 27.258 -4.005 1.00 40.09 83 THR D CA 1
ATOM 3504 C C . THR D 1 74 ? 69.041 26.221 -4.352 1.00 36.50 83 THR D C 1
ATOM 3505 O O . THR D 1 74 ? 67.990 26.150 -3.712 1.00 30.68 83 THR D O 1
ATOM 3509 N N . HIS D 1 75 ? 69.332 25.410 -5.365 1.00 35.51 84 HIS D N 1
ATOM 3510 C CA . HIS D 1 75 ? 68.508 24.267 -5.713 1.00 35.13 84 HIS D CA 1
ATOM 3511 C C . HIS D 1 75 ? 68.922 23.096 -4.827 1.00 29.01 84 HIS D C 1
ATOM 3512 O O . HIS D 1 75 ? 70.023 23.059 -4.301 1.00 27.26 84 HIS D O 1
ATOM 3519 N N . LEU D 1 76 ? 68.017 22.156 -4.637 1.00 26.86 85 LEU D N 1
ATOM 3520 C CA . LEU D 1 76 ? 68.363 20.903 -3.992 1.00 24.92 85 LEU D CA 1
ATOM 3521 C C . LEU D 1 76 ? 69.209 20.122 -4.999 1.00 25.20 85 LEU D C 1
ATOM 3522 O O . LEU D 1 76 ? 68.804 19.980 -6.143 1.00 26.27 85 LEU D O 1
ATOM 3527 N N . ASN D 1 77 ? 70.386 19.661 -4.584 1.00 23.20 86 ASN D N 1
ATOM 3528 C CA . ASN D 1 77 ? 71.270 18.877 -5.454 1.00 22.44 86 ASN D CA 1
ATOM 3529 C C . ASN D 1 77 ? 71.260 17.415 -5.025 1.00 21.77 86 ASN D C 1
ATOM 3530 O O . ASN D 1 77 ? 71.750 17.099 -3.943 1.00 21.60 86 ASN D O 1
ATOM 3535 N N . LEU D 1 78 ? 70.679 16.546 -5.854 1.00 23.35 87 LEU D N 1
ATOM 3536 C CA . LEU D 1 78 ? 70.568 15.114 -5.559 1.00 24.20 87 LEU D CA 1
ATOM 3537 C C . LEU D 1 78 ? 71.205 14.306 -6.662 1.00 27.47 87 LEU D C 1
ATOM 3538 O O . LEU D 1 78 ? 71.020 14.606 -7.835 1.00 31.62 87 LEU D O 1
ATOM 3543 N N . VAL D 1 79 ? 71.949 13.279 -6.270 1.00 26.53 88 VAL D N 1
ATOM 3544 C CA . VAL D 1 79 ? 72.403 12.241 -7.182 1.00 28.17 88 VAL D CA 1
ATOM 3545 C C . VAL D 1 79 ? 71.531 11.036 -6.813 1.00 29.35 88 VAL D C 1
ATOM 3546 O O . VAL D 1 79 ? 71.672 10.482 -5.724 1.00 27.55 88 VAL D O 1
ATOM 3550 N N . GLU D 1 80 ? 70.600 10.670 -7.692 1.00 31.47 89 GLU D N 1
ATOM 3551 C CA . GLU D 1 80 ? 69.543 9.721 -7.342 1.00 32.24 89 GLU D CA 1
ATOM 3552 C C . GLU D 1 80 ? 69.789 8.306 -7.856 1.00 33.52 89 GLU D C 1
ATOM 3553 O O . GLU D 1 80 ? 70.326 8.120 -8.946 1.00 31.54 89 GLU D O 1
ATOM 3559 N N . ASP D 1 81 ? 69.364 7.329 -7.052 1.00 32.23 90 ASP D N 1
ATOM 3560 C CA . ASP D 1 81 ? 69.388 5.902 -7.406 1.00 33.44 90 ASP D CA 1
ATOM 3561 C C . ASP D 1 81 ? 70.731 5.406 -7.938 1.00 31.57 90 ASP D C 1
ATOM 3562 O O . ASP D 1 81 ? 70.817 4.791 -9.004 1.00 34.78 90 ASP D O 1
ATOM 3567 N N . VAL D 1 82 ? 71.772 5.677 -7.157 1.00 28.81 91 VAL D N 1
ATOM 3568 C CA . VAL D 1 82 ? 73.141 5.295 -7.495 1.00 30.20 91 VAL D CA 1
ATOM 3569 C C . VAL D 1 82 ? 73.455 3.982 -6.815 1.00 29.30 91 VAL D C 1
ATOM 3570 O O . VAL D 1 82 ? 73.258 3.846 -5.609 1.00 27.15 91 VAL D O 1
ATOM 3574 N N . PHE D 1 83 ? 73.962 3.029 -7.589 1.00 30.63 92 PHE D N 1
ATOM 3575 C CA . PHE D 1 83 ? 74.324 1.717 -7.073 1.00 32.22 92 PHE D CA 1
ATOM 3576 C C . PHE D 1 83 ? 75.752 1.718 -6.540 1.00 32.35 92 PHE D C 1
ATOM 3577 O O . PHE D 1 83 ? 76.695 1.925 -7.304 1.00 33.79 92 PHE D O 1
ATOM 3585 N N . ILE D 1 84 ? 75.899 1.515 -5.231 1.00 32.01 93 ILE D N 1
ATOM 3586 C CA . ILE D 1 84 ? 77.211 1.456 -4.573 1.00 33.03 93 ILE D CA 1
ATOM 3587 C C . ILE D 1 84 ? 77.216 0.348 -3.521 1.00 36.60 93 ILE D C 1
ATOM 3588 O O . ILE D 1 84 ? 76.296 0.270 -2.699 1.00 38.84 93 ILE D O 1
ATOM 3593 N N . GLN D 1 85 ? 78.265 -0.478 -3.526 1.00 39.80 94 GLN D N 1
ATOM 3594 C CA A GLN D 1 85 ? 78.394 -1.542 -2.520 0.50 42.92 94 GLN D CA 1
ATOM 3595 C CA B GLN D 1 85 ? 78.429 -1.581 -2.579 0.50 43.09 94 GLN D CA 1
ATOM 3596 C C . GLN D 1 85 ? 77.102 -2.353 -2.403 1.00 44.10 94 GLN D C 1
ATOM 3597 O O . GLN D 1 85 ? 76.557 -2.516 -1.303 1.00 42.83 94 GLN D O 1
ATOM 3608 N N . ASN D 1 86 ? 76.602 -2.833 -3.540 1.00 43.89 95 ASN D N 1
ATOM 3609 C CA . ASN D 1 86 ? 75.372 -3.638 -3.632 1.00 46.30 95 ASN D CA 1
ATOM 3610 C C . ASN D 1 86 ? 74.072 -3.052 -3.039 1.00 43.91 95 ASN D C 1
ATOM 3611 O O . ASN D 1 86 ? 73.184 -3.793 -2.624 1.00 46.22 95 ASN D O 1
ATOM 3616 N N . ARG D 1 87 ? 73.960 -1.723 -3.019 1.00 40.78 96 ARG D N 1
ATOM 3617 C CA A ARG D 1 87 ? 72.745 -1.017 -2.581 0.50 38.57 96 ARG D CA 1
ATOM 3618 C CA B ARG D 1 87 ? 72.658 -1.107 -2.758 0.50 38.43 96 ARG D CA 1
ATOM 3619 C C . ARG D 1 87 ? 72.533 0.238 -3.432 1.00 34.09 96 ARG D C 1
ATOM 3620 O O . ARG D 1 87 ? 73.500 0.788 -3.947 1.00 32.49 96 ARG D O 1
ATOM 3635 N N . PHE D 1 88 ? 71.289 0.706 -3.502 1.00 31.16 97 PHE D N 1
ATOM 3636 C CA . PHE D 1 88 ? 70.940 1.949 -4.172 1.00 30.79 97 PHE D CA 1
ATOM 3637 C C . PHE D 1 88 ? 70.827 3.075 -3.158 1.00 27.16 97 PHE D C 1
ATOM 3638 O O . PHE D 1 88 ? 70.151 2.950 -2.133 1.00 26.82 97 PHE D O 1
ATOM 3646 N N . TRP D 1 89 ? 71.494 4.177 -3.471 1.00 23.18 98 TRP D N 1
ATOM 3647 C CA . TRP D 1 89 ? 71.538 5.341 -2.616 1.00 21.71 98 TRP D CA 1
ATOM 3648 C C . TRP D 1 89 ? 71.070 6.561 -3.372 1.00 21.97 98 TRP D C 1
ATOM 3649 O O . TRP D 1 89 ? 71.216 6.646 -4.590 1.00 22.81 98 TRP D O 1
ATOM 3660 N N . THR D 1 90 ? 70.545 7.524 -2.625 1.00 20.50 99 THR D N 1
ATOM 3661 C CA . THR D 1 90 ? 70.331 8.852 -3.155 1.00 20.68 99 THR D CA 1
ATOM 3662 C C . THR D 1 90 ? 71.125 9.788 -2.261 1.00 19.47 99 THR D C 1
ATOM 3663 O O . THR D 1 90 ? 71.013 9.720 -1.037 1.00 19.71 99 THR D O 1
ATOM 3667 N N . ILE D 1 91 ? 71.951 10.622 -2.882 1.00 17.95 100 ILE D N 1
ATOM 3668 C CA . ILE D 1 91 ? 72.894 11.454 -2.162 1.00 17.25 100 ILE D CA 1
ATOM 3669 C C . ILE D 1 91 ? 72.516 12.918 -2.347 1.00 16.81 100 ILE D C 1
ATOM 3670 O O . ILE D 1 91 ? 72.372 13.386 -3.477 1.00 17.81 100 ILE D O 1
ATOM 3675 N N . SER D 1 92 ? 72.352 13.636 -1.238 1.00 15.86 101 SER D N 1
ATOM 3676 C CA . SER D 1 92 ? 72.207 15.106 -1.298 1.00 15.68 101 SER D CA 1
ATOM 3677 C C . SER D 1 92 ? 73.565 15.765 -1.126 1.00 15.74 101 SER D C 1
ATOM 3678 O O . SER D 1 92 ? 74.411 15.273 -0.384 1.00 15.26 101 SER D O 1
ATOM 3681 N N . VAL D 1 93 ? 73.766 16.866 -1.834 1.00 16.50 102 VAL D N 1
ATOM 3682 C CA . VAL D 1 93 ? 75.025 17.581 -1.825 1.00 16.66 102 VAL D CA 1
ATOM 3683 C C . VAL D 1 93 ? 74.712 19.051 -1.540 1.00 16.88 102 VAL D C 1
ATOM 3684 O O . VAL D 1 93 ? 73.964 19.708 -2.296 1.00 18.67 102 VAL D O 1
ATOM 3688 N N . GLN D 1 94 ? 75.264 19.564 -0.443 1.00 16.57 103 GLN D N 1
ATOM 3689 C CA A GLN D 1 94 ? 74.995 20.942 0.004 0.50 17.28 103 GLN D CA 1
ATOM 3690 C CA B GLN D 1 94 ? 75.013 20.931 -0.017 0.50 17.58 103 GLN D CA 1
ATOM 3691 C C . GLN D 1 94 ? 76.317 21.635 0.305 1.00 17.28 103 GLN D C 1
ATOM 3692 O O . GLN D 1 94 ? 77.139 21.102 1.051 1.00 16.99 103 GLN D O 1
ATOM 3703 N N . SER D 1 95 ? 76.498 22.837 -0.245 1.00 17.93 104 SER D N 1
ATOM 3704 C CA A SER D 1 95 ? 77.689 23.620 0.031 0.50 17.87 104 SER D CA 1
ATOM 3705 C CA B SER D 1 95 ? 77.689 23.629 0.023 0.50 18.54 104 SER D CA 1
ATOM 3706 C C . SER D 1 95 ? 77.461 24.575 1.205 1.00 18.36 104 SER D C 1
ATOM 3707 O O . SER D 1 95 ? 76.334 25.027 1.449 1.00 18.79 104 SER D O 1
ATOM 3712 N N . PHE D 1 96 ? 78.544 24.880 1.918 1.00 18.42 105 PHE D N 1
ATOM 3713 C CA . PHE D 1 96 ? 78.541 25.811 3.036 1.00 19.27 105 PHE D CA 1
ATOM 3714 C C . PHE D 1 96 ? 79.770 26.696 2.925 1.00 21.10 105 PHE D C 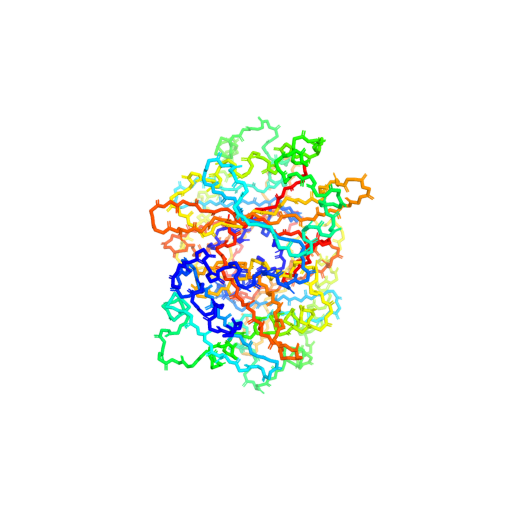1
ATOM 3715 O O . PHE D 1 96 ? 80.794 26.298 2.354 1.00 21.10 105 PHE D O 1
ATOM 3723 N N . LEU D 1 97 ? 79.667 27.897 3.479 1.00 23.41 106 LEU D N 1
ATOM 3724 C CA . LEU D 1 97 ? 80.832 28.733 3.721 1.00 26.32 106 LEU D CA 1
ATOM 3725 C C . LEU D 1 97 ? 81.230 28.626 5.179 1.00 29.27 106 LEU D C 1
ATOM 3726 O O . LEU D 1 97 ? 80.409 28.906 6.075 1.00 32.25 106 LEU D O 1
ATOM 3731 N N . ASN D 1 98 ? 82.469 28.211 5.408 1.00 29.27 107 ASN D N 1
ATOM 3732 C CA . ASN D 1 98 ? 83.082 28.194 6.727 1.00 30.92 107 ASN D CA 1
ATOM 3733 C C . ASN D 1 98 ? 84.081 29.342 6.773 1.00 30.29 107 ASN D C 1
ATOM 3734 O O . ASN D 1 98 ? 85.276 29.151 6.535 1.00 30.47 107 ASN D O 1
ATOM 3739 N N . GLY D 1 99 ? 83.576 30.542 7.064 1.00 31.85 108 GLY D N 1
ATOM 3740 C CA . GLY D 1 99 ? 84.351 31.765 6.918 1.00 31.65 108 GLY D CA 1
ATOM 3741 C C . GLY D 1 99 ? 84.555 32.080 5.446 1.00 32.28 108 GLY D C 1
ATOM 3742 O O . GLY D 1 99 ? 83.620 32.501 4.752 1.00 36.85 108 GLY D O 1
ATOM 3743 N N . HIS D 1 100 ? 85.778 31.868 4.965 1.00 28.07 109 HIS D N 1
ATOM 3744 C CA . HIS D 1 100 ? 86.080 32.013 3.540 1.00 26.29 109 HIS D CA 1
ATOM 3745 C C . HIS D 1 100 ? 86.378 30.663 2.887 1.00 25.23 109 HIS D C 1
ATOM 3746 O O . HIS D 1 100 ? 86.707 30.602 1.711 1.00 25.28 109 HIS D O 1
ATOM 3753 N N . ARG D 1 101 ? 86.257 29.588 3.653 1.00 24.47 110 ARG D N 1
ATOM 3754 C CA . ARG D 1 101 ? 86.488 28.247 3.141 1.00 23.94 110 ARG D CA 1
ATOM 3755 C C . ARG D 1 101 ? 85.177 27.636 2.621 1.00 22.49 110 ARG D C 1
ATOM 3756 O O . ARG D 1 101 ? 84.148 27.643 3.305 1.00 22.96 110 ARG D O 1
ATOM 3764 N N . ASN D 1 102 ? 85.224 27.090 1.416 1.00 20.83 111 ASN D N 1
ATOM 3765 C CA . ASN D 1 102 ? 84.073 26.434 0.848 1.00 20.18 111 ASN D CA 1
ATOM 3766 C C . ASN D 1 102 ? 84.150 24.955 1.211 1.00 19.96 111 ASN D C 1
ATOM 3767 O O . ASN D 1 102 ? 85.167 24.303 0.966 1.00 19.19 111 ASN D O 1
ATOM 3772 N N . ILE D 1 103 ? 83.084 24.453 1.818 1.00 17.84 112 ILE D N 1
ATOM 3773 C CA . ILE D 1 103 ? 82.983 23.034 2.145 1.00 18.12 112 ILE D CA 1
ATOM 3774 C C . ILE D 1 103 ? 81.671 22.480 1.634 1.00 17.52 112 ILE D C 1
ATOM 3775 O O . ILE D 1 103 ? 80.780 23.226 1.234 1.00 19.43 112 ILE D O 1
ATOM 3780 N N . ILE D 1 104 ? 81.577 21.162 1.656 1.00 16.02 113 ILE D N 1
ATOM 3781 C CA A ILE D 1 104 ? 80.435 20.454 1.076 0.50 16.35 113 ILE D CA 1
ATOM 3782 C CA B ILE D 1 104 ? 80.446 20.483 1.088 0.50 16.83 113 ILE D CA 1
ATOM 3783 C C . ILE D 1 104 ? 80.103 19.252 1.914 1.00 14.90 113 ILE D C 1
ATOM 3784 O O . ILE D 1 104 ? 80.995 18.553 2.409 1.00 14.97 113 ILE D O 1
ATOM 3793 N N . LEU D 1 105 ? 78.810 19.028 2.055 1.00 14.15 114 LEU D N 1
ATOM 3794 C CA . LEU D 1 105 ? 78.263 17.893 2.762 1.00 13.72 114 LEU D CA 1
ATOM 3795 C C . LEU D 1 105 ? 77.630 16.934 1.776 1.00 13.66 114 LEU D C 1
ATOM 3796 O O . LEU D 1 105 ? 76.793 17.338 0.959 1.00 14.35 114 LEU D O 1
ATOM 3801 N N . TRP D 1 106 ? 77.994 15.659 1.896 1.00 13.16 115 TRP D N 1
ATOM 3802 C CA . TRP D 1 106 ? 77.297 14.576 1.215 1.00 13.68 115 TRP D CA 1
ATOM 3803 C C . TRP D 1 106 ? 76.504 13.795 2.252 1.00 13.58 115 TRP D C 1
ATOM 3804 O O . TRP D 1 106 ? 77.061 13.374 3.263 1.00 14.30 115 TRP D O 1
ATOM 3815 N N . GLN D 1 107 ? 75.211 13.602 2.008 1.00 13.58 116 GLN D N 1
ATOM 3816 C CA . GLN D 1 107 ? 74.383 12.761 2.856 1.00 13.92 116 GLN D CA 1
ATOM 3817 C C . GLN D 1 107 ? 73.797 11.649 2.013 1.00 14.63 116 GLN D C 1
ATOM 3818 O O . GLN D 1 107 ? 73.145 11.924 1.001 1.00 15.85 116 GLN D O 1
ATOM 3824 N N . PHE D 1 108 ? 73.998 10.404 2.453 1.00 15.79 117 PHE D N 1
ATOM 3825 C CA . PHE D 1 108 ? 73.592 9.229 1.695 1.00 16.57 117 PHE D CA 1
ATOM 3826 C C . PHE D 1 108 ? 72.291 8.667 2.272 1.00 18.67 117 PHE D C 1
ATOM 3827 O O . PHE D 1 108 ? 72.262 8.221 3.413 1.00 23.52 117 PHE D O 1
ATOM 3835 N N . TYR D 1 109 ? 71.226 8.688 1.484 1.00 18.31 118 TYR D N 1
ATOM 3836 C CA . TYR D 1 109 ? 69.944 8.098 1.866 1.00 19.82 118 TYR D CA 1
ATOM 3837 C C . TYR D 1 109 ? 69.783 6.776 1.132 1.00 21.21 118 TYR D C 1
ATOM 3838 O O . TYR D 1 109 ? 70.204 6.649 -0.004 1.00 20.68 118 TYR D O 1
ATOM 3847 N N . ASP D 1 110 ? 69.212 5.765 1.775 1.00 23.04 119 ASP D N 1
ATOM 3848 C CA . ASP D 1 110 ? 68.741 4.639 0.995 1.00 25.30 119 ASP D CA 1
ATOM 3849 C C . ASP D 1 110 ? 67.744 5.216 -0.005 1.00 26.30 119 ASP D C 1
ATOM 3850 O O . ASP D 1 110 ? 66.887 6.021 0.365 1.00 26.82 119 ASP D O 1
ATOM 3855 N N . ALA D 1 111 ? 67.870 4.829 -1.269 1.00 27.50 120 ALA D N 1
ATOM 3856 C CA . ALA D 1 111 ? 67.095 5.459 -2.329 1.00 28.83 120 ALA D CA 1
ATOM 3857 C C . ALA D 1 111 ? 65.584 5.357 -2.088 1.00 30.89 120 ALA D C 1
ATOM 3858 O O . ALA D 1 111 ? 64.840 6.266 -2.439 1.00 32.44 120 ALA D O 1
ATOM 3860 N N . ALA D 1 112 ? 65.147 4.269 -1.456 1.00 31.29 121 ALA D N 1
ATOM 3861 C CA . ALA D 1 112 ? 63.734 4.072 -1.132 1.00 33.14 121 ALA D CA 1
ATOM 3862 C C . ALA D 1 112 ? 63.245 4.941 0.035 1.00 33.17 121 ALA D C 1
ATOM 3863 O O . ALA D 1 112 ? 62.035 5.042 0.268 1.00 36.44 121 ALA D O 1
ATOM 3865 N N . HIS D 1 113 ? 64.177 5.555 0.767 1.00 30.81 122 HIS D N 1
ATOM 3866 C CA . HIS D 1 113 ? 63.860 6.404 1.923 1.00 30.61 122 HIS D CA 1
ATOM 3867 C C . HIS D 1 113 ? 63.778 7.904 1.548 1.00 28.43 122 HIS D C 1
ATOM 3868 O O . HIS D 1 113 ? 63.604 8.743 2.433 1.00 26.89 122 HIS D O 1
ATOM 3875 N N . VAL D 1 114 ? 63.915 8.234 0.261 1.00 27.87 123 VAL D N 1
ATOM 3876 C CA . VAL D 1 114 ? 63.693 9.605 -0.237 1.00 27.91 123 VAL D CA 1
ATOM 3877 C C . VAL D 1 114 ? 62.376 9.640 -1.016 1.00 30.26 123 VAL D C 1
ATOM 3878 O O . VAL D 1 114 ? 62.274 9.076 -2.105 1.00 32.91 123 VAL D O 1
ATOM 3882 N N . ARG D 1 115 ? 61.374 10.309 -0.450 1.00 28.95 124 ARG D N 1
ATOM 3883 C CA . ARG D 1 115 ? 60.010 10.240 -0.956 1.00 33.43 124 ARG D CA 1
ATOM 3884 C C . ARG D 1 115 ? 59.584 11.604 -1.468 1.00 33.60 124 ARG D C 1
ATOM 3885 O O . ARG D 1 115 ? 59.707 12.598 -0.753 1.00 30.19 124 ARG D O 1
ATOM 3893 N N . HIS D 1 116 ? 59.105 11.641 -2.708 1.00 35.59 125 HIS D N 1
ATOM 3894 C CA . HIS D 1 116 ? 58.520 12.844 -3.292 1.00 39.35 125 HIS D CA 1
ATOM 3895 C C . HIS D 1 116 ? 57.023 12.778 -3.031 1.00 42.26 125 HIS D C 1
ATOM 3896 O O . HIS D 1 116 ? 56.314 11.984 -3.654 1.00 44.07 125 HIS D O 1
ATOM 3903 N N . LYS D 1 117 ? 56.547 13.584 -2.083 1.00 43.63 126 LYS D N 1
ATOM 3904 C CA . LYS D 1 117 ? 55.134 13.551 -1.682 1.00 49.21 126 LYS D CA 1
ATOM 3905 C C . LYS D 1 117 ? 54.248 14.210 -2.732 1.00 54.01 126 LYS D C 1
ATOM 3906 O O . LYS D 1 117 ? 54.657 15.171 -3.381 1.00 57.10 126 LYS D O 1
#

Sequence (454 aa):
IDLLENLTAVIQDYPNPACIRDETGKFIFCNTLFHESFLTQQDQSAEKWLLSQRDFCCELISSVTEMEAYRNEHTHLNLVEDVFIQNRFWTISVQSFLNGHRNIILWQFYDAAHVRHDLLENLTAVIIQDDYPNPACIRDEETGKFIIFCNTLFHESFLTQDQSAEKWLLSQRDFCELISSVTEMEAYRNEHTHLNLVEDVFIQNRFWTISVQQSSFLNGHRNIILWQFYDDAAHVRHKDSDLLEENLTAVIQDYPNPACIRDETGKKFIFCNTLFHESFLTQDQSAEKWLLSQRDFCELISVTEMEAYRNEHTHLNLVEDVFIQNRFWTISVQSFLNGHRRNIILWQFYDAAIDLLENLTAVIQDYPNPACIRDETGKFIFCNTLFHESFLTQDQSAEKWLLSQRDFCELISSVTEMEAYRNEHTHLNLVEDVFIQQNRRFWTISVQQSSFLNGHRNIIILWQFYDAAHVRHK

InterPro domains:
  IPR016032 Signal transduction response regulator, C-terminal effector [SSF46894] (157-214)
  IPR016383 Plasmid transfer regulator TraJ [PF27685] (1-229)
  IPR016383 Plasmid transfer regulator TraJ [PIRSF003267] (1-229)
  IPR036388 Winged helix-like DNA-binding domain superfamily [G3DSA:1.10.10.10] (130-215)

Radius of gyration: 28.0 Å; Cα contacts (8 Å, |Δi|>4): 917; chains: 4; bounding box: 71×60×68 Å

Organism: Escherichia coli (strain K12) (NCBI:txid83333)

Foldseek 3Di:
DWPVVVVCVVPQPPPWWKFKAWLVGHTPDTHPVVCVVQVVVVDDVVVSVVPFPQCPVVVVVQNVQQPDPDWPDKDWQFQRDHPHAGWIWIWTWDDGPNGIMIMITTHNGDDDDD/DVVVVVQVVCLPPPAWKFKDWPVGDTPDTHPRVCVQQVPPVDDPVVSLVVQVVNVVVVVVQQCCAQVPCQPHWGKDAQDDDRNATWIWTWHWDDDPPITMIMIDIDRRVPDDDDDD/DVVVVVCVVQQPDDWWKFKAFPVRATPDTHPCVCVQQVVVVDGVVVSVVVLVVVVVVCVVVVLCPPLVDFPDKDWDFQDADSRAGWIWIWGWDDDPPGIMIMITTHHGD/DWPVVVVQVDQQPDPFWKFKAFPVGHTPDTHPNVCVQQVVVVDDPVVSLVVQVVNVVVVVVLQVVQPDPPPPDWGWDAQDADSHATWIWTKHWDCGPPTIMIMITIHRRVPDDDD